Protein 2E5F (pdb70)

Radius of gyration: 23.37 Å; Cα contacts (8 Å, |Δi|>4): 1528; chains: 2; bounding box: 63×54×66 Å

InterPro domains:
  IPR001347 SIS domain [PF01380] (31-150)
  IPR001347 SIS domain [PF01380] (189-273)
  IPR001347 SIS domain [PS51464] (24-166)
  IPR001347 SIS domain [PS51464] (177-316)
  IPR035466 GlmS/AgaS, SIS domain 1 [cd05008] (33-152)
  IPR035490 GlmS/FrlB, SIS domain 2 [cd05009] (178-324)
  IPR046348 SIS domain superfamily [SSF53697] (3-324)
  IPR053675 Glucosamine-6-phosphate deaminase [NF041128] (1-325)

Structure (mmCIF, N/CA/C/O backbone):
data_2E5F
#
_entry.id   2E5F
#
_cell.length_a   61.009
_cell.length_b   79.366
_cell.length_c   67.440
_cell.angle_alpha   90.00
_cell.angle_beta   105.31
_cell.angle_gamma   90.00
#
_symmetry.space_group_name_H-M   'P 1 21 1'
#
loop_
_entity.id
_entity.type
_entity.pdbx_description
1 polymer 'Hypothetical protein PH0510'
2 non-polymer 'PHOSPHATE ION'
3 non-polymer 1,2-ETHANEDIOL
4 water water
#
loop_
_atom_site.group_PDB
_atom_site.id
_atom_site.type_symbol
_atom_site.label_atom_id
_atom_site.label_alt_id
_atom_site.label_comp_id
_atom_site.label_asym_id
_atom_site.label_entity_id
_atom_site.label_seq_id
_atom_site.pdbx_PDB_ins_code
_atom_site.Cartn_x
_atom_site.Cartn_y
_atom_site.Cartn_z
_atom_site.occupancy
_atom_site.B_iso_or_equiv
_atom_site.auth_seq_id
_atom_site.auth_comp_id
_atom_site.auth_asym_id
_atom_site.auth_atom_id
_atom_site.pdbx_PDB_model_num
ATOM 1 N N . MET A 1 1 ? 4.658 -8.239 -11.810 1.00 20.79 1 ME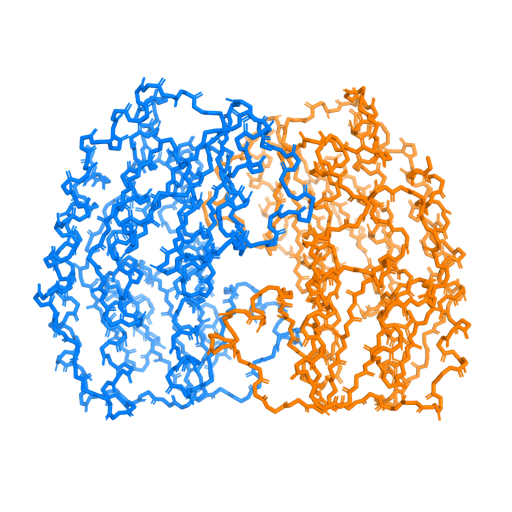T A N 1
ATOM 2 C CA . MET A 1 1 ? 4.600 -7.589 -10.469 1.00 19.38 1 MET A CA 1
ATOM 3 C C . MET A 1 1 ? 3.158 -7.212 -10.145 1.00 17.25 1 MET A C 1
ATOM 4 O O . MET A 1 1 ? 2.449 -6.662 -10.989 1.00 17.28 1 MET A O 1
ATOM 9 N N . LYS A 1 2 ? 2.730 -7.500 -8.919 1.00 13.41 2 LYS A N 1
ATOM 10 C CA . LYS A 1 2 ? 1.367 -7.201 -8.495 1.00 11.61 2 LYS A CA 1
ATOM 11 C C . LYS A 1 2 ? 1.271 -6.228 -7.324 1.00 9.95 2 LYS A C 1
ATOM 12 O O . LYS A 1 2 ? 0.274 -5.524 -7.184 1.00 9.46 2 LYS A O 1
ATOM 18 N N . THR A 1 3 ? 2.301 -6.182 -6.485 1.00 8.96 3 THR A N 1
ATOM 19 C CA . THR A 1 3 ? 2.274 -5.305 -5.320 1.00 7.90 3 THR A CA 1
ATOM 20 C C . THR A 1 3 ? 1.968 -3.840 -5.633 1.00 7.47 3 THR A C 1
ATOM 21 O O . THR A 1 3 ? 1.131 -3.229 -4.971 1.00 7.43 3 THR A O 1
ATOM 25 N N . LEU A 1 4 ? 2.636 -3.278 -6.636 1.00 7.77 4 LEU A N 1
ATOM 26 C CA . LEU A 1 4 ? 2.412 -1.877 -6.984 1.00 7.30 4 LEU A CA 1
ATOM 27 C C . LEU A 1 4 ? 0.996 -1.651 -7.504 1.00 7.89 4 LEU A C 1
ATOM 28 O O . LEU A 1 4 ? 0.340 -0.673 -7.144 1.00 8.30 4 LEU A O 1
ATOM 33 N N . ILE A 1 5 ? 0.530 -2.554 -8.358 1.00 8.11 5 ILE A N 1
ATOM 34 C CA . ILE A 1 5 ? -0.818 -2.452 -8.898 1.00 9.14 5 ILE A CA 1
ATOM 35 C C . ILE A 1 5 ? -1.823 -2.478 -7.749 1.00 7.83 5 ILE A C 1
ATOM 36 O O . ILE A 1 5 ? -2.786 -1.714 -7.737 1.00 8.77 5 ILE A O 1
ATOM 41 N N . GLU A 1 6 ? -1.590 -3.356 -6.778 1.00 6.96 6 GLU A N 1
ATOM 42 C CA . GLU A 1 6 ? -2.490 -3.477 -5.642 1.00 6.91 6 GLU A CA 1
ATOM 43 C C . GLU A 1 6 ? -2.493 -2.226 -4.756 1.00 6.30 6 GLU A C 1
ATOM 44 O O . GLU A 1 6 ? -3.548 -1.806 -4.277 1.00 7.26 6 GLU A O 1
ATOM 50 N N . ILE A 1 7 ? -1.330 -1.611 -4.561 1.00 6.14 7 ILE A N 1
ATOM 51 C CA . ILE A 1 7 ? -1.265 -0.378 -3.779 1.00 6.88 7 ILE A CA 1
ATOM 52 C C . ILE A 1 7 ? -2.104 0.687 -4.500 1.00 7.25 7 ILE A C 1
ATOM 53 O O . ILE A 1 7 ? -2.863 1.431 -3.879 1.00 7.32 7 ILE A O 1
ATOM 58 N N . LYS A 1 8 ? -1.966 0.743 -5.819 1.00 7.74 8 LYS A N 1
ATOM 59 C CA . LYS A 1 8 ? -2.686 1.745 -6.612 1.00 8.10 8 LYS A CA 1
ATOM 60 C C . LYS A 1 8 ? -4.202 1.512 -6.676 1.00 8.90 8 LYS A C 1
ATOM 61 O O . LYS A 1 8 ? -4.959 2.330 -7.187 1.00 10.03 8 LYS A O 1
ATOM 67 N N . GLN A 1 9 ? -4.649 0.336 -6.198 1.00 7.79 9 GLN A N 1
ATOM 68 C CA . GLN A 1 9 ? -6.090 0.077 -6.193 1.00 8.91 9 GLN A CA 1
ATOM 69 C C . GLN A 1 9 ? -6.762 0.603 -4.910 1.00 8.49 9 GLN A C 1
ATOM 70 O O . GLN A 1 9 ? -7.938 0.381 -4.648 1.00 9.20 9 GLN A O 1
ATOM 76 N N . THR A 1 10 ? -5.958 1.304 -4.081 1.00 7.80 10 THR A N 1
ATOM 77 C CA . THR A 1 10 ? -6.487 1.793 -2.805 1.00 7.44 10 THR A CA 1
ATOM 78 C C . THR A 1 10 ? -7.743 2.652 -2.985 1.00 8.78 10 THR A C 1
ATOM 79 O O . THR A 1 10 ? -8.724 2.508 -2.268 1.00 9.37 10 THR A O 1
ATOM 83 N N . PRO A 1 11 ? -7.768 3.581 -3.958 1.00 9.16 11 PRO A N 1
ATOM 84 C CA . PRO A 1 11 ? -8.978 4.400 -4.121 1.00 9.26 11 PRO A CA 1
ATOM 85 C C . PRO A 1 11 ? -10.229 3.553 -4.367 1.00 9.85 11 PRO A C 1
ATOM 86 O O . PRO A 1 11 ? -11.287 3.802 -3.783 1.00 10.39 11 PRO A O 1
ATOM 90 N N . ASP A 1 12 ? -10.101 2.549 -5.227 1.00 9.65 12 ASP A N 1
ATOM 91 C CA . ASP A 1 12 ? -11.231 1.681 -5.537 1.00 10.01 12 ASP A CA 1
ATOM 92 C C . ASP A 1 12 ? -11.582 0.808 -4.337 1.00 9.69 12 ASP A C 1
ATOM 93 O O . ASP A 1 12 ? -12.747 0.462 -4.132 1.00 9.60 12 ASP A O 1
ATOM 98 N N . GLY A 1 13 ? -10.570 0.454 -3.548 1.00 8.89 13 GLY A N 1
ATOM 99 C CA . GLY A 1 13 ? -10.802 -0.361 -2.368 1.00 9.16 13 GLY A CA 1
ATOM 100 C C . GLY A 1 13 ? -11.719 0.344 -1.384 1.00 7.63 13 GLY A C 1
ATOM 101 O O . GLY A 1 13 ? -12.527 -0.291 -0.710 1.00 9.51 13 GLY A O 1
ATOM 102 N N . ILE A 1 14 ? -11.586 1.664 -1.295 1.00 8.17 14 ILE A N 1
ATOM 103 C CA . ILE A 1 14 ? -12.419 2.458 -0.399 1.00 9.11 14 ILE A CA 1
ATOM 104 C C . ILE A 1 14 ? -13.871 2.391 -0.867 1.00 9.54 14 ILE A C 1
ATOM 105 O O . ILE A 1 14 ? -14.790 2.273 -0.056 1.00 10.30 14 ILE A O 1
ATOM 110 N N . ILE A 1 15 ? -14.071 2.459 -2.179 1.00 10.17 15 ILE A N 1
ATOM 111 C CA . ILE A 1 15 ? -15.412 2.395 -2.747 1.00 10.95 15 ILE A CA 1
ATOM 112 C C . ILE A 1 15 ? -16.016 1.012 -2.502 1.00 10.96 15 ILE A C 1
ATOM 113 O O . ILE A 1 15 ? -17.181 0.896 -2.120 1.00 11.11 15 ILE A O 1
ATOM 118 N N . LYS A 1 16 ? -15.224 -0.035 -2.714 1.00 10.71 16 LYS A N 1
ATOM 119 C CA . LYS A 1 16 ? -15.693 -1.400 -2.489 1.00 10.85 16 LYS A CA 1
ATOM 120 C C . LYS A 1 16 ? -16.089 -1.577 -1.027 1.00 10.73 16 LYS A C 1
ATOM 121 O O . LYS A 1 16 ? -17.096 -2.212 -0.711 1.00 10.99 16 LYS A O 1
ATOM 127 N N . ALA A 1 17 ? -15.278 -1.017 -0.135 1.00 8.82 17 ALA A N 1
ATOM 128 C CA . ALA A 1 17 ? -15.528 -1.110 1.297 1.00 10.19 17 ALA A CA 1
ATOM 129 C C . ALA A 1 17 ? -16.850 -0.452 1.674 1.00 9.74 17 ALA A C 1
ATOM 130 O O . ALA A 1 17 ? -17.596 -0.972 2.504 1.00 10.65 17 ALA A O 1
ATOM 132 N N . ASP A 1 18 ? -17.136 0.693 1.065 1.00 10.03 18 ASP A N 1
ATOM 133 C CA . ASP A 1 18 ? -18.373 1.408 1.356 1.00 11.25 18 ASP A CA 1
ATOM 134 C C . ASP A 1 18 ? -19.574 0.583 0.906 1.00 11.54 18 ASP A C 1
ATOM 135 O O . ASP A 1 18 ? -20.613 0.573 1.566 1.00 11.26 18 ASP A O 1
ATOM 140 N N . LYS A 1 19 ? -19.424 -0.115 -0.215 1.00 11.60 19 LYS A N 1
ATOM 141 C CA . LYS A 1 19 ? -20.496 -0.950 -0.742 1.00 13.00 19 LYS A CA 1
ATOM 142 C C . LYS A 1 19 ? -20.817 -2.084 0.231 1.00 12.92 19 LYS A C 1
ATOM 143 O O . LYS A 1 19 ? -21.982 -2.351 0.521 1.00 13.14 19 LYS A O 1
ATOM 149 N N . VAL A 1 20 ? -19.782 -2.750 0.738 1.00 11.57 20 VAL A N 1
ATOM 150 C CA . VAL A 1 20 ? -19.980 -3.842 1.686 1.00 12.51 20 VAL A CA 1
ATOM 151 C C . VAL A 1 20 ? -20.646 -3.314 2.956 1.00 12.33 20 VAL A C 1
ATOM 152 O O . VAL A 1 20 ? -21.585 -3.920 3.474 1.00 12.42 20 VAL A O 1
ATOM 156 N N . PHE A 1 21 ? -20.159 -2.181 3.450 1.00 12.31 21 PHE A N 1
ATOM 157 C CA . PHE A 1 21 ? -20.720 -1.564 4.646 1.00 12.39 21 PHE A CA 1
ATOM 158 C C . PHE A 1 21 ? -22.225 -1.360 4.502 1.00 13.00 21 PHE A C 1
ATOM 159 O O . PHE A 1 21 ? -23.001 -1.757 5.369 1.00 13.48 21 PHE A O 1
ATOM 167 N N . ASN A 1 22 ? -22.635 -0.735 3.406 1.00 13.47 22 ASN A N 1
ATOM 168 C CA . ASN A 1 22 ? -24.049 -0.475 3.191 1.00 14.49 22 ASN A CA 1
ATOM 169 C C . ASN A 1 22 ? -24.906 -1.727 3.065 1.00 15.06 22 ASN A C 1
ATOM 170 O O . ASN A 1 22 ? -26.087 -1.710 3.411 1.00 15.55 22 ASN A O 1
ATOM 175 N N . LYS A 1 23 ? -24.314 -2.815 2.586 1.00 14.36 23 LYS A N 1
ATOM 176 C CA . LYS A 1 23 ? -25.053 -4.064 2.444 1.00 15.92 23 LYS A CA 1
ATOM 177 C C . LYS A 1 23 ? -25.326 -4.740 3.785 1.00 16.06 23 LYS A C 1
ATOM 178 O O . LYS A 1 23 ? -26.372 -5.362 3.970 1.00 16.75 23 LYS A O 1
ATOM 184 N N . VAL A 1 24 ? -24.395 -4.607 4.725 1.00 14.45 24 VAL A N 1
ATOM 185 C CA . VAL A 1 24 ? -24.540 -5.260 6.023 1.00 14.47 24 VAL A CA 1
ATOM 186 C C . VAL A 1 24 ? -24.843 -4.361 7.220 1.00 13.77 24 VAL A C 1
ATOM 187 O O . VAL A 1 24 ? -25.075 -4.867 8.319 1.00 13.80 24 VAL A O 1
ATOM 191 N N . LYS A 1 25 ? -24.861 -3.047 7.019 1.00 13.98 25 LYS A N 1
ATOM 192 C CA . LYS A 1 25 ? -25.079 -2.126 8.132 1.00 15.00 25 LYS A CA 1
ATOM 193 C C . LYS A 1 25 ? -26.290 -2.386 9.022 1.00 15.36 25 LYS A C 1
ATOM 194 O O . LYS A 1 25 ? -26.235 -2.132 10.224 1.00 15.94 25 LYS A O 1
ATOM 200 N N . ASP A 1 26 ? -27.380 -2.888 8.454 1.00 15.07 26 ASP A N 1
ATOM 201 C C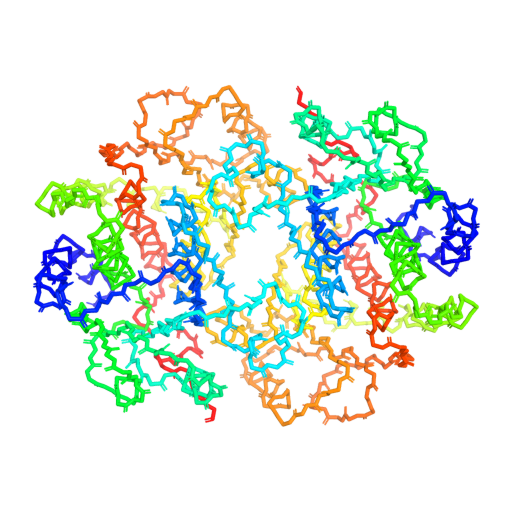A . ASP A 1 26 ? -28.564 -3.162 9.263 1.00 15.82 26 ASP A CA 1
ATOM 202 C C . ASP A 1 26 ? -28.673 -4.630 9.659 1.00 16.68 26 ASP A C 1
ATOM 203 O O . ASP A 1 26 ? -29.716 -5.075 10.137 1.00 17.91 26 ASP A O 1
ATOM 208 N N . LYS A 1 27 ? -27.588 -5.375 9.470 1.00 16.38 27 LYS A N 1
ATOM 209 C CA . LYS A 1 27 ? -27.564 -6.794 9.807 1.00 16.20 27 LYS A CA 1
ATOM 210 C C . LYS A 1 27 ? -26.571 -7.097 10.922 1.00 15.91 27 LYS A C 1
ATOM 211 O O . LYS A 1 27 ? -26.614 -8.170 11.526 1.00 17.31 27 LYS A O 1
ATOM 217 N N . ILE A 1 28 ? -25.681 -6.149 11.197 1.00 14.63 28 ILE A N 1
ATOM 218 C CA . ILE A 1 28 ? -24.663 -6.334 12.223 1.00 14.57 28 ILE A CA 1
ATOM 219 C C . ILE A 1 28 ? -24.617 -5.172 13.209 1.00 14.41 28 ILE A C 1
ATOM 220 O O . ILE A 1 28 ? -24.323 -4.040 12.828 1.00 15.83 28 ILE A O 1
ATOM 225 N N . SER A 1 29 ? -24.904 -5.462 14.474 1.00 14.36 29 SER A N 1
ATOM 226 C CA . SER A 1 29 ? -24.875 -4.447 15.522 1.00 14.43 29 SER A CA 1
ATOM 227 C C . SER A 1 29 ? -23.595 -4.608 16.335 1.00 14.82 29 SER A C 1
ATOM 228 O O . SER A 1 29 ? -23.376 -5.649 16.953 1.00 16.49 29 SER A O 1
ATOM 232 N N . LEU A 1 30 ? -22.751 -3.582 16.326 1.00 14.16 30 LEU A N 1
ATOM 233 C CA . LEU A 1 30 ? -21.495 -3.623 17.070 1.00 13.67 30 LEU A CA 1
ATOM 234 C C . LEU A 1 30 ? -21.713 -3.139 18.501 1.00 13.84 30 LEU A C 1
ATOM 235 O O . LEU A 1 30 ? -22.235 -2.045 18.721 1.00 15.03 30 LEU A O 1
ATOM 240 N N . PRO A 1 31 ? -21.309 -3.952 19.493 1.00 13.56 31 PRO A N 1
ATOM 241 C CA . PRO A 1 31 ? -21.461 -3.614 20.910 1.00 14.01 31 PRO A CA 1
ATOM 242 C C . PRO A 1 31 ? -20.395 -2.662 21.448 1.00 14.43 31 PRO A C 1
ATOM 243 O O . PRO A 1 31 ? -19.583 -2.121 20.694 1.00 14.06 31 PRO A O 1
ATOM 247 N N . ASN A 1 32 ? -20.405 -2.475 22.764 1.00 15.93 32 ASN A N 1
ATOM 248 C CA . ASN A 1 32 ? -19.460 -1.586 23.426 1.00 16.96 32 ASN A CA 1
ATOM 249 C C . ASN A 1 32 ? -18.092 -2.229 23.648 1.00 16.52 32 ASN A C 1
ATOM 250 O O . ASN A 1 32 ? -17.060 -1.626 23.351 1.00 17.67 32 ASN A O 1
ATOM 255 N N . ARG A 1 33 ? -18.090 -3.453 24.165 1.00 15.02 33 ARG A N 1
ATOM 256 C CA . ARG A 1 33 ? -16.852 -4.174 24.447 1.00 14.04 33 ARG A CA 1
ATOM 257 C C . ARG A 1 33 ? -16.518 -5.134 23.313 1.00 12.89 33 ARG A C 1
ATOM 258 O O . ARG A 1 33 ? -17.174 -6.163 23.139 1.00 12.57 33 ARG A O 1
ATOM 266 N N . ILE A 1 34 ? -15.480 -4.802 22.553 1.00 11.28 34 ILE A N 1
ATOM 267 C CA . ILE A 1 34 ? -15.084 -5.620 21.415 1.00 10.15 34 ILE A CA 1
ATOM 268 C C . ILE A 1 34 ? -13.623 -6.059 21.461 1.00 9.92 34 ILE A C 1
ATOM 269 O O . ILE A 1 34 ? -12.733 -5.263 21.758 1.00 10.45 34 ILE A O 1
ATOM 274 N N . LEU A 1 35 ? -13.399 -7.336 21.162 1.00 9.68 35 LEU A N 1
ATOM 275 C CA . LEU A 1 35 ? -12.065 -7.924 21.124 1.00 9.56 35 LEU A CA 1
ATOM 276 C C . LEU A 1 35 ? -11.676 -8.105 19.661 1.00 9.49 35 LEU A C 1
ATOM 277 O O . LEU A 1 35 ? -12.429 -8.691 18.883 1.00 9.57 35 LEU A O 1
ATOM 282 N N . TYR A 1 36 ? -10.504 -7.600 19.289 1.00 9.47 36 TYR A N 1
ATOM 283 C CA . TYR A 1 36 ? -10.018 -7.702 17.917 1.00 8.42 36 TYR A CA 1
ATOM 284 C C . TYR A 1 36 ? -8.825 -8.649 17.862 1.00 9.40 36 TYR A C 1
ATOM 285 O O . TYR A 1 36 ? -7.837 -8.464 18.579 1.00 10.09 36 TYR A O 1
ATOM 294 N N . LEU A 1 37 ? -8.926 -9.663 17.009 1.00 8.94 37 LEU A N 1
ATOM 295 C CA . LEU A 1 37 ? -7.869 -10.654 16.862 1.00 9.72 37 LEU A CA 1
ATOM 296 C C . LEU A 1 37 ? -7.344 -10.727 15.438 1.00 9.73 37 LEU A C 1
ATOM 297 O O . LEU A 1 37 ? -8.112 -10.724 14.478 1.00 10.33 37 LEU A O 1
ATOM 302 N N . GLY A 1 38 ? -6.025 -10.803 15.312 1.00 9.80 38 GLY A N 1
ATOM 303 C CA . GLY A 1 38 ? -5.401 -10.896 14.008 1.00 9.22 38 GLY A CA 1
ATOM 304 C C . GLY A 1 38 ? -3.929 -11.209 14.178 1.00 8.50 38 GLY A C 1
ATOM 305 O O . GLY A 1 38 ? -3.389 -11.078 15.279 1.00 9.16 38 GLY A O 1
ATOM 306 N N . CYS A 1 39 ? -3.282 -11.621 13.093 1.00 8.68 39 CYS A N 1
ATOM 307 C CA . CYS A 1 39 ? -1.861 -11.952 13.119 1.00 9.98 39 CYS A CA 1
ATOM 308 C C . CYS A 1 39 ? -1.123 -11.059 12.125 1.00 10.13 39 CYS A C 1
ATOM 309 O O . CYS A 1 39 ? -1.656 -10.731 11.067 1.00 10.52 39 CYS A O 1
ATOM 312 N N . GLY A 1 40 ? 0.103 -10.669 12.463 1.00 9.45 40 GLY A N 1
ATOM 313 C CA . GLY A 1 40 ? 0.881 -9.830 11.566 1.00 9.53 40 GLY A CA 1
ATOM 314 C C . GLY A 1 40 ? 0.203 -8.513 11.237 1.00 8.19 40 GLY A C 1
ATOM 315 O O . GLY A 1 40 ? -0.227 -7.794 12.135 1.00 8.76 40 GLY A O 1
ATOM 316 N N . SER A 1 41 ? 0.114 -8.187 9.950 1.00 8.93 41 SER A N 1
ATOM 317 C CA . SER A 1 41 ? -0.528 -6.942 9.539 1.00 8.37 41 SER A CA 1
ATOM 318 C C . SER A 1 41 ? -1.958 -6.876 10.059 1.00 8.47 41 SER A C 1
ATOM 319 O O . SER A 1 41 ? -2.448 -5.803 10.407 1.00 9.03 41 SER A O 1
ATOM 322 N N . SER A 1 42 ? -2.628 -8.024 10.112 1.00 8.65 42 SER A N 1
ATOM 323 C CA . SER A 1 42 ? -3.996 -8.063 10.604 1.00 9.62 42 SER A CA 1
ATOM 324 C C . SER A 1 42 ? -4.040 -7.748 12.097 1.00 8.49 42 SER A C 1
ATOM 325 O O . SER A 1 42 ? -5.068 -7.310 12.611 1.00 8.81 42 SER A O 1
ATOM 328 N N . HIS A 1 43 ? -2.934 -7.980 12.801 1.00 8.48 43 HIS A N 1
ATOM 329 C CA . HIS A 1 43 ? -2.891 -7.637 14.216 1.00 7.44 43 HIS A CA 1
ATOM 330 C C . HIS A 1 43 ? -2.786 -6.116 14.314 1.00 7.36 43 HIS A C 1
ATOM 331 O O . HIS A 1 43 ? -3.434 -5.490 15.149 1.00 7.32 43 HIS A O 1
ATOM 338 N N . PHE A 1 44 ? -1.963 -5.519 13.456 1.00 7.42 44 PHE A N 1
ATOM 339 C CA . PHE A 1 44 ? -1.817 -4.073 13.495 1.00 6.89 44 PHE A CA 1
ATOM 340 C C . PHE A 1 44 ? -3.135 -3.408 13.114 1.00 7.20 44 PHE A C 1
ATOM 341 O O . PHE A 1 44 ? -3.479 -2.356 13.647 1.00 7.54 44 PHE A O 1
ATOM 349 N N . LEU A 1 45 ? -3.886 -4.029 12.206 1.00 7.94 45 LEU A N 1
ATOM 350 C CA . LEU A 1 45 ? -5.185 -3.484 11.833 1.00 7.67 45 LEU A CA 1
ATOM 351 C C . LEU A 1 45 ? -6.108 -3.625 13.047 1.00 7.54 45 LEU A C 1
ATOM 352 O O . LEU A 1 45 ? -6.903 -2.731 13.339 1.00 8.24 45 LEU A O 1
ATOM 357 N N . SER A 1 46 ? -5.993 -4.748 13.756 1.00 6.94 46 SER A N 1
ATOM 358 C CA . SER A 1 46 ? -6.802 -4.978 14.952 1.00 7.63 46 SER A CA 1
ATOM 359 C C . SER A 1 46 ? -6.519 -3.892 15.989 1.00 7.65 46 SER A C 1
ATOM 360 O O . SER A 1 46 ? -7.431 -3.409 16.657 1.00 8.48 46 SER A O 1
ATOM 363 N N . LYS A 1 47 ? -5.249 -3.522 16.133 1.00 6.81 47 LYS A N 1
ATOM 364 C CA . LYS A 1 47 ? -4.869 -2.479 17.082 1.00 7.86 47 LYS A CA 1
ATOM 365 C C . LYS A 1 47 ? -5.516 -1.159 16.670 1.00 7.57 47 LYS A C 1
ATOM 366 O O . LYS A 1 47 ? -6.042 -0.426 17.506 1.00 7.90 47 LYS A O 1
ATOM 372 N N . LEU A 1 48 ? -5.472 -0.859 15.376 1.00 7.64 48 LEU A N 1
ATOM 373 C CA . LEU A 1 48 ? -6.066 0.367 14.861 1.00 7.69 48 LEU A CA 1
ATOM 374 C C . LEU A 1 48 ? -7.575 0.384 15.116 1.00 8.01 48 LEU A C 1
ATOM 375 O O . LEU A 1 48 ? -8.124 1.396 15.555 1.00 8.79 48 LEU A O 1
ATOM 380 N N . LEU A 1 49 ? -8.242 -0.737 14.854 1.00 7.86 49 LEU A N 1
ATOM 381 C CA . LEU A 1 49 ? -9.683 -0.820 15.075 1.00 8.04 49 LEU A CA 1
ATOM 382 C C . LEU A 1 49 ? -10.015 -0.679 16.557 1.00 8.74 49 LEU A C 1
ATOM 383 O O . LEU A 1 49 ? -10.990 -0.022 16.920 1.00 9.13 49 LEU A O 1
ATOM 388 N N . ALA A 1 50 ? -9.205 -1.290 17.416 1.00 7.89 50 ALA A N 1
ATOM 389 C CA . ALA A 1 50 ? -9.434 -1.188 18.852 1.00 8.13 50 ALA A CA 1
ATOM 390 C C . ALA A 1 50 ? -9.300 0.277 19.282 1.00 7.49 50 ALA A C 1
ATOM 391 O O . ALA A 1 50 ? -10.111 0.783 20.059 1.00 8.86 50 ALA A O 1
ATOM 393 N N . MET A 1 51 ? -8.283 0.957 18.760 1.00 8.65 51 MET A N 1
ATOM 394 C CA . MET A 1 51 ? -8.057 2.360 19.096 1.00 9.26 51 MET A CA 1
ATOM 395 C C . MET A 1 51 ? -9.205 3.261 18.685 1.00 9.38 51 MET A C 1
ATOM 396 O O . MET A 1 51 ? -9.627 4.126 19.455 1.00 10.39 51 MET A O 1
ATOM 401 N N . VAL A 1 52 ? -9.703 3.076 17.466 1.00 9.53 52 VAL A N 1
ATOM 402 C CA . VAL A 1 52 ? -10.789 3.918 16.994 1.00 10.14 52 VAL A CA 1
ATOM 403 C C . VAL A 1 52 ? -12.075 3.592 17.749 1.00 10.59 52 VAL A C 1
ATOM 404 O O . VAL A 1 52 ? -12.947 4.447 17.895 1.00 11.55 52 VAL A O 1
ATOM 408 N N . THR A 1 53 ? -12.186 2.360 18.242 1.00 9.68 53 THR A N 1
ATOM 409 C CA . THR A 1 53 ? -13.355 1.961 19.019 1.00 10.38 53 THR A CA 1
ATOM 410 C C . THR A 1 53 ? -13.329 2.760 20.322 1.00 10.67 53 THR A C 1
ATOM 411 O O . THR A 1 53 ? -14.354 3.276 20.768 1.00 10.84 53 THR A O 1
ATOM 415 N N . ASN A 1 54 ? -12.149 2.864 20.927 1.00 9.94 54 ASN A N 1
ATOM 416 C CA . ASN A 1 54 ? -12.003 3.627 22.161 1.00 10.73 54 ASN A CA 1
ATOM 417 C C . ASN A 1 54 ? -12.245 5.107 21.878 1.00 10.83 54 ASN A C 1
ATOM 418 O O . ASN A 1 54 ? -12.895 5.798 22.664 1.00 11.85 54 ASN A O 1
ATOM 423 N N . MET A 1 55 ? -11.729 5.586 20.749 1.00 10.88 55 MET A N 1
ATOM 424 C CA . MET A 1 55 ? -11.892 6.985 20.361 1.00 12.10 55 MET A CA 1
ATOM 425 C C . MET A 1 55 ? -13.368 7.359 20.293 1.00 12.68 55 MET A C 1
ATOM 426 O O . MET A 1 55 ? -13.752 8.465 20.676 1.00 13.89 55 MET A O 1
ATOM 431 N N . HIS A 1 56 ? -14.195 6.431 19.818 1.00 11.90 56 HIS A N 1
ATOM 432 C CA . HIS A 1 56 ? -15.626 6.684 19.691 1.00 13.02 56 HIS A CA 1
ATOM 433 C C . HIS A 1 56 ? -16.484 6.325 20.904 1.00 13.90 56 HIS A C 1
ATOM 434 O O . HIS A 1 56 ? -17.707 6.232 20.794 1.00 15.20 56 HIS A O 1
ATOM 441 N N . GLY A 1 57 ? -15.851 6.117 22.054 1.00 13.46 57 GLY A N 1
ATOM 442 C CA . GLY A 1 57 ? -16.612 5.821 23.257 1.00 13.87 57 GLY A CA 1
ATOM 443 C C . GLY A 1 57 ? -16.830 4.370 23.636 1.00 14.33 57 GLY A C 1
ATOM 444 O O . GLY A 1 57 ? -17.481 4.086 24.643 1.00 16.46 57 GLY A O 1
ATOM 445 N N . GLY A 1 58 ? -16.308 3.447 22.838 1.00 13.61 58 GLY A N 1
ATOM 446 C CA . GLY A 1 58 ? -16.464 2.042 23.158 1.00 13.03 58 GLY A CA 1
ATOM 447 C C . GLY A 1 58 ? -15.235 1.542 23.892 1.00 12.62 58 GLY A C 1
ATOM 448 O O . GLY A 1 58 ? -14.400 2.337 24.325 1.00 13.43 58 GLY A O 1
ATOM 449 N N . LEU A 1 59 ? -15.124 0.228 24.042 1.00 12.75 59 LEU A N 1
ATOM 450 C CA . LEU A 1 59 ? -13.973 -0.360 24.713 1.00 13.24 59 LEU A CA 1
ATOM 451 C C . LEU A 1 59 ? -13.395 -1.427 23.799 1.00 12.09 59 LEU A C 1
ATOM 452 O O . LEU A 1 59 ? -13.944 -2.521 23.683 1.00 13.12 59 LEU A O 1
ATOM 457 N N . GLY A 1 60 ? -12.284 -1.098 23.148 1.00 10.53 60 GLY A N 1
ATOM 458 C CA . GLY A 1 60 ? -11.662 -2.037 22.237 1.00 10.73 60 GLY A CA 1
ATOM 459 C C . GLY A 1 60 ? -10.308 -2.526 22.698 1.00 10.35 60 GLY A C 1
ATOM 460 O O . GLY A 1 60 ? -9.485 -1.747 23.181 1.00 11.87 60 GLY A O 1
ATOM 461 N N . ILE A 1 61 ? -10.086 -3.827 22.550 1.00 10.52 61 ILE A N 1
ATOM 462 C CA . ILE A 1 61 ? -8.828 -4.450 22.931 1.00 11.64 61 ILE A CA 1
ATOM 463 C C . ILE A 1 61 ? -8.363 -5.327 21.775 1.00 10.33 61 ILE A C 1
ATOM 464 O O . ILE A 1 61 ? -9.162 -6.046 21.173 1.00 10.19 61 ILE A O 1
ATOM 472 N N . ALA A 1 62 ? -7.075 -5.260 21.459 1.00 9.64 62 ALA A N 1
ATOM 473 C CA . ALA A 1 62 ? -6.518 -6.057 20.377 1.00 9.61 62 ALA A CA 1
ATOM 474 C C . ALA A 1 62 ? -5.381 -6.927 20.888 1.00 10.06 62 ALA A C 1
ATOM 475 O O . ALA A 1 62 ? -4.580 -6.494 21.715 1.00 11.64 62 ALA A O 1
ATOM 477 N N . LEU A 1 63 ? -5.320 -8.157 20.393 1.00 10.43 63 LEU A N 1
ATOM 478 C CA . LEU A 1 63 ? -4.274 -9.091 20.787 1.00 12.38 63 LEU A CA 1
ATOM 479 C C . LEU A 1 63 ? -3.851 -9.947 19.607 1.00 11.23 63 LEU A C 1
ATOM 480 O O . LEU A 1 63 ? -4.660 -10.264 18.736 1.00 11.74 63 LEU A O 1
ATOM 485 N N . PRO A 1 64 ? -2.562 -10.312 19.548 1.00 10.73 64 PRO A N 1
ATOM 486 C CA . PRO A 1 64 ? -2.101 -11.158 18.446 1.00 11.32 64 PRO A CA 1
ATOM 487 C C . PRO A 1 64 ? -2.803 -12.495 18.684 1.00 10.38 64 PRO A C 1
ATOM 488 O O . PRO A 1 64 ? -2.982 -12.900 19.833 1.00 10.05 64 PRO A O 1
ATOM 492 N N . CYS A 1 65 ? -3.198 -13.179 17.619 1.00 10.73 65 CYS A N 1
ATOM 493 C CA . CYS A 1 65 ? -3.900 -14.450 17.767 1.00 11.49 65 CYS A CA 1
ATOM 494 C C . CYS A 1 65 ? -3.261 -15.456 18.714 1.00 9.97 65 CYS A C 1
ATOM 495 O O . CYS A 1 65 ? -3.946 -16.032 19.556 1.00 9.58 65 CYS A O 1
ATOM 498 N N . SER A 1 66 ? -1.956 -15.677 18.584 1.00 8.55 66 SER A N 1
ATOM 499 C CA . SER A 1 66 ? -1.291 -16.654 19.435 1.00 8.65 66 SER A CA 1
ATOM 500 C C . SER A 1 66 ? -1.231 -16.259 20.906 1.00 7.76 66 SER A C 1
ATOM 501 O O . SER A 1 66 ? -1.180 -17.127 21.773 1.00 9.08 66 SER A O 1
ATOM 504 N N . GLU A 1 67 ? -1.229 -14.960 21.196 1.00 7.83 67 GLU A N 1
ATOM 505 C CA . GLU A 1 67 ? -1.210 -14.527 22.587 1.00 7.97 67 GLU A CA 1
ATOM 506 C C . GLU A 1 67 ? -2.564 -14.830 23.217 1.00 8.05 67 GLU A C 1
ATOM 507 O O . GLU A 1 67 ? -2.644 -15.185 24.390 1.00 8.21 67 GLU A O 1
ATOM 513 N N . PHE A 1 68 ? -3.629 -14.698 22.434 1.00 8.18 68 PHE A N 1
ATOM 514 C CA . PHE A 1 68 ? -4.960 -15.010 22.937 1.00 8.59 68 PHE A CA 1
ATOM 515 C C . PHE A 1 68 ? -5.048 -16.521 23.142 1.00 8.84 68 PHE A C 1
ATOM 516 O O . PHE A 1 68 ? -5.624 -16.999 24.118 1.00 9.73 68 PHE A O 1
ATOM 524 N N . LEU A 1 69 ? -4.459 -17.270 22.219 1.00 9.00 69 LEU A N 1
ATOM 525 C CA . LEU A 1 69 ? -4.479 -18.725 22.288 1.00 9.46 69 LEU A CA 1
ATOM 526 C C . LEU A 1 69 ? -3.757 -19.329 23.477 1.00 10.04 69 LEU A C 1
ATOM 527 O O . LEU A 1 69 ? -4.268 -20.243 24.121 1.00 10.83 69 LEU A O 1
ATOM 532 N N . TYR A 1 70 ? -2.569 -18.813 23.774 1.00 9.08 70 TYR A N 1
ATOM 533 C CA . TYR A 1 70 ? -1.754 -19.389 24.829 1.00 9.54 70 TYR A CA 1
ATOM 534 C C . TYR A 1 70 ? -1.483 -18.569 26.082 1.00 8.42 70 TYR A C 1
ATOM 535 O O . TYR A 1 70 ? -0.987 -19.113 27.068 1.00 10.08 70 TYR A O 1
ATOM 544 N N . SER A 1 71 ? -1.807 -17.280 26.062 1.00 8.60 71 SER A N 1
ATOM 545 C CA . SER A 1 71 ? -1.540 -16.441 27.228 1.00 9.21 71 SER A CA 1
ATOM 546 C C . SER A 1 71 ? -2.617 -15.393 27.485 1.00 9.45 71 SER A C 1
ATOM 547 O O . SER A 1 71 ? -2.312 -14.276 27.904 1.00 9.92 71 SER A O 1
ATOM 551 N N . LYS A 1 72 ? -3.876 -15.746 27.263 1.00 11.23 72 LYS A N 1
ATOM 552 C CA . LYS A 1 72 ? -4.953 -14.780 27.452 1.00 11.09 72 LYS A CA 1
ATOM 553 C C . LYS A 1 72 ? -5.051 -14.202 28.864 1.00 10.29 72 LYS A C 1
ATOM 554 O O . LYS A 1 72 ? -5.476 -13.062 29.034 1.00 10.35 72 LYS A O 1
ATOM 560 N N . GLU A 1 73 ? -4.643 -14.977 29.866 1.00 9.43 73 GLU A N 1
ATOM 561 C CA . GLU A 1 73 ? -4.719 -14.542 31.263 1.00 10.65 73 GLU A CA 1
ATOM 562 C C . GLU A 1 73 ? -3.920 -13.280 31.587 1.00 9.84 73 GLU A C 1
ATOM 563 O O . GLU A 1 73 ? -4.198 -12.604 32.578 1.00 10.29 73 GLU A O 1
ATOM 569 N N . THR A 1 74 ? -2.925 -12.965 30.764 1.00 8.54 74 THR A N 1
ATOM 570 C CA . THR A 1 74 ? -2.096 -11.789 31.008 1.00 8.86 74 THR A CA 1
ATOM 571 C C . THR A 1 74 ? -2.626 -10.522 30.346 1.00 8.83 74 THR A C 1
ATOM 572 O O . THR A 1 74 ? -2.032 -9.455 30.479 1.00 9.44 74 THR A O 1
ATOM 576 N N . TYR A 1 75 ? -3.752 -10.629 29.651 1.00 10.00 75 TYR A N 1
ATOM 577 C CA . TYR A 1 75 ? -4.314 -9.472 28.964 1.00 10.13 75 TYR A CA 1
ATOM 578 C C . TYR A 1 75 ? -5.639 -8.998 29.555 1.00 12.00 75 TYR A C 1
ATOM 579 O O . TYR A 1 75 ? -6.427 -9.799 30.051 1.00 12.93 75 TYR A O 1
ATOM 588 N N . PRO A 1 76 ? -5.892 -7.676 29.509 1.00 13.80 76 PRO A N 1
ATOM 589 C CA . PRO A 1 76 ? -7.100 -7.023 30.025 1.00 16.18 76 PRO A CA 1
ATOM 590 C C . PRO A 1 76 ? -8.322 -7.196 29.131 1.00 16.40 76 PRO A C 1
ATOM 591 O O . PRO A 1 76 ? -8.970 -6.216 28.759 1.00 16.95 76 PRO A O 1
ATOM 595 N N . ILE A 1 77 ? -8.640 -8.443 28.800 1.00 16.15 77 ILE A N 1
ATOM 596 C CA . ILE A 1 77 ? -9.776 -8.745 27.936 1.00 17.22 77 ILE A CA 1
ATOM 597 C C . ILE A 1 77 ? -11.116 -8.486 28.617 1.00 18.26 77 ILE A C 1
ATOM 598 O O . ILE A 1 77 ? -11.985 -7.816 28.057 1.00 18.14 77 ILE A O 1
ATOM 603 N N . GLY A 1 78 ? -11.281 -9.019 29.822 1.00 18.98 78 GLY A N 1
ATOM 604 C CA . GLY A 1 78 ? -12.525 -8.829 30.545 1.00 20.98 78 GLY A CA 1
ATOM 605 C C . GLY A 1 78 ? -13.705 -9.424 29.804 1.00 21.06 78 GLY A C 1
ATOM 606 O O . GLY A 1 78 ? -13.565 -10.420 29.092 1.00 21.11 78 GLY A O 1
ATOM 607 N N . GLU A 1 79 ? -14.875 -8.817 29.968 1.00 22.14 79 GLU A N 1
ATOM 608 C CA . GLU A 1 79 ? -16.075 -9.304 29.304 1.00 23.32 79 GLU A CA 1
ATOM 609 C C . GLU A 1 79 ? -16.069 -8.897 27.834 1.00 22.92 79 GLU A C 1
ATOM 610 O O . GLU A 1 79 ? -15.857 -7.733 27.504 1.00 25.27 79 GLU A O 1
ATOM 616 N N . VAL A 1 80 ? -16.291 -9.867 26.956 1.00 22.08 80 VAL A N 1
ATOM 617 C CA . VAL A 1 80 ? -16.313 -9.610 25.522 1.00 21.59 80 VAL A CA 1
ATOM 618 C C . VAL A 1 80 ? -17.728 -9.774 24.983 1.00 19.83 80 VAL A C 1
ATOM 619 O O . VAL A 1 80 ? -18.372 -10.796 25.216 1.00 20.78 80 VAL A O 1
ATOM 623 N N . GLU A 1 81 ? -18.209 -8.765 24.264 1.00 17.63 81 GLU A N 1
ATOM 624 C CA . GLU A 1 81 ? -19.549 -8.816 23.690 1.00 16.10 81 GLU A CA 1
ATOM 625 C C . GLU A 1 81 ? -19.477 -9.212 22.216 1.00 14.70 81 GLU A C 1
ATOM 626 O O . GLU A 1 81 ? -20.454 -9.687 21.639 1.00 14.46 81 GLU A O 1
ATOM 632 N N . LEU A 1 82 ? -18.310 -9.013 21.613 1.00 12.65 82 LEU A N 1
ATOM 633 C CA . LEU A 1 82 ? -18.093 -9.369 20.216 1.00 10.99 82 LEU A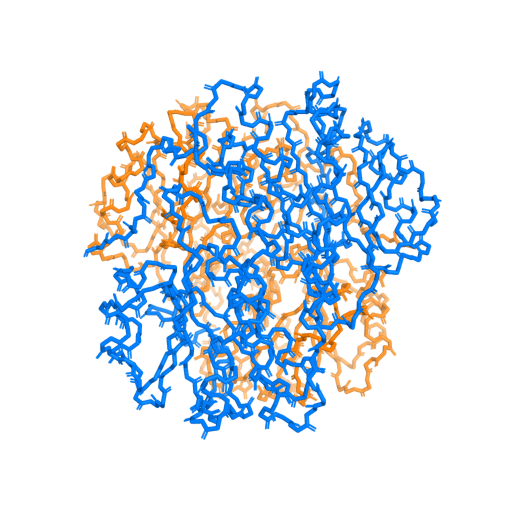 CA 1
ATOM 634 C C . LEU A 1 82 ? -16.616 -9.618 19.973 1.00 9.98 82 LEU A C 1
ATOM 635 O O . LEU A 1 82 ? -15.766 -8.875 20.463 1.00 10.89 82 LEU A O 1
ATOM 640 N N . ALA A 1 83 ? -16.320 -10.675 19.227 1.00 10.29 83 ALA A N 1
ATOM 641 C CA . ALA A 1 83 ? -14.948 -11.003 18.872 1.00 10.42 83 ALA A CA 1
ATOM 642 C C . ALA A 1 83 ? -14.845 -10.794 17.369 1.00 9.92 83 ALA A C 1
ATOM 643 O O . ALA A 1 83 ? -15.640 -11.345 16.601 1.00 10.31 83 ALA A O 1
ATOM 645 N N . VAL A 1 84 ? -13.884 -9.977 16.955 1.00 8.84 84 VAL A N 1
ATOM 646 C CA . VAL A 1 84 ? -13.672 -9.696 15.543 1.00 9.58 84 VAL A CA 1
ATOM 647 C C . VAL A 1 84 ? -12.391 -10.381 15.085 1.00 9.46 84 VAL A C 1
ATOM 648 O O . VAL A 1 84 ? -11.309 -10.095 15.598 1.00 10.88 84 VAL A O 1
ATOM 652 N N . GLY A 1 85 ? -12.524 -11.298 14.131 1.00 8.91 85 GLY A N 1
ATOM 653 C CA . GLY A 1 85 ? -11.369 -12.009 13.613 1.00 9.04 85 GLY A CA 1
ATOM 654 C C . GLY A 1 85 ? -10.990 -11.422 12.272 1.00 9.04 85 GLY A C 1
ATOM 655 O O . GLY A 1 85 ? -11.782 -11.450 11.332 1.00 9.28 85 GLY A O 1
ATOM 656 N N . ILE A 1 86 ? -9.777 -10.889 12.182 1.00 9.03 86 ILE A N 1
ATOM 657 C CA . ILE A 1 86 ? -9.296 -10.275 10.953 1.00 9.63 86 ILE A CA 1
ATOM 658 C C . ILE A 1 86 ? -8.252 -11.140 10.263 1.00 8.42 86 ILE A C 1
ATOM 659 O O . ILE A 1 86 ? -7.238 -11.499 10.860 1.00 8.36 86 ILE A O 1
ATOM 664 N N . SER A 1 87 ? -8.514 -11.469 9.003 1.00 8.16 87 SER A N 1
ATOM 665 C CA . SER A 1 87 ? -7.608 -12.290 8.207 1.00 8.35 87 SER A CA 1
ATOM 666 C C . SER A 1 87 ? -7.869 -12.037 6.728 1.00 8.46 87 SER A C 1
ATOM 667 O O . SER A 1 87 ? -8.962 -12.301 6.227 1.00 9.07 87 SER A O 1
ATOM 670 N N . ARG A 1 88 ? -6.870 -11.518 6.027 1.00 8.12 88 ARG A N 1
ATOM 671 C CA . ARG A 1 88 ? -7.024 -11.241 4.607 1.00 7.96 88 ARG A CA 1
ATOM 672 C C . ARG A 1 88 ? -7.440 -12.504 3.858 1.00 7.86 88 ARG A C 1
ATOM 673 O O . ARG A 1 88 ? -8.350 -12.482 3.029 1.00 8.48 88 ARG A O 1
ATOM 681 N N . SER A 1 89 ? -6.777 -13.611 4.172 1.00 8.21 89 SER A N 1
ATOM 682 C CA . SER A 1 89 ? -7.036 -14.885 3.498 1.00 8.21 89 SER A CA 1
ATOM 683 C C . SER A 1 89 ? -8.260 -15.609 4.079 1.00 8.70 89 SER A C 1
ATOM 684 O O . SER A 1 89 ? -8.975 -16.338 3.407 1.00 9.06 89 SER A O 1
ATOM 687 N N . GLY A 1 90 ? -8.470 -15.405 5.390 1.00 8.98 90 GLY A N 1
ATOM 688 C CA . GLY A 1 90 ? -9.543 -16.138 6.063 1.00 8.13 90 GLY A CA 1
ATOM 689 C C . GLY A 1 90 ? -9.183 -17.616 6.273 1.00 8.84 90 GLY A C 1
ATOM 690 O O . GLY A 1 90 ? -10.027 -18.462 6.541 1.00 8.73 90 GLY A O 1
ATOM 691 N N . GLU A 1 91 ? -7.875 -17.920 6.119 1.00 7.82 91 GLU A N 1
ATOM 692 C CA . GLU A 1 91 ? -7.433 -19.314 6.236 1.00 7.83 91 GLU A CA 1
ATOM 693 C C . GLU A 1 91 ? -6.293 -19.478 7.256 1.00 7.90 91 GLU A C 1
ATOM 694 O O . GLU A 1 91 ? -5.798 -20.572 7.500 1.00 8.12 91 GLU A O 1
ATOM 700 N N . THR A 1 92 ? -5.849 -18.406 7.900 1.00 7.63 92 THR A N 1
ATOM 701 C CA . THR A 1 92 ? -4.777 -18.501 8.885 1.00 7.90 92 THR A CA 1
ATOM 702 C C . THR A 1 92 ? -5.176 -19.403 10.051 1.00 7.52 92 THR A C 1
ATOM 703 O O . THR A 1 92 ? -6.138 -19.130 10.764 1.00 7.75 92 THR A O 1
ATOM 707 N N . THR A 1 93 ? -4.418 -20.476 10.250 1.00 7.93 93 THR A N 1
ATOM 708 C CA . THR A 1 93 ? -4.722 -21.441 11.301 1.00 8.15 93 THR A CA 1
ATOM 709 C C . THR A 1 93 ? -4.971 -20.830 12.673 1.00 7.76 93 THR A C 1
ATOM 710 O O . THR A 1 93 ? -5.949 -21.171 13.340 1.00 8.70 93 THR A O 1
ATOM 714 N N . GLU A 1 94 ? -4.094 -19.924 13.095 1.00 7.55 94 GLU A N 1
ATOM 715 C CA . GLU A 1 94 ? -4.228 -19.307 14.410 1.00 7.73 94 GLU A CA 1
ATOM 716 C C . GLU A 1 94 ? -5.538 -18.567 14.637 1.00 8.54 94 GLU A C 1
ATOM 717 O O . GLU A 1 94 ? -6.086 -18.615 15.737 1.00 9.24 94 GLU A O 1
ATOM 723 N N . ILE A 1 95 ? -6.051 -17.888 13.616 1.00 9.35 95 ILE A N 1
ATOM 724 C CA . ILE A 1 95 ? -7.308 -17.173 13.796 1.00 9.85 95 ILE A CA 1
ATOM 725 C C . ILE A 1 95 ? -8.453 -18.177 13.910 1.00 9.13 95 ILE A C 1
ATOM 726 O O . ILE A 1 95 ? -9.395 -17.968 14.672 1.00 9.67 95 ILE A O 1
ATOM 731 N N . LEU A 1 96 ? -8.365 -19.274 13.165 1.00 9.08 96 LEU A N 1
ATOM 732 C CA . LEU A 1 96 ? -9.400 -20.302 13.225 1.00 9.87 96 LEU A CA 1
ATOM 733 C C . LEU A 1 96 ? -9.403 -20.939 14.614 1.00 10.38 96 LEU A C 1
ATOM 734 O O . LEU A 1 96 ? -10.460 -21.173 15.199 1.00 10.57 96 LEU A O 1
ATOM 739 N N . LEU A 1 97 ? -8.214 -21.213 15.146 1.00 9.28 97 LEU A N 1
ATOM 740 C CA . LEU A 1 97 ? -8.095 -21.813 16.470 1.00 10.25 97 LEU A CA 1
ATOM 741 C C . LEU A 1 97 ? -8.585 -20.860 17.554 1.00 10.79 97 LEU A C 1
ATOM 742 O O . LEU A 1 97 ? -9.220 -21.279 18.521 1.00 12.08 97 LEU A O 1
ATOM 747 N N . ALA A 1 98 ? -8.284 -19.576 17.391 1.00 11.02 98 ALA A N 1
ATOM 748 C CA . ALA A 1 98 ? -8.691 -18.572 18.366 1.00 11.83 98 ALA A CA 1
ATOM 749 C C . ALA A 1 98 ? -10.205 -18.415 18.429 1.00 13.38 98 ALA A C 1
ATOM 750 O O . ALA A 1 98 ? -10.791 -18.411 19.511 1.00 14.72 98 ALA A O 1
ATOM 752 N N . LEU A 1 99 ? -10.843 -18.292 17.272 1.00 13.90 99 LEU A N 1
ATOM 753 C CA . LEU A 1 99 ? -12.288 -18.124 17.242 1.00 15.93 99 LEU A CA 1
ATOM 754 C C . LEU A 1 99 ? -13.069 -19.335 17.740 1.00 18.65 99 LEU A C 1
ATOM 755 O O . LEU A 1 99 ? -14.142 -19.179 18.325 1.00 19.63 99 LEU A O 1
ATOM 760 N N . GLU A 1 100 ? -12.546 -20.537 17.522 1.00 19.98 100 GLU A N 1
ATOM 761 C CA . GLU A 1 100 ? -13.268 -21.722 17.979 1.00 22.34 100 GLU A CA 1
ATOM 762 C C . GLU A 1 100 ? -13.303 -21.827 19.510 1.00 23.04 100 GLU A C 1
ATOM 763 O O . GLU A 1 100 ? -14.101 -22.537 20.100 1.00 23.62 100 GLU A O 1
ATOM 769 N N . LYS A 1 101 ? -12.375 -21.092 20.155 1.00 23.07 101 LYS A N 1
ATOM 770 C CA . LYS A 1 101 ? -12.346 -21.081 21.621 1.00 23.85 101 LYS A CA 1
ATOM 771 C C . LYS A 1 101 ? -13.246 -19.983 22.202 1.00 24.01 101 LYS A C 1
ATOM 772 O O . LYS A 1 101 ? -13.404 -19.833 23.406 1.00 26.21 101 LYS A O 1
ATOM 778 N N . ILE A 1 102 ? -13.811 -19.169 21.293 1.00 23.02 102 ILE A N 1
ATOM 779 C CA . ILE A 1 102 ? -14.699 -18.098 21.728 1.00 22.33 102 ILE A CA 1
ATOM 780 C C . ILE A 1 102 ? -16.173 -18.488 21.552 1.00 22.23 102 ILE A C 1
ATOM 781 O O . ILE A 1 102 ? -16.572 -19.070 20.550 1.00 22.67 102 ILE A O 1
ATOM 786 N N . ASN A 1 103 ? -16.996 -18.167 22.547 1.00 22.42 103 ASN A N 1
ATOM 787 C CA . ASN A 1 103 ? -18.411 -18.521 22.509 1.00 22.66 103 ASN A CA 1
ATOM 788 C C . ASN A 1 103 ? -19.342 -17.357 22.172 1.00 21.56 103 ASN A C 1
ATOM 789 O O . ASN A 1 103 ? -20.480 -17.570 21.748 1.00 23.09 103 ASN A O 1
ATOM 794 N N . VAL A 1 104 ? -18.865 -16.132 22.359 1.00 19.34 104 VAL A N 1
ATOM 795 C CA . VAL A 1 104 ? -19.677 -14.957 22.065 1.00 17.03 104 VAL A CA 1
ATOM 796 C C . VAL A 1 104 ? -19.768 -14.725 20.559 1.00 14.64 104 VAL A C 1
ATOM 797 O O . VAL A 1 104 ? -19.137 -15.438 19.777 1.00 14.32 104 VAL A O 1
ATOM 801 N N . LYS A 1 105 ? -20.563 -13.735 20.159 1.00 13.40 105 LYS A N 1
ATOM 802 C CA . LYS A 1 105 ? -20.734 -13.399 18.748 1.00 12.39 105 LYS A CA 1
ATOM 803 C C . LYS A 1 105 ? -19.382 -13.206 18.074 1.00 11.72 105 LYS A C 1
ATOM 804 O O . LYS A 1 105 ? -18.460 -12.652 18.670 1.00 10.63 105 LYS A O 1
ATOM 810 N N . LYS A 1 106 ? -19.280 -13.654 16.827 1.00 10.57 106 LYS A N 1
ATOM 811 C CA . LYS A 1 106 ? -18.041 -13.539 16.068 1.00 10.88 106 LYS A CA 1
ATOM 812 C C . LYS A 1 106 ? -18.240 -12.898 14.701 1.00 10.75 106 LYS A C 1
ATOM 813 O O . LYS A 1 106 ? -19.107 -13.308 13.929 1.00 10.68 106 LYS A O 1
ATOM 819 N N . LEU A 1 107 ? -17.430 -11.882 14.417 1.00 9.81 107 LEU A N 1
ATOM 820 C CA . LEU A 1 107 ? -17.469 -11.175 13.145 1.00 9.28 107 LEU A CA 1
ATOM 821 C C . LEU A 1 107 ? -16.134 -11.358 12.437 1.00 9.05 107 LEU A C 1
ATOM 822 O O . LEU A 1 107 ? -15.072 -11.132 13.022 1.00 9.72 107 LEU A O 1
ATOM 827 N N . GLY A 1 108 ? -16.183 -11.782 11.183 1.00 9.00 108 GLY A N 1
ATOM 828 C CA . GLY A 1 108 ? -14.954 -11.950 10.440 1.00 8.23 108 GLY A CA 1
ATOM 829 C C . GLY A 1 108 ? -14.760 -10.813 9.459 1.00 8.87 108 GLY A C 1
ATOM 830 O O . GLY A 1 108 ? -15.727 -10.241 8.961 1.00 10.28 108 GLY A O 1
ATOM 831 N N . ILE A 1 109 ? -13.507 -10.450 9.216 1.00 7.93 109 ILE A N 1
ATOM 832 C CA . ILE A 1 109 ? -13.185 -9.412 8.242 1.00 8.41 109 ILE A CA 1
ATOM 833 C C . ILE A 1 109 ? -12.153 -10.092 7.355 1.00 8.70 109 ILE A C 1
ATOM 834 O O . ILE A 1 109 ? -11.074 -10.468 7.821 1.00 8.99 109 ILE A O 1
ATOM 839 N N . THR A 1 110 ? -12.493 -10.258 6.082 1.00 9.00 110 THR A N 1
ATOM 840 C CA . THR A 1 110 ? -11.623 -10.955 5.148 1.00 9.23 110 THR A CA 1
ATOM 841 C C . THR A 1 110 ? -11.942 -10.538 3.714 1.00 9.69 110 THR A C 1
ATOM 842 O O . THR A 1 110 ? -12.891 -9.792 3.482 1.00 9.83 110 THR A O 1
ATOM 846 N N . THR A 1 111 ? -11.158 -11.013 2.750 1.00 9.98 111 THR A N 1
ATOM 847 C CA . THR A 1 111 ? -11.409 -10.649 1.359 1.00 11.61 111 THR A CA 1
ATOM 848 C C . THR A 1 111 ? -12.271 -11.655 0.604 1.00 11.87 111 THR A C 1
ATOM 849 O O . THR A 1 111 ? -12.729 -11.364 -0.500 1.00 13.07 111 THR A O 1
ATOM 853 N N . ARG A 1 112 ? -12.513 -12.822 1.195 1.00 12.03 112 ARG A N 1
ATOM 854 C CA . ARG A 1 112 ? -13.291 -13.853 0.510 1.00 12.95 112 ARG A CA 1
ATOM 855 C C . ARG A 1 112 ? -13.954 -14.875 1.425 1.00 12.89 112 ARG A C 1
ATOM 856 O O . ARG A 1 112 ? -13.575 -15.021 2.590 1.00 10.51 112 ARG A O 1
ATOM 864 N N . GLU A 1 113 ? -14.946 -15.582 0.884 1.00 13.89 113 GLU A N 1
ATOM 865 C CA . GLU A 1 113 ? -15.628 -16.639 1.623 1.00 14.83 113 GLU A CA 1
ATOM 866 C C . GLU A 1 113 ? -14.489 -17.590 1.953 1.00 13.06 113 GLU A C 1
ATOM 867 O O . GLU A 1 113 ? -13.665 -17.900 1.092 1.00 12.45 113 GLU A O 1
ATOM 873 N N . SER A 1 114 ? -14.453 -18.068 3.188 1.00 11.88 114 SER A N 1
ATOM 874 C CA . SER A 1 114 ? -13.340 -18.897 3.619 1.00 10.07 114 SER A CA 1
ATOM 875 C C . SER A 1 114 ? -13.659 -19.680 4.879 1.00 10.00 114 SER A C 1
ATOM 876 O O . SER A 1 114 ? -14.784 -19.656 5.373 1.00 11.08 114 SER A O 1
ATOM 879 N N . SER A 1 115 ? -12.649 -20.367 5.403 1.00 9.57 115 SER A N 1
ATOM 880 C CA . SER A 1 115 ? -12.811 -21.120 6.636 1.00 8.85 115 SER A CA 1
ATOM 881 C C . SER A 1 115 ? -13.270 -20.136 7.711 1.00 9.83 115 SER A C 1
ATOM 882 O O . SER A 1 115 ? -14.109 -20.459 8.546 1.00 10.77 115 SER A O 1
ATOM 885 N N . LEU A 1 116 ? -12.726 -18.922 7.672 1.00 9.21 116 LEU A N 1
ATOM 886 C CA . LEU A 1 116 ? -13.083 -17.898 8.645 1.00 9.56 116 LEU A CA 1
ATOM 887 C C . LEU A 1 116 ? -14.559 -17.518 8.583 1.00 9.73 116 LEU A C 1
ATOM 888 O O . LEU A 1 116 ? -15.252 -17.565 9.598 1.00 10.25 116 LEU A O 1
ATOM 893 N N . THR A 1 117 ? -15.046 -17.144 7.403 1.00 10.09 117 THR A N 1
ATOM 894 C CA . THR A 1 117 ? -16.447 -16.751 7.295 1.00 11.68 117 THR A CA 1
ATOM 895 C C . THR A 1 117 ? -17.371 -17.897 7.682 1.00 12.84 117 THR A C 1
ATOM 896 O O . THR A 1 117 ? -18.444 -17.676 8.244 1.00 13.50 117 THR A O 1
ATOM 900 N N . ARG A 1 118 ? -16.947 -19.124 7.405 1.00 13.15 118 ARG A N 1
ATOM 901 C CA . ARG A 1 118 ? -17.767 -20.280 7.731 1.00 14.63 118 ARG A CA 1
ATOM 902 C C . ARG A 1 118 ? -17.917 -20.544 9.230 1.00 16.02 118 ARG A C 1
ATOM 903 O O . ARG A 1 118 ? -18.841 -21.246 9.642 1.00 17.63 118 ARG A O 1
ATOM 911 N N . MET A 1 119 ? -17.027 -19.989 10.051 1.00 14.37 119 MET A N 1
ATOM 912 C CA . MET A 1 119 ? -17.140 -20.196 11.494 1.00 15.06 119 MET A CA 1
ATOM 913 C C . MET A 1 119 ? -17.566 -18.940 12.253 1.00 14.16 119 MET A C 1
ATOM 914 O O . MET A 1 119 ? -17.594 -18.933 13.483 1.00 16.58 119 MET A O 1
ATOM 919 N N . CYS A 1 120 ? -17.894 -17.879 11.522 1.00 12.88 120 CYS A N 1
ATOM 920 C CA . CYS A 1 120 ? -18.337 -16.635 12.147 1.00 12.87 120 CYS A CA 1
ATOM 921 C C . CYS A 1 120 ? -19.845 -16.469 11.984 1.00 12.55 120 CYS A C 1
ATOM 922 O O . CYS A 1 120 ? -20.452 -17.079 11.104 1.00 13.46 120 CYS A O 1
ATOM 925 N N . ASP A 1 121 ? -20.447 -15.646 12.836 1.00 12.64 121 ASP A N 1
ATOM 926 C CA . ASP A 1 121 ? -21.887 -15.400 12.776 1.00 12.38 121 ASP A CA 1
ATOM 927 C C . ASP A 1 121 ? -22.219 -14.525 11.574 1.00 13.03 121 ASP A C 1
ATOM 928 O O . ASP A 1 121 ? -23.301 -14.618 10.995 1.00 14.54 121 ASP A O 1
ATOM 933 N N . TYR A 1 122 ? -21.274 -13.666 11.216 1.00 12.49 122 TYR A N 1
ATOM 934 C CA . TYR A 1 122 ? -21.395 -12.788 10.063 1.00 11.71 122 TYR A CA 1
ATOM 935 C C . TYR A 1 122 ? -20.010 -12.265 9.739 1.00 11.32 122 TYR A C 1
ATOM 936 O O . TYR A 1 122 ? -19.100 -12.349 10.565 1.00 11.08 122 TYR A O 1
ATOM 945 N N . SER A 1 123 ? -19.840 -11.739 8.535 1.00 11.42 123 SER A N 1
ATOM 946 C CA . SER A 1 123 ? -18.539 -11.234 8.138 1.00 11.35 123 SER A CA 1
ATOM 947 C C . SER A 1 123 ? -18.613 -10.057 7.190 1.00 10.88 123 SER A C 1
ATOM 948 O O . SER A 1 123 ? -19.623 -9.836 6.519 1.00 11.33 123 SER A O 1
ATOM 951 N N . LEU A 1 124 ? -17.527 -9.296 7.167 1.00 10.27 124 LEU A N 1
ATOM 952 C CA . LEU A 1 124 ? -17.382 -8.170 6.265 1.00 10.64 124 LEU A CA 1
ATOM 953 C C . LEU A 1 124 ? -16.422 -8.717 5.223 1.00 10.55 124 LEU A C 1
ATOM 954 O O . LEU A 1 124 ? -15.214 -8.790 5.460 1.00 11.61 124 LEU A O 1
ATOM 959 N N . VAL A 1 125 ? -16.963 -9.138 4.088 1.00 10.09 125 VAL A N 1
ATOM 960 C CA . VAL A 1 125 ? -16.146 -9.680 3.016 1.00 9.97 125 VAL A CA 1
ATOM 961 C C . VAL A 1 125 ? -15.882 -8.539 2.045 1.00 10.47 125 VAL A C 1
ATOM 962 O O . VAL A 1 125 ? -16.731 -8.191 1.227 1.00 11.98 125 VAL A O 1
ATOM 966 N N . VAL A 1 126 ? -14.703 -7.939 2.174 1.00 10.43 126 VAL A N 1
ATOM 967 C CA . VAL A 1 126 ? -14.297 -6.820 1.332 1.00 9.88 126 VAL A CA 1
ATOM 968 C C . VAL A 1 126 ? -13.367 -7.372 0.260 1.00 11.08 126 VAL A C 1
ATOM 969 O O . VAL A 1 126 ? -12.210 -7.699 0.535 1.00 10.27 126 VAL A O 1
ATOM 973 N N . PRO A 1 127 ? -13.861 -7.470 -0.985 1.00 10.96 127 PRO A N 1
ATOM 974 C CA . PRO A 1 127 ? -13.094 -7.997 -2.115 1.00 11.14 127 PRO A CA 1
ATOM 975 C C . PRO A 1 127 ? -11.905 -7.192 -2.634 1.00 11.25 127 PRO A C 1
ATOM 976 O O . PRO A 1 127 ? -11.788 -6.957 -3.837 1.00 11.66 127 PRO A O 1
ATOM 980 N N . ALA A 1 128 ? -11.024 -6.774 -1.730 1.00 11.16 128 ALA A N 1
ATOM 981 C CA . ALA A 1 128 ? -9.821 -6.046 -2.124 1.00 10.98 128 ALA A CA 1
ATOM 982 C C . ALA A 1 128 ? -8.790 -7.143 -2.377 1.00 11.41 128 ALA A C 1
ATOM 983 O O . ALA A 1 128 ? -7.854 -7.333 -1.596 1.00 12.06 128 ALA A O 1
ATOM 985 N N . ILE A 1 129 ? -8.993 -7.869 -3.475 1.00 11.53 129 ILE A N 1
ATOM 986 C CA . ILE A 1 129 ? -8.152 -8.994 -3.876 1.00 12.06 129 ILE A CA 1
ATOM 987 C C . ILE A 1 129 ? -6.677 -8.663 -4.042 1.00 10.20 129 ILE A C 1
ATOM 988 O O . ILE A 1 129 ? -6.319 -7.680 -4.681 1.00 9.75 129 ILE A O 1
ATOM 993 N N . GLU A 1 130 ? -5.824 -9.505 -3.469 1.00 8.94 130 GLU A N 1
ATOM 994 C CA . GLU A 1 130 ? -4.384 -9.305 -3.563 1.00 7.81 130 GLU A CA 1
ATOM 995 C C . GLU A 1 130 ? -3.645 -10.603 -3.839 1.00 7.38 130 GLU A C 1
ATOM 996 O O . GLU A 1 130 ? -3.851 -11.606 -3.152 1.00 9.94 130 GLU A O 1
ATOM 1002 N N . GLU A 1 131 ? -2.794 -10.578 -4.857 1.00 7.70 131 GLU A N 1
ATOM 1003 C CA . GLU A 1 131 ? -1.994 -11.740 -5.201 1.00 8.68 131 GLU A CA 1
ATOM 1004 C C . GLU A 1 131 ? -0.629 -11.649 -4.526 1.00 8.30 131 GLU A C 1
ATOM 1005 O O . GLU A 1 131 ? 0.060 -12.654 -4.370 1.00 9.33 131 GLU A O 1
ATOM 1011 N N . SER A 1 132 ? -0.242 -10.447 -4.108 1.00 7.98 132 SER A N 1
ATOM 1012 C CA . SER A 1 132 ? 1.039 -10.284 -3.433 1.00 7.46 132 SER A CA 1
ATOM 1013 C C . SER A 1 132 ? 0.979 -10.921 -2.055 1.00 7.40 132 SER A C 1
ATOM 1014 O O . SER A 1 132 ? -0.066 -10.914 -1.399 1.00 7.85 132 SER A O 1
ATOM 1017 N N . VAL A 1 133 ? 2.102 -11.475 -1.618 1.00 8.18 133 VAL A N 1
ATOM 1018 C CA . VAL A 1 133 ? 2.176 -12.067 -0.291 1.00 8.58 133 VAL A CA 1
ATOM 1019 C C . VAL A 1 133 ? 2.027 -10.938 0.733 1.00 7.65 133 VAL A C 1
ATOM 1020 O O . VAL A 1 133 ? 1.530 -11.151 1.836 1.00 8.18 133 VAL A O 1
ATOM 1024 N N . VAL A 1 134 ? 2.445 -9.734 0.351 1.00 7.07 134 VAL A N 1
ATOM 1025 C CA . VAL A 1 134 ? 2.366 -8.582 1.241 1.00 7.91 134 VAL A CA 1
ATOM 1026 C C . VAL A 1 134 ? 1.028 -7.858 1.119 1.00 7.33 134 VAL A C 1
ATOM 1027 O O . VAL A 1 134 ? 0.609 -7.470 0.029 1.00 8.30 134 VAL A O 1
ATOM 1031 N N . MET A 1 135 ? 0.363 -7.684 2.253 1.00 8.00 135 MET A N 1
ATOM 1032 C CA . MET A 1 135 ? -0.922 -6.999 2.313 1.00 8.88 135 MET A CA 1
ATOM 1033 C C . MET A 1 135 ? -0.736 -5.502 2.080 1.00 8.06 135 MET A C 1
ATOM 1034 O O . MET A 1 135 ? 0.146 -4.890 2.671 1.00 8.97 135 MET A O 1
ATOM 1039 N N . THR A 1 136 ? -1.541 -4.914 1.198 1.00 6.37 136 THR A N 1
ATOM 1040 C CA . THR A 1 136 ? -1.447 -3.478 0.965 1.00 7.04 136 THR A CA 1
ATOM 1041 C C . THR A 1 136 ? -2.819 -2.812 1.052 1.00 7.00 136 THR A C 1
ATOM 1042 O O . THR A 1 136 ? -3.286 -2.525 2.155 1.00 7.80 136 THR A O 1
ATOM 1046 N N . HIS A 1 137 ? -3.485 -2.606 -0.083 1.00 7.11 137 HIS A N 1
ATOM 1047 C CA . HIS A 1 137 ? -4.779 -1.929 -0.066 1.00 7.26 137 HIS A CA 1
ATOM 1048 C C . HIS A 1 137 ? -5.897 -2.616 0.713 1.00 7.34 137 HIS A C 1
ATOM 1049 O O . HIS A 1 137 ? -6.877 -1.970 1.081 1.00 8.06 137 HIS A O 1
ATOM 1056 N N . SER A 1 138 ? -5.755 -3.907 0.998 1.00 7.04 138 SER A N 1
ATOM 1057 C CA . SER A 1 138 ? -6.789 -4.597 1.766 1.00 7.15 138 SER A CA 1
ATOM 1058 C C . SER A 1 138 ? -6.814 -4.078 3.211 1.00 6.89 138 SER A C 1
ATOM 1059 O O . SER A 1 138 ? -7.863 -4.052 3.853 1.00 6.86 138 SER A O 1
ATOM 1062 N N . PHE A 1 139 ? -5.658 -3.661 3.720 1.00 6.86 139 PHE A N 1
ATOM 1063 C CA . PHE A 1 139 ? -5.566 -3.126 5.079 1.00 7.05 139 PHE A CA 1
ATOM 1064 C C . PHE A 1 139 ? -6.463 -1.891 5.168 1.00 6.84 139 PHE A C 1
ATOM 1065 O O . PHE A 1 139 ? -7.316 -1.769 6.048 1.00 7.78 139 PHE A O 1
ATOM 1073 N N . THR A 1 140 ? -6.253 -0.984 4.225 1.00 7.88 140 THR A N 1
ATOM 1074 C CA . THR A 1 140 ? -6.985 0.267 4.142 1.00 9.36 140 THR A CA 1
ATOM 1075 C C . THR A 1 140 ? -8.478 0.058 3.875 1.00 8.59 140 THR A C 1
ATOM 1076 O O . THR A 1 140 ? -9.326 0.741 4.455 1.00 9.82 140 THR A O 1
ATOM 1080 N N . SER A 1 141 ? -8.793 -0.895 3.005 1.00 8.24 141 SER A N 1
ATOM 1081 C CA . SER A 1 141 ? -10.177 -1.191 2.655 1.00 7.99 141 SER A CA 1
ATOM 1082 C C . SER A 1 141 ? -10.927 -1.807 3.833 1.00 8.69 141 SER A C 1
ATOM 1083 O O . SER A 1 141 ? -12.069 -1.437 4.111 1.00 9.11 141 SER A O 1
ATOM 1086 N N . PHE A 1 142 ? -10.285 -2.752 4.516 1.00 7.77 142 PHE A N 1
ATOM 1087 C CA . PHE A 1 142 ? -10.880 -3.394 5.685 1.00 7.77 142 PHE A CA 1
ATOM 1088 C C . PHE A 1 142 ? -11.177 -2.328 6.739 1.00 7.92 142 PHE A C 1
ATOM 1089 O O . PHE A 1 142 ? -12.257 -2.299 7.330 1.00 8.99 142 PHE A O 1
ATOM 1097 N N . TYR A 1 143 ? -10.199 -1.461 6.987 1.00 7.54 143 TYR A N 1
ATOM 1098 C CA . TYR A 1 143 ? -10.362 -0.414 7.985 1.00 7.80 143 TYR A CA 1
ATOM 1099 C C . TYR A 1 143 ? -11.566 0.472 7.699 1.00 7.98 143 TYR A C 1
ATOM 1100 O O . TYR A 1 143 ? -12.381 0.723 8.587 1.00 9.04 143 TYR A O 1
ATOM 1109 N N . PHE A 1 144 ? -11.685 0.944 6.463 1.00 7.86 144 PHE A N 1
ATOM 1110 C CA . PHE A 1 144 ? -12.801 1.818 6.122 1.00 8.66 144 PHE A CA 1
ATOM 1111 C C . PHE A 1 144 ? -14.160 1.136 6.251 1.00 9.02 144 PHE A C 1
ATOM 1112 O O . PHE A 1 144 ? -15.109 1.732 6.759 1.00 8.63 144 PHE A O 1
ATOM 1120 N N . ALA A 1 145 ? -14.262 -0.107 5.792 1.00 8.43 145 ALA A N 1
ATOM 1121 C CA . ALA A 1 145 ? -15.528 -0.828 5.879 1.00 8.47 145 ALA A CA 1
ATOM 1122 C C . ALA A 1 145 ? -15.982 -0.945 7.332 1.00 8.96 145 ALA A C 1
ATOM 1123 O O . ALA A 1 145 ? -17.136 -0.666 7.662 1.00 9.08 145 ALA A O 1
ATOM 1125 N N . TYR A 1 146 ? -15.070 -1.350 8.207 1.00 8.50 146 TYR A N 1
ATOM 1126 C CA . TYR A 1 146 ? -15.419 -1.494 9.613 1.00 8.48 146 TYR A CA 1
ATOM 1127 C C . TYR A 1 146 ? -15.685 -0.145 10.275 1.00 8.92 146 TYR A C 1
ATOM 1128 O O . TYR A 1 146 ? -16.599 -0.018 11.089 1.00 9.29 146 TYR A O 1
ATOM 1137 N N . LEU A 1 147 ? -14.885 0.861 9.935 1.00 8.47 147 LEU A N 1
ATOM 1138 C CA . LEU A 1 147 ? -15.067 2.183 10.519 1.00 9.02 147 LEU A CA 1
ATOM 1139 C C . LEU A 1 147 ? -16.469 2.708 10.226 1.00 9.17 147 LEU A C 1
ATOM 1140 O O . LEU A 1 147 ? -17.122 3.273 11.104 1.00 9.64 147 LEU A O 1
ATOM 1145 N N . GLN A 1 148 ? -16.931 2.526 8.993 1.00 9.20 148 GLN A N 1
ATOM 1146 C CA . GLN A 1 148 ? -18.270 2.970 8.624 1.00 9.87 148 GLN A CA 1
ATOM 1147 C C . GLN A 1 148 ? -19.293 2.229 9.480 1.00 10.66 148 GLN A C 1
ATOM 1148 O O . GLN A 1 148 ? -20.219 2.834 10.022 1.00 11.13 148 GLN A O 1
ATOM 1154 N N . LEU A 1 149 ? -19.116 0.918 9.613 1.00 9.86 149 LEU A N 1
ATOM 1155 C CA . LEU A 1 149 ? -20.042 0.112 10.403 1.00 10.14 149 LEU A CA 1
ATOM 1156 C C . LEU A 1 149 ? -20.041 0.535 11.869 1.00 10.29 149 LEU A C 1
ATOM 1157 O O . LEU A 1 149 ? -21.091 0.569 12.513 1.00 10.94 149 LEU A O 1
ATOM 1162 N N . LEU A 1 150 ? -18.861 0.851 12.394 1.00 10.23 150 LEU A N 1
ATOM 1163 C CA . LEU A 1 150 ? -18.722 1.279 13.781 1.00 10.72 150 LEU A CA 1
ATOM 1164 C C . LEU A 1 150 ? -19.449 2.605 14.000 1.00 10.14 150 LEU A C 1
ATOM 1165 O O . LEU A 1 150 ? -20.214 2.754 14.954 1.00 10.17 150 LEU A O 1
ATOM 1170 N N . ARG A 1 151 ? -19.203 3.570 13.121 1.00 10.12 151 ARG A N 1
ATOM 1171 C CA . ARG A 1 151 ? -19.860 4.866 13.238 1.00 10.91 151 ARG A CA 1
ATOM 1172 C C . ARG A 1 151 ? -21.373 4.692 13.177 1.00 11.89 151 ARG A C 1
ATOM 1173 O O . ARG A 1 151 ? -22.107 5.278 13.971 1.00 12.51 151 ARG A O 1
ATOM 1181 N N . TYR A 1 152 ? -21.834 3.876 12.234 1.00 11.59 152 TYR A N 1
ATOM 1182 C CA . TYR A 1 152 ? -23.263 3.628 12.064 1.00 12.35 152 TYR A CA 1
ATOM 1183 C C . TYR A 1 152 ? -23.863 2.997 13.318 1.00 13.80 152 TYR A C 1
ATOM 1184 O O . TYR A 1 152 ? -24.906 3.434 13.812 1.00 13.99 152 TYR A O 1
ATOM 1193 N N . SER A 1 153 ? -23.197 1.965 13.830 1.00 13.89 153 SER A N 1
ATOM 1194 C CA . SER A 1 153 ? -23.651 1.258 15.024 1.00 15.88 153 SER A CA 1
ATOM 1195 C C . SER A 1 153 ? -23.705 2.159 16.251 1.00 16.75 153 SER A C 1
ATOM 1196 O O . SER A 1 153 ? -24.584 2.014 17.102 1.00 18.16 153 SER A O 1
ATOM 1199 N N . TYR A 1 154 ? -22.757 3.084 16.339 1.00 15.88 154 TYR A N 1
ATOM 1200 C CA . TYR A 1 154 ? -22.681 3.998 17.470 1.00 16.96 154 TYR A CA 1
ATOM 1201 C C . TYR A 1 154 ? -23.524 5.260 17.297 1.00 17.24 154 TYR A C 1
ATOM 1202 O O . TYR A 1 154 ? -23.442 6.183 18.110 1.00 18.90 154 TYR A O 1
ATOM 1211 N N . GLY A 1 155 ? -24.325 5.296 16.235 1.00 17.19 155 GLY A N 1
ATOM 1212 C CA . GLY A 1 155 ? -25.196 6.435 15.992 1.00 18.01 155 GLY A CA 1
ATOM 1213 C C . GLY A 1 155 ? -24.567 7.692 15.418 1.00 17.90 155 GLY A C 1
ATOM 1214 O O . GLY A 1 155 ? -25.137 8.779 15.531 1.00 18.26 155 GLY A O 1
ATOM 1215 N N . LEU A 1 156 ? -23.402 7.558 14.795 1.00 17.04 156 LEU A N 1
ATOM 1216 C CA . LEU A 1 156 ? -22.726 8.708 14.210 1.00 17.55 156 LEU A CA 1
ATOM 1217 C C . LEU A 1 156 ? -23.019 8.805 12.717 1.00 17.65 156 LEU A C 1
ATOM 1218 O O . LEU A 1 156 ? -23.392 7.817 12.083 1.00 16.97 156 LEU A O 1
ATOM 1223 N N . PRO A 1 157 ? -22.868 10.007 12.138 1.00 18.53 157 PRO A N 1
ATOM 1224 C CA . PRO A 1 157 ? -23.122 10.194 10.707 1.00 18.60 157 PRO A CA 1
ATOM 1225 C C . PRO A 1 157 ? -22.077 9.445 9.884 1.00 18.10 157 PRO A C 1
ATOM 1226 O O . PRO A 1 157 ? -20.956 9.228 10.341 1.00 17.83 157 PRO A O 1
ATOM 1230 N N . PRO A 1 158 ? -22.434 9.038 8.659 1.00 17.55 158 PRO A N 1
ATOM 1231 C CA . PRO A 1 158 ? -21.516 8.307 7.783 1.00 17.44 158 PRO A CA 1
ATOM 1232 C C . PRO A 1 158 ? -20.405 9.171 7.202 1.00 16.99 158 PRO A C 1
ATOM 1233 O O . PRO A 1 158 ? -20.568 10.377 7.031 1.00 17.46 158 PRO A O 1
ATOM 1237 N N . LEU A 1 159 ? -19.269 8.544 6.912 1.00 14.95 159 LEU A N 1
ATOM 1238 C CA . LEU A 1 159 ? -18.144 9.249 6.317 1.00 13.87 159 LEU A CA 1
ATOM 1239 C C . LEU A 1 159 ? -18.396 9.302 4.815 1.00 13.20 159 LEU A C 1
ATOM 1240 O O . LEU A 1 159 ? -19.124 8.469 4.276 1.00 13.58 159 LEU A O 1
ATOM 1245 N N . ASN A 1 160 ? -17.801 10.283 4.146 1.00 13.65 160 ASN A N 1
ATOM 1246 C CA . ASN A 1 160 ? -17.961 10.437 2.705 1.00 13.87 160 ASN A CA 1
ATOM 1247 C C . ASN A 1 160 ? -16.908 9.580 2.008 1.00 13.01 160 ASN A C 1
ATOM 1248 O O . ASN A 1 160 ? -15.742 9.966 1.920 1.00 12.93 160 ASN A O 1
ATOM 1253 N N . ALA A 1 161 ? -17.321 8.415 1.517 1.00 13.37 161 ALA A N 1
ATOM 1254 C CA . ALA A 1 161 ? -16.404 7.499 0.847 1.00 13.33 161 ALA A CA 1
ATOM 1255 C C . ALA A 1 161 ? -15.702 8.135 -0.347 1.00 13.72 161 ALA A C 1
ATOM 1256 O O . ALA A 1 161 ? -14.510 7.914 -0.565 1.00 13.19 161 ALA A O 1
ATOM 1258 N N . GLY A 1 162 ? -16.440 8.922 -1.121 1.00 13.05 162 GLY A N 1
ATOM 1259 C CA . GLY A 1 162 ? -15.851 9.567 -2.279 1.00 13.01 162 GLY A CA 1
ATOM 1260 C C . GLY A 1 162 ? -14.705 10.490 -1.909 1.00 11.22 162 GLY A C 1
ATOM 1261 O O . GLY A 1 162 ? -13.668 10.506 -2.576 1.00 11.76 162 GLY A O 1
ATOM 1262 N N . GLU A 1 163 ? -14.888 11.256 -0.838 1.00 11.68 163 GLU A N 1
ATOM 1263 C CA . GLU A 1 163 ? -13.871 12.192 -0.376 1.00 12.21 163 GLU A CA 1
ATOM 1264 C C . GLU A 1 163 ? -12.639 11.450 0.131 1.00 11.29 163 GLU A C 1
ATOM 1265 O O . GLU A 1 163 ? -11.503 11.857 -0.122 1.00 11.16 163 GLU A O 1
ATOM 1271 N N . ILE A 1 164 ? -12.865 10.361 0.853 1.00 10.54 164 ILE A N 1
ATOM 1272 C CA . ILE A 1 164 ? -11.759 9.579 1.386 1.00 10.15 164 ILE A CA 1
ATOM 1273 C C . ILE A 1 164 ? -11.019 8.876 0.251 1.00 9.08 164 ILE A C 1
ATOM 1274 O O . ILE A 1 164 ? -9.792 8.808 0.252 1.00 9.58 164 ILE A O 1
ATOM 1279 N N . SER A 1 165 ? -11.766 8.377 -0.729 1.00 10.01 165 SER A N 1
ATOM 1280 C CA . SER A 1 165 ? -11.157 7.716 -1.876 1.00 10.29 165 SER A CA 1
ATOM 1281 C C . SER A 1 165 ? -10.285 8.724 -2.624 1.00 10.75 165 SER A C 1
ATOM 1282 O O . SER A 1 165 ? -9.156 8.420 -3.011 1.00 9.96 165 SER A O 1
ATOM 1285 N N . LYS A 1 166 ? -10.809 9.930 -2.821 1.00 10.58 166 LYS A N 1
ATOM 1286 C CA . LYS A 1 166 ? -10.057 10.970 -3.513 1.00 11.21 166 LYS A CA 1
ATOM 1287 C C . LYS A 1 166 ? -8.797 11.319 -2.730 1.00 10.01 166 LYS A C 1
ATOM 1288 O O . LYS A 1 166 ? -7.749 11.606 -3.313 1.00 10.09 166 LYS A O 1
ATOM 1294 N N . ALA A 1 167 ? -8.901 11.298 -1.405 1.00 9.74 167 ALA A N 1
ATOM 1295 C CA . ALA A 1 167 ? -7.750 11.605 -0.567 1.00 9.69 167 ALA A CA 1
ATOM 1296 C C . ALA A 1 167 ? -6.617 10.612 -0.828 1.00 8.53 167 ALA A C 1
ATOM 1297 O O . ALA A 1 167 ? -5.446 10.993 -0.844 1.00 8.95 167 ALA A O 1
ATOM 1299 N N . THR A 1 168 ? -6.958 9.342 -1.038 1.00 8.67 168 THR A N 1
ATOM 1300 C CA . THR A 1 168 ? -5.926 8.347 -1.306 1.00 8.86 168 THR A CA 1
ATOM 1301 C C . THR A 1 168 ? -5.360 8.534 -2.713 1.00 8.04 168 THR A C 1
ATOM 1302 O O . THR A 1 168 ? -4.227 8.142 -2.989 1.00 8.38 168 THR A O 1
ATOM 1306 N N . GLU A 1 169 ? -6.143 9.143 -3.602 1.00 9.17 169 GLU A N 1
ATOM 1307 C CA . GLU A 1 169 ? -5.648 9.408 -4.947 1.00 7.95 169 GLU A CA 1
ATOM 1308 C C . GLU A 1 169 ? -4.563 10.474 -4.797 1.00 8.62 169 GLU A C 1
ATOM 1309 O O . GLU A 1 169 ? -3.564 10.463 -5.514 1.00 8.91 169 GLU A O 1
ATOM 1315 N N . LYS A 1 170 ? -4.759 11.392 -3.854 1.00 8.77 170 LYS A N 1
ATOM 1316 C CA . LYS A 1 170 ? -3.769 12.434 -3.602 1.00 9.21 170 LYS A CA 1
ATOM 1317 C C . LYS A 1 170 ? -2.480 11.801 -3.074 1.00 8.52 170 LYS A C 1
ATOM 1318 O O . LYS A 1 170 ? -1.381 12.226 -3.428 1.00 9.16 170 LYS A O 1
ATOM 1324 N N . SER A 1 171 ? -2.613 10.776 -2.236 1.00 7.66 171 SER A N 1
ATOM 1325 C CA . SER A 1 171 ? -1.437 10.091 -1.707 1.00 8.11 171 SER A CA 1
ATOM 1326 C C . SER A 1 171 ? -0.643 9.495 -2.865 1.00 7.80 171 SER A C 1
ATOM 1327 O O . SER A 1 171 ? 0.582 9.602 -2.915 1.00 7.96 171 SER A O 1
ATOM 1330 N N . LEU A 1 172 ? -1.351 8.870 -3.801 1.00 7.30 172 LEU A N 1
ATOM 1331 C CA . LEU A 1 172 ? -0.705 8.246 -4.947 1.00 7.66 172 LEU A CA 1
ATOM 1332 C C . LEU A 1 172 ? 0.013 9.236 -5.864 1.00 8.32 172 LEU A C 1
ATOM 1333 O O . LEU A 1 172 ? 0.899 8.844 -6.622 1.00 8.99 172 LEU A O 1
ATOM 1338 N N . GLU A 1 173 ? -0.354 10.514 -5.794 1.00 8.42 173 GLU A N 1
ATOM 1339 C CA . GLU A 1 173 ? 0.307 11.525 -6.622 1.00 9.41 173 GLU A CA 1
ATOM 1340 C C . GLU A 1 173 ? 1.759 11.721 -6.173 1.00 8.53 173 GLU A C 1
ATOM 1341 O O . GLU A 1 173 ? 2.564 12.322 -6.886 1.00 8.99 173 GLU A O 1
ATOM 1347 N N . TYR A 1 174 ? 2.091 11.210 -4.990 1.00 7.61 174 TYR A N 1
ATOM 1348 C CA . TYR A 1 174 ? 3.444 11.326 -4.453 1.00 6.88 174 TYR A CA 1
ATOM 1349 C C . TYR A 1 174 ? 4.367 10.198 -4.909 1.00 6.31 174 TYR A C 1
ATOM 1350 O O . TYR A 1 174 ? 5.517 10.131 -4.480 1.00 7.03 174 TYR A O 1
ATOM 1359 N N . GLU A 1 175 ? 3.878 9.319 -5.779 1.00 6.77 175 GLU A N 1
ATOM 1360 C CA . GLU A 1 175 ? 4.691 8.201 -6.249 1.00 7.07 175 GLU A CA 1
ATOM 1361 C C . GLU A 1 175 ? 6.070 8.610 -6.766 1.00 6.51 175 GLU A C 1
ATOM 1362 O O . GLU A 1 175 ? 7.082 8.026 -6.374 1.00 7.14 175 GLU A O 1
ATOM 1368 N N . ARG A 1 176 ? 6.120 9.607 -7.644 1.00 7.27 176 ARG A N 1
ATOM 1369 C CA . ARG A 1 176 ? 7.401 10.048 -8.182 1.00 6.68 176 ARG A CA 1
ATOM 1370 C C . ARG A 1 176 ? 8.324 10.572 -7.088 1.00 6.69 176 ARG A C 1
ATOM 1371 O O . ARG A 1 176 ? 9.506 10.227 -7.039 1.00 7.40 176 ARG A O 1
ATOM 1379 N N . TYR A 1 177 ? 7.773 11.405 -6.211 1.00 6.56 177 TYR A N 1
ATOM 1380 C CA . TYR A 1 177 ? 8.534 11.993 -5.115 1.00 6.74 177 TYR A CA 1
ATOM 1381 C C . TYR A 1 177 ? 9.164 10.899 -4.252 1.00 6.45 177 TYR A C 1
ATOM 1382 O O . TYR A 1 177 ? 10.350 10.954 -3.918 1.00 7.34 177 TYR A O 1
ATOM 1391 N N . ILE A 1 178 ? 8.356 9.904 -3.903 1.00 6.41 178 ILE A N 1
ATOM 1392 C CA . ILE A 1 178 ? 8.804 8.789 -3.080 1.00 7.09 178 ILE A CA 1
ATOM 1393 C C . ILE A 1 178 ? 9.891 7.979 -3.781 1.00 7.45 178 ILE A C 1
ATOM 1394 O O . ILE A 1 178 ? 10.910 7.634 -3.179 1.00 7.61 178 ILE A O 1
ATOM 1399 N N . ARG A 1 179 ? 9.677 7.685 -5.059 1.00 7.57 179 ARG A N 1
ATOM 1400 C CA . ARG A 1 179 ? 10.653 6.931 -5.829 1.00 8.50 179 ARG A CA 1
ATOM 1401 C C . ARG A 1 179 ? 11.985 7.673 -5.854 1.00 8.76 179 ARG A C 1
ATOM 1402 O O . ARG A 1 179 ? 13.045 7.065 -5.704 1.00 9.13 179 ARG A O 1
ATOM 1410 N N . GLU A 1 180 ? 11.935 8.989 -6.035 1.00 7.86 180 GLU A N 1
ATOM 1411 C CA . GLU A 1 180 ? 13.164 9.770 -6.085 1.00 7.86 180 GLU A CA 1
ATOM 1412 C C . GLU A 1 180 ? 13.885 9.848 -4.738 1.00 7.35 180 GLU A C 1
ATOM 1413 O O . GLU A 1 180 ? 15.108 9.975 -4.700 1.00 8.91 180 GLU A O 1
ATOM 1419 N N . ILE A 1 181 ? 13.146 9.768 -3.633 1.00 7.41 181 ILE A N 1
ATOM 1420 C CA . ILE A 1 181 ? 13.793 9.769 -2.325 1.00 7.93 181 ILE A CA 1
ATOM 1421 C C . ILE A 1 181 ? 14.599 8.473 -2.254 1.00 7.52 181 ILE A C 1
ATOM 1422 O O . ILE A 1 181 ? 15.774 8.468 -1.881 1.00 7.08 181 ILE A O 1
ATOM 1427 N N . VAL A 1 182 ? 13.960 7.372 -2.634 1.00 7.60 182 VAL A N 1
ATOM 1428 C CA . VAL A 1 182 ? 14.614 6.071 -2.610 1.00 7.93 182 VAL A CA 1
ATOM 1429 C C . VAL A 1 182 ? 15.841 6.034 -3.518 1.00 8.02 182 VAL A C 1
ATOM 1430 O O . VAL A 1 182 ? 16.865 5.448 -3.167 1.00 8.67 182 VAL A O 1
ATOM 1434 N N . GLU A 1 183 ? 15.748 6.676 -4.677 1.00 7.68 183 GLU A N 1
ATOM 1435 C CA . GLU A 1 183 ? 16.864 6.688 -5.615 1.00 9.74 183 GLU A CA 1
ATOM 1436 C C . GLU A 1 183 ? 18.006 7.612 -5.187 1.00 9.57 183 GLU A C 1
ATOM 1437 O O . GLU A 1 183 ? 19.158 7.388 -5.559 1.00 11.07 183 GLU A O 1
ATOM 1443 N N . SER A 1 184 ? 17.696 8.632 -4.392 1.00 8.16 184 SER A N 1
ATOM 1444 C CA . SER A 1 184 ? 18.710 9.588 -3.951 1.00 9.32 184 SER A CA 1
ATOM 1445 C C . SER A 1 184 ? 19.391 9.288 -2.617 1.00 9.90 184 SER A C 1
ATOM 1446 O O . SER A 1 184 ? 20.607 9.421 -2.498 1.00 12.64 184 SER A O 1
ATOM 1450 N N . PHE A 1 185 ? 18.614 8.894 -1.614 1.00 8.76 185 PHE A N 1
ATOM 1451 C CA . PHE A 1 185 ? 19.162 8.604 -0.292 1.00 8.56 185 PHE A CA 1
ATOM 1452 C C . PHE A 1 185 ? 19.129 7.108 -0.012 1.00 8.10 185 PHE A C 1
ATOM 1453 O O . PHE A 1 185 ? 18.075 6.549 0.284 1.00 8.28 185 PHE A O 1
ATOM 1461 N N . ASP A 1 186 ? 20.288 6.465 -0.107 1.00 8.10 186 ASP A N 1
ATOM 1462 C CA . ASP A 1 186 ? 20.377 5.028 0.114 1.00 8.87 186 ASP A CA 1
ATOM 1463 C C . ASP A 1 186 ? 20.437 4.675 1.595 1.00 8.34 186 ASP A C 1
ATOM 1464 O O . ASP A 1 186 ? 21.473 4.238 2.101 1.00 8.98 186 ASP A O 1
ATOM 1469 N N . PHE A 1 187 ? 19.319 4.861 2.290 1.00 7.57 187 PHE A N 1
ATOM 1470 C CA . PHE A 1 187 ? 19.280 4.550 3.709 1.00 6.52 187 PHE A CA 1
ATOM 1471 C C . PHE A 1 187 ? 19.445 3.053 3.940 1.00 6.75 187 PHE A C 1
ATOM 1472 O O . PHE A 1 187 ? 19.024 2.232 3.118 1.00 7.37 187 PHE A O 1
ATOM 1480 N N . GLN A 1 188 ? 20.087 2.714 5.055 1.00 7.00 188 GLN A N 1
ATOM 1481 C CA . GLN A 1 188 ? 20.357 1.325 5.418 1.00 7.16 188 GLN A CA 1
ATOM 1482 C C . GLN A 1 188 ? 19.411 0.803 6.490 1.00 6.98 188 GLN A C 1
ATOM 1483 O O . GLN A 1 188 ? 19.330 -0.403 6.720 1.00 7.74 188 GLN A O 1
ATOM 1489 N N . ASN A 1 189 ? 18.734 1.717 7.175 1.00 7.09 189 ASN A N 1
ATOM 1490 C CA . ASN A 1 189 ? 17.733 1.344 8.165 1.00 6.97 189 ASN A CA 1
ATOM 1491 C C . ASN A 1 189 ? 16.726 2.487 8.218 1.00 6.14 189 ASN A C 1
ATOM 1492 O O . ASN A 1 189 ? 16.973 3.568 7.667 1.00 6.29 189 ASN A O 1
ATOM 1497 N N . ILE A 1 190 ? 15.583 2.249 8.846 1.00 5.03 190 ILE A N 1
ATOM 1498 C CA . ILE A 1 190 ? 14.527 3.245 8.862 1.00 5.60 190 ILE A CA 1
ATOM 1499 C C . ILE A 1 190 ? 13.678 3.119 10.120 1.00 4.48 190 ILE A C 1
ATOM 1500 O O . ILE A 1 190 ? 13.522 2.025 10.664 1.00 5.77 190 ILE A O 1
ATOM 1505 N N . ILE A 1 191 ? 13.148 4.246 10.582 1.00 4.88 191 ILE A N 1
ATOM 1506 C CA . ILE A 1 191 ? 12.298 4.279 11.764 1.00 5.45 191 ILE A CA 1
ATOM 1507 C C . ILE A 1 191 ? 11.020 5.034 11.428 1.00 5.68 191 ILE A C 1
ATOM 1508 O O . ILE A 1 191 ? 11.075 6.158 10.921 1.00 6.29 191 ILE A O 1
ATOM 1513 N N . PHE A 1 192 ? 9.877 4.413 11.702 1.00 5.51 192 PHE A N 1
ATOM 1514 C CA . PHE A 1 192 ? 8.579 5.045 11.470 1.00 5.14 192 PHE A CA 1
ATOM 1515 C C . PHE A 1 192 ? 8.044 5.503 12.825 1.00 6.53 192 PHE A C 1
ATOM 1516 O O . PHE A 1 192 ? 8.099 4.757 13.806 1.00 6.21 192 PHE A O 1
ATOM 1524 N N . LEU A 1 193 ? 7.527 6.726 12.873 1.00 5.77 193 LEU A N 1
ATOM 1525 C CA . LEU A 1 193 ? 6.995 7.296 14.107 1.00 5.66 193 LEU A CA 1
ATOM 1526 C C . LEU A 1 193 ? 5.564 7.779 13.928 1.00 6.14 193 LEU A C 1
ATOM 1527 O O . LEU A 1 193 ? 5.231 8.397 12.917 1.00 6.66 193 LEU A O 1
ATOM 1532 N N . GLY A 1 194 ? 4.727 7.497 14.922 1.00 5.53 194 GLY A N 1
ATOM 1533 C CA . GLY A 1 194 ? 3.339 7.926 14.886 1.00 6.63 194 GLY A CA 1
ATOM 1534 C C . GLY A 1 194 ? 2.729 7.811 16.270 1.00 5.49 194 GLY A C 1
ATOM 1535 O O . GLY A 1 194 ? 3.196 7.016 17.090 1.00 6.24 194 GLY A O 1
ATOM 1536 N N . SER A 1 195 ? 1.692 8.602 16.535 1.00 6.07 195 SER A N 1
ATOM 1537 C CA . SER A 1 195 ? 1.019 8.581 17.831 1.00 5.75 195 SER A CA 1
ATOM 1538 C C . SER A 1 195 ? -0.471 8.350 17.626 1.00 5.67 195 SER A C 1
ATOM 1539 O O . SER A 1 195 ? -1.022 8.707 16.587 1.00 6.53 195 SER A O 1
ATOM 1542 N N . GLY A 1 196 ? -1.126 7.758 18.617 1.00 6.81 196 GLY A N 1
ATOM 1543 C CA . GLY A 1 196 ? -2.547 7.506 18.487 1.00 7.54 196 GLY A CA 1
ATOM 1544 C C . GLY A 1 196 ? -2.808 6.584 17.315 1.00 6.31 196 GLY A C 1
ATOM 1545 O O . GLY A 1 196 ? -2.108 5.587 17.137 1.00 6.85 196 GLY A O 1
ATOM 1546 N N . LEU A 1 197 ? -3.807 6.911 16.502 1.00 6.45 197 LEU A N 1
ATOM 1547 C CA . LEU A 1 197 ? -4.133 6.071 15.357 1.00 7.34 197 LEU A CA 1
ATOM 1548 C C . LEU A 1 197 ? -2.970 5.903 14.388 1.00 7.02 197 LEU A C 1
ATOM 1549 O O . LEU A 1 197 ? -2.926 4.927 13.639 1.00 7.74 197 LEU A O 1
ATOM 1554 N N . LEU A 1 198 ? -2.027 6.842 14.388 1.00 5.53 198 LEU A N 1
ATOM 1555 C CA . LEU A 1 198 ? -0.895 6.722 13.486 1.00 5.97 198 LEU A CA 1
ATOM 1556 C C . LEU A 1 198 ? 0.190 5.785 14.009 1.00 5.44 198 LEU A C 1
ATOM 1557 O O . LEU A 1 198 ? 1.124 5.463 13.280 1.00 6.98 198 LEU A O 1
ATOM 1562 N N . TYR A 1 199 ? 0.076 5.339 15.260 1.00 5.69 199 TYR A N 1
ATOM 1563 C CA . TYR A 1 199 ? 1.070 4.404 15.780 1.00 5.92 199 TYR A CA 1
ATOM 1564 C C . TYR A 1 199 ? 0.882 3.046 15.082 1.00 5.80 199 TYR A C 1
ATOM 1565 O O . TYR A 1 199 ? 1.851 2.459 14.604 1.00 5.91 199 TYR A O 1
ATOM 1574 N N . PRO A 1 200 ? -0.359 2.524 15.015 1.00 5.69 200 PRO A N 1
ATOM 1575 C CA . PRO A 1 200 ? -0.503 1.237 14.322 1.00 6.20 200 PRO A CA 1
ATOM 1576 C C . PRO A 1 200 ? -0.103 1.370 12.846 1.00 6.48 200 PRO A C 1
ATOM 1577 O O . PRO A 1 200 ? 0.318 0.401 12.219 1.00 6.35 200 PRO A O 1
ATOM 1581 N N . VAL A 1 201 ? -0.257 2.567 12.284 1.00 5.50 201 VAL A N 1
ATOM 1582 C CA . VAL A 1 201 ? 0.135 2.782 10.897 1.00 6.61 201 VAL A CA 1
ATOM 1583 C C . VAL A 1 201 ? 1.660 2.692 10.807 1.00 5.92 201 VAL A C 1
ATOM 1584 O O . VAL A 1 201 ? 2.198 2.163 9.833 1.00 6.36 201 VAL A O 1
ATOM 1588 N N . ALA A 1 202 ? 2.355 3.202 11.823 1.00 5.79 202 ALA A N 1
ATOM 1589 C CA . ALA A 1 202 ? 3.814 3.130 11.848 1.00 5.19 202 ALA A CA 1
ATOM 1590 C C . ALA A 1 202 ? 4.248 1.664 11.953 1.00 5.79 202 ALA A C 1
ATOM 1591 O O . ALA A 1 202 ? 5.198 1.242 11.296 1.00 5.89 202 ALA A O 1
ATOM 1593 N N . LEU A 1 203 ? 3.551 0.889 12.779 1.00 5.50 203 LEU A N 1
ATOM 1594 C CA . LEU A 1 203 ? 3.865 -0.530 12.930 1.00 5.42 203 LEU A CA 1
ATOM 1595 C C . LEU A 1 203 ? 3.675 -1.256 11.599 1.00 5.96 203 LEU A C 1
ATOM 1596 O O . LEU A 1 203 ? 4.523 -2.051 11.187 1.00 6.48 203 LEU A O 1
ATOM 1601 N N . GLU A 1 204 ? 2.564 -0.975 10.925 1.00 5.63 204 GLU A N 1
ATOM 1602 C CA . GLU A 1 204 ? 2.278 -1.602 9.639 1.00 5.90 204 GLU A CA 1
ATOM 1603 C C . GLU A 1 204 ? 3.310 -1.174 8.592 1.00 5.85 204 GLU A C 1
ATOM 1604 O O . GLU A 1 204 ? 3.793 -1.998 7.814 1.00 6.30 204 GLU A O 1
ATOM 1610 N N . ALA A 1 205 ? 3.653 0.112 8.578 1.00 5.39 205 ALA A N 1
ATOM 1611 C CA . ALA A 1 205 ? 4.642 0.623 7.635 1.00 6.02 205 ALA A CA 1
ATOM 1612 C C . ALA A 1 205 ? 5.964 -0.117 7.820 1.00 5.83 205 ALA A C 1
ATOM 1613 O O . ALA A 1 205 ? 6.621 -0.507 6.851 1.00 5.85 205 ALA A O 1
ATOM 1615 N N . SER A 1 206 ? 6.358 -0.309 9.074 1.00 5.14 206 SER A N 1
ATOM 1616 C CA . SER A 1 206 ? 7.603 -0.993 9.366 1.00 6.27 206 SER A CA 1
ATOM 1617 C C . SER A 1 206 ? 7.563 -2.434 8.862 1.00 5.49 206 SER A C 1
ATOM 1618 O O . SER A 1 206 ? 8.554 -2.937 8.328 1.00 6.52 206 SER A O 1
ATOM 1621 N N . LEU A 1 207 ? 6.423 -3.099 9.025 1.00 5.52 207 LEU A N 1
ATOM 1622 C CA . LEU A 1 207 ? 6.300 -4.473 8.553 1.00 6.40 207 LEU A CA 1
ATOM 1623 C C . LEU A 1 207 ? 6.376 -4.525 7.025 1.00 6.17 207 LEU A C 1
ATOM 1624 O O . LEU A 1 207 ? 6.977 -5.440 6.464 1.00 6.86 207 LEU A O 1
ATOM 1629 N N . LYS A 1 208 ? 5.775 -3.548 6.348 1.00 5.41 208 LYS A N 1
ATOM 1630 C CA . LYS A 1 208 ? 5.826 -3.514 4.885 1.00 6.22 208 LYS A CA 1
ATOM 1631 C C . LYS A 1 208 ? 7.281 -3.441 4.432 1.00 6.02 208 LYS A C 1
ATOM 1632 O O . LYS A 1 208 ? 7.700 -4.160 3.528 1.00 7.27 208 LYS A O 1
ATOM 1638 N N . MET A 1 209 ? 8.055 -2.566 5.066 1.00 7.28 209 MET A N 1
ATOM 1639 C CA . MET A 1 209 ? 9.460 -2.408 4.712 1.00 7.75 209 MET A CA 1
ATOM 1640 C C . MET A 1 209 ? 10.228 -3.696 5.012 1.00 8.47 209 MET A C 1
ATOM 1641 O O . MET A 1 209 ? 11.087 -4.121 4.234 1.00 9.60 209 MET A O 1
ATOM 1646 N N . LYS A 1 210 ? 9.897 -4.323 6.135 1.00 8.29 210 LYS A N 1
ATOM 1647 C CA . LYS A 1 210 ? 10.538 -5.558 6.563 1.00 10.08 210 LYS A CA 1
ATOM 1648 C C . LYS A 1 210 ? 10.287 -6.698 5.566 1.00 9.52 210 LYS A C 1
ATOM 1649 O O . LYS A 1 210 ? 11.224 -7.378 5.134 1.00 12.24 210 LYS A O 1
ATOM 1655 N N . GLU A 1 211 ? 9.022 -6.904 5.207 1.00 8.21 211 GLU A N 1
ATOM 1656 C CA . GLU A 1 211 ? 8.636 -7.962 4.273 1.00 9.28 211 GLU A CA 1
ATOM 1657 C C . GLU A 1 211 ? 9.076 -7.696 2.834 1.00 8.70 211 GLU A C 1
ATOM 1658 O O . GLU A 1 211 ? 9.694 -8.550 2.195 1.00 10.16 211 GLU A O 1
ATOM 1664 N N . MET A 1 212 ? 8.747 -6.516 2.321 1.00 7.15 212 MET A N 1
ATOM 1665 C CA . MET A 1 212 ? 9.092 -6.179 0.946 1.00 6.74 212 MET A CA 1
ATOM 1666 C C . MET A 1 212 ? 10.579 -6.034 0.686 1.00 7.59 212 MET A C 1
ATOM 1667 O O . MET A 1 212 ? 11.086 -6.515 -0.330 1.00 7.27 212 MET A O 1
ATOM 1672 N N . SER A 1 213 ? 11.281 -5.386 1.607 1.00 7.08 213 SER A N 1
ATOM 1673 C CA . SER A 1 213 ? 12.690 -5.089 1.337 1.00 7.22 213 SER A CA 1
ATOM 1674 C C . SER A 1 213 ? 13.685 -5.885 2.218 1.00 6.66 213 SER A C 1
ATOM 1675 O O . SER A 1 213 ? 14.873 -5.594 2.260 1.00 7.17 213 SER A O 1
ATOM 1679 N N . ILE A 1 214 ? 13.170 -6.893 2.963 1.00 7.98 214 ILE A N 1
ATOM 1680 C CA . ILE A 1 214 ? 14.044 -7.636 3.888 1.00 7.24 214 ILE A CA 1
ATOM 1681 C C . ILE A 1 214 ? 14.969 -6.693 4.674 1.00 7.79 214 ILE A C 1
ATOM 1682 O O . ILE A 1 214 ? 16.188 -6.805 4.676 1.00 8.85 214 ILE A O 1
ATOM 1687 N N . PHE A 1 215 ? 14.317 -5.702 5.320 1.00 8.23 215 PHE A N 1
ATOM 1688 C CA . PHE A 1 215 ? 15.023 -4.497 5.758 1.00 7.80 215 PHE A CA 1
ATOM 1689 C C . PHE A 1 215 ? 14.972 -4.312 7.277 1.00 6.95 215 PHE A C 1
ATOM 1690 O O . PHE A 1 215 ? 14.098 -4.827 7.961 1.00 7.26 215 PHE A O 1
ATOM 1698 N N . TRP A 1 216 ? 15.937 -3.525 7.750 1.00 6.32 216 TRP A N 1
ATOM 1699 C CA . TRP A 1 216 ? 16.032 -3.157 9.157 1.00 6.33 216 TRP A CA 1
ATOM 1700 C C . TRP A 1 216 ? 15.126 -1.938 9.329 1.00 5.36 216 TRP A C 1
ATOM 1701 O O . TRP A 1 216 ? 15.507 -0.800 9.034 1.00 6.41 216 TRP A O 1
ATOM 1712 N N . SER A 1 217 ? 13.913 -2.197 9.798 1.00 5.61 217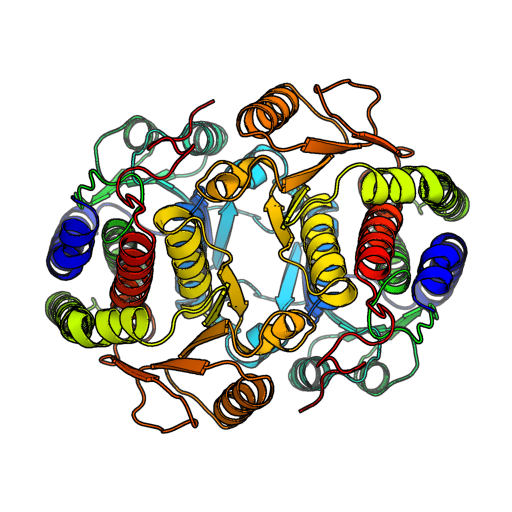 SER A N 1
ATOM 1713 C CA . SER A 1 217 ? 12.921 -1.156 10.005 1.00 5.70 217 SER A CA 1
ATOM 1714 C C . SER A 1 217 ? 12.356 -1.276 11.411 1.00 5.89 217 SER A C 1
ATOM 1715 O O . SER A 1 217 ? 12.183 -2.381 11.927 1.00 7.50 217 SER A O 1
ATOM 1719 N N . GLU A 1 218 ? 12.074 -0.134 12.025 1.00 6.24 218 GLU A N 1
ATOM 1720 C CA . GLU A 1 218 ? 11.520 -0.103 13.371 1.00 6.88 218 GLU A CA 1
ATOM 1721 C C . GLU A 1 218 ? 10.382 0.908 13.426 1.00 6.70 218 GLU A C 1
ATOM 1722 O O . GLU A 1 218 ? 10.285 1.785 12.566 1.00 6.61 218 GLU A O 1
ATOM 1728 N N . ALA A 1 219 ? 9.517 0.778 14.429 1.00 6.14 219 ALA A N 1
ATOM 1729 C CA . ALA A 1 219 ? 8.382 1.685 14.592 1.00 5.42 219 ALA A CA 1
ATOM 1730 C C . ALA A 1 219 ? 8.118 1.933 16.069 1.00 5.01 219 ALA A C 1
ATOM 1731 O O . ALA A 1 219 ? 8.175 1.005 16.879 1.00 5.93 219 ALA A O 1
ATOM 1733 N N . TYR A 1 220 ? 7.808 3.181 16.407 1.00 5.43 220 TYR A N 1
ATOM 1734 C CA . TYR A 1 220 ? 7.553 3.558 17.794 1.00 5.93 220 TYR A CA 1
ATOM 1735 C C . TYR A 1 220 ? 6.554 4.681 17.951 1.00 6.27 220 TYR A C 1
ATOM 1736 O O . TYR A 1 220 ? 6.305 5.442 17.015 1.00 6.33 220 TYR A O 1
ATOM 1745 N N . PRO A 1 221 ? 5.945 4.782 19.145 1.00 7.04 221 PRO A N 1
ATOM 1746 C CA . PRO A 1 221 ? 4.998 5.871 19.381 1.00 6.73 221 PRO A CA 1
ATOM 1747 C C . PRO A 1 221 ? 5.963 7.061 19.290 1.00 6.87 221 PRO A C 1
ATOM 1748 O O . PRO A 1 221 ? 7.054 7.027 19.869 1.00 7.61 221 PRO A O 1
ATOM 1752 N N . THR A 1 222 ? 5.571 8.094 18.559 1.00 6.35 222 THR A N 1
ATOM 1753 C CA . THR A 1 222 ? 6.420 9.257 18.322 1.00 6.45 222 THR A CA 1
ATOM 1754 C C . THR A 1 222 ? 7.527 9.614 19.311 1.00 6.91 222 THR A C 1
ATOM 1755 O O . THR A 1 222 ? 8.707 9.497 18.990 1.00 8.00 222 THR A O 1
ATOM 1759 N N . PHE A 1 223 ? 7.163 10.043 20.512 1.00 7.64 223 PHE A N 1
ATOM 1760 C CA . PHE A 1 223 ? 8.179 10.472 21.461 1.00 7.38 223 PHE A CA 1
ATOM 1761 C C . PHE A 1 223 ? 8.886 9.392 22.262 1.00 7.87 223 PHE A C 1
ATOM 1762 O O . PHE A 1 223 ? 9.909 9.656 22.894 1.00 8.39 223 PHE A O 1
ATOM 1770 N N . GLU A 1 224 ? 8.363 8.173 22.219 1.00 7.70 224 GLU A N 1
ATOM 1771 C CA . GLU A 1 224 ? 8.992 7.060 22.924 1.00 7.84 224 GLU A CA 1
ATOM 1772 C C . GLU A 1 224 ? 10.387 6.796 22.362 1.00 7.56 224 GLU A C 1
ATOM 1773 O O . GLU A 1 224 ? 11.268 6.310 23.070 1.00 8.03 224 GLU A O 1
ATOM 1779 N N . VAL A 1 225 ? 10.584 7.122 21.088 1.00 6.92 225 VAL A N 1
ATOM 1780 C CA . VAL A 1 225 ? 11.859 6.872 20.425 1.00 6.83 225 VAL A CA 1
ATOM 1781 C C . VAL A 1 225 ? 13.089 7.488 21.093 1.00 6.45 225 VAL A C 1
ATOM 1782 O O . VAL A 1 225 ? 14.198 6.982 20.923 1.00 7.15 225 VAL A O 1
ATOM 1786 N N . ARG A 1 226 ? 12.906 8.569 21.850 1.00 7.64 226 ARG A N 1
ATOM 1787 C CA . ARG A 1 226 ? 14.036 9.207 22.526 1.00 7.90 226 ARG A CA 1
ATOM 1788 C C . ARG A 1 226 ? 14.605 8.351 23.647 1.00 7.42 226 ARG A C 1
ATOM 1789 O O . ARG A 1 226 ? 15.748 8.537 24.063 1.00 7.95 226 ARG A O 1
ATOM 1797 N N . HIS A 1 227 ? 13.802 7.415 24.138 1.00 6.86 227 HIS A N 1
ATOM 1798 C CA . HIS A 1 227 ? 14.206 6.562 25.243 1.00 7.63 227 HIS A CA 1
ATOM 1799 C C . HIS A 1 227 ? 15.020 5.346 24.835 1.00 8.58 227 HIS A C 1
ATOM 1800 O O . HIS A 1 227 ? 14.561 4.207 24.933 1.00 12.42 227 HIS A O 1
ATOM 1807 N N . GLY A 1 228 ? 16.238 5.606 24.369 1.00 8.37 228 GLY A N 1
ATOM 1808 C CA . GLY A 1 228 ? 17.137 4.540 23.973 1.00 8.12 228 GLY A CA 1
ATOM 1809 C C . GLY A 1 228 ? 17.089 4.104 22.522 1.00 7.46 228 GLY A C 1
ATOM 1810 O O . GLY A 1 228 ? 18.129 3.937 21.886 1.00 7.49 228 GLY A O 1
ATOM 1811 N N . PHE A 1 229 ? 15.881 3.932 21.992 1.00 7.06 229 PHE A N 1
ATOM 1812 C CA . PHE A 1 229 ? 15.700 3.468 20.621 1.00 6.70 229 PHE A CA 1
ATOM 1813 C C . PHE A 1 229 ? 16.440 4.299 19.579 1.00 7.00 229 PHE A C 1
ATOM 1814 O O . PHE A 1 229 ? 16.967 3.755 18.610 1.00 7.64 229 PHE A O 1
ATOM 1822 N N . LYS A 1 230 ? 16.490 5.613 19.785 1.00 6.79 230 LYS A N 1
ATOM 1823 C CA . LYS A 1 230 ? 17.140 6.512 18.832 1.00 7.24 230 LYS A CA 1
ATOM 1824 C C . LYS A 1 230 ? 18.637 6.272 18.647 1.00 7.26 230 LYS A C 1
ATOM 1825 O O . LYS A 1 230 ? 19.244 6.806 17.720 1.00 7.28 230 LYS A O 1
ATOM 1831 N N . ALA A 1 231 ? 19.232 5.466 19.520 1.00 7.05 231 ALA A N 1
ATOM 1832 C CA . ALA A 1 231 ? 20.662 5.187 19.431 1.00 7.33 231 ALA A CA 1
ATOM 1833 C C . ALA A 1 231 ? 21.089 4.591 18.089 1.00 7.09 231 ALA A C 1
ATOM 1834 O O . ALA A 1 231 ? 22.237 4.751 17.670 1.00 7.46 231 ALA A O 1
ATOM 1836 N N . ILE A 1 232 ? 20.170 3.913 17.406 1.00 7.19 232 ILE A N 1
ATOM 1837 C CA . ILE A 1 232 ? 20.510 3.289 16.131 1.00 8.44 232 ILE A CA 1
ATOM 1838 C C . ILE A 1 232 ? 20.246 4.125 14.881 1.00 8.95 232 ILE A C 1
ATOM 1839 O O . ILE A 1 232 ? 20.299 3.614 13.760 1.00 10.11 232 ILE A O 1
ATOM 1844 N N . ALA A 1 233 ? 19.984 5.413 15.068 1.00 6.62 233 ALA A N 1
ATOM 1845 C CA . ALA A 1 233 ? 19.738 6.304 13.942 1.00 7.32 233 ALA A CA 1
ATOM 1846 C C . ALA A 1 233 ? 20.932 7.224 13.700 1.00 7.22 233 ALA A C 1
ATOM 1847 O O . ALA A 1 233 ? 21.340 7.967 14.594 1.00 9.14 233 ALA A O 1
ATOM 1849 N N . ASP A 1 234 ? 21.503 7.161 12.501 1.00 7.11 234 ASP A N 1
ATOM 1850 C CA . ASP A 1 234 ? 22.618 8.035 12.154 1.00 7.90 234 ASP A CA 1
ATOM 1851 C C . ASP A 1 234 ? 22.528 8.463 10.692 1.00 8.61 234 ASP A C 1
ATOM 1852 O O . ASP A 1 234 ? 21.432 8.506 10.129 1.00 8.06 234 ASP A O 1
ATOM 1857 N N . GLU A 1 235 ? 23.662 8.777 10.073 1.00 8.96 235 GLU A N 1
ATOM 1858 C CA . GLU A 1 235 ? 23.643 9.277 8.690 1.00 10.01 235 GLU A CA 1
ATOM 1859 C C . GLU A 1 235 ? 23.130 8.239 7.670 1.00 9.64 235 GLU A C 1
ATOM 1860 O O . GLU A 1 235 ? 22.844 8.548 6.521 1.00 10.08 235 GLU A O 1
ATOM 1866 N N . LYS A 1 236 ? 23.011 6.966 8.100 1.00 9.23 236 LYS A N 1
ATOM 1867 C CA . LYS A 1 236 ? 22.481 5.945 7.187 1.00 8.89 236 LYS A CA 1
ATOM 1868 C C . LYS A 1 236 ? 20.975 5.690 7.393 1.00 8.37 236 LYS A C 1
ATOM 1869 O O . LYS A 1 236 ? 20.398 4.777 6.823 1.00 8.47 236 LYS A O 1
ATOM 1875 N N . THR A 1 237 ? 20.360 6.506 8.281 1.00 6.93 237 THR A N 1
ATOM 1876 C CA . THR A 1 237 ? 18.963 6.271 8.665 1.00 6.76 237 THR A CA 1
ATOM 1877 C C . THR A 1 237 ? 18.001 7.298 8.077 1.00 6.52 237 THR A C 1
ATOM 1878 O O . THR A 1 237 ? 18.298 8.481 7.980 1.00 7.19 237 THR A O 1
ATOM 1882 N N . LEU A 1 238 ? 16.823 6.801 7.709 1.00 6.56 238 LEU A N 1
ATOM 1883 C CA . LEU A 1 238 ? 15.735 7.666 7.278 1.00 5.26 238 LEU A CA 1
ATOM 1884 C C . LEU A 1 238 ? 14.711 7.549 8.401 1.00 5.69 238 LEU A C 1
ATOM 1885 O O . LEU A 1 238 ? 14.347 6.440 8.813 1.00 6.07 238 LEU A O 1
ATOM 1890 N N . VAL A 1 239 ? 14.286 8.689 8.929 1.00 5.44 239 VAL A N 1
ATOM 1891 C CA . VAL A 1 239 ? 13.273 8.700 9.972 1.00 5.26 239 VAL A CA 1
ATOM 1892 C C . VAL A 1 239 ? 12.010 9.246 9.323 1.00 5.61 239 VAL A C 1
ATOM 1893 O O . VAL A 1 239 ? 12.031 10.308 8.699 1.00 7.32 239 VAL A O 1
ATOM 1897 N N . VAL A 1 240 ? 10.921 8.499 9.449 1.00 5.81 240 VAL A N 1
ATOM 1898 C CA . VAL A 1 240 ? 9.646 8.896 8.874 1.00 6.26 240 VAL A CA 1
ATOM 1899 C C . VAL A 1 240 ? 8.682 9.256 9.997 1.00 6.19 240 VAL A C 1
ATOM 1900 O O . VAL A 1 240 ? 8.203 8.381 10.723 1.00 6.87 240 VAL A O 1
ATOM 1904 N N . LEU A 1 241 ? 8.421 10.551 10.146 1.00 6.73 241 LEU A N 1
ATOM 1905 C CA . LEU A 1 241 ? 7.515 11.050 11.173 1.00 6.26 241 LEU A CA 1
ATOM 1906 C C . LEU A 1 241 ? 6.142 11.317 10.581 1.00 6.06 241 LEU A C 1
ATOM 1907 O O . LEU A 1 241 ? 6.000 12.132 9.668 1.00 7.56 241 LEU A O 1
ATOM 1912 N N . MET A 1 242 ? 5.133 10.630 11.103 1.00 6.01 242 MET A N 1
ATOM 1913 C CA . MET A 1 242 ? 3.768 10.804 10.630 1.00 6.25 242 MET A CA 1
ATOM 1914 C C . MET A 1 242 ? 3.002 11.521 11.728 1.00 7.23 242 MET A C 1
ATOM 1915 O O . MET A 1 242 ? 2.898 11.029 12.849 1.00 7.42 242 MET A O 1
ATOM 1920 N N . VAL A 1 243 ? 2.469 12.693 11.400 1.00 6.77 243 VAL A N 1
ATOM 1921 C CA . VAL A 1 243 ? 1.761 13.495 12.387 1.00 7.17 243 VAL A CA 1
ATOM 1922 C C . VAL A 1 243 ? 0.671 14.369 11.769 1.00 7.04 243 VAL A C 1
ATOM 1923 O O . VAL A 1 243 ? 0.899 15.054 10.771 1.00 7.67 243 VAL A O 1
ATOM 1927 N N . GLU A 1 244 ? -0.514 14.346 12.370 1.00 7.44 244 GLU A N 1
ATOM 1928 C CA . GLU A 1 244 ? -1.633 15.138 11.867 1.00 9.22 244 GLU A CA 1
ATOM 1929 C C . GLU A 1 244 ? -1.453 16.625 12.164 1.00 10.36 244 GLU A C 1
ATOM 1930 O O . GLU A 1 244 ? -1.501 17.454 11.255 1.00 11.45 244 GLU A O 1
ATOM 1936 N N . GLU A 1 245 ? -1.253 16.947 13.441 1.00 11.19 245 GLU A N 1
ATOM 1937 C CA . GLU A 1 245 ? -1.077 18.328 13.893 1.00 13.20 245 GLU A CA 1
ATOM 1938 C C . GLU A 1 245 ? 0.188 18.429 14.738 1.00 12.01 245 GLU A C 1
ATOM 1939 O O . GLU A 1 245 ? 0.154 18.223 15.950 1.00 12.89 245 GLU A O 1
ATOM 1945 N N . PRO A 1 246 ? 1.321 18.759 14.111 1.00 11.92 246 PRO A N 1
ATOM 1946 C CA . PRO A 1 246 ? 2.562 18.862 14.880 1.00 11.45 246 PRO A CA 1
ATOM 1947 C C . PRO A 1 246 ? 2.633 20.075 15.797 1.00 11.80 246 PRO A C 1
ATOM 1948 O O . PRO A 1 246 ? 1.966 21.085 15.570 1.00 12.81 246 PRO A O 1
ATOM 1952 N N . PHE A 1 247 ? 3.431 19.956 16.852 1.00 10.54 247 PHE A N 1
ATOM 1953 C CA . PHE A 1 247 ? 3.637 21.066 17.766 1.00 11.22 247 PHE A CA 1
ATOM 1954 C C . PHE A 1 247 ? 5.133 21.182 18.050 1.00 10.75 247 PHE A C 1
ATOM 1955 O O . PHE A 1 247 ? 5.936 20.487 17.425 1.00 10.79 247 PHE A O 1
ATOM 1963 N N . GLU A 1 248 ? 5.512 22.068 18.964 1.00 11.56 248 GLU A N 1
ATOM 1964 C CA . GLU A 1 248 ? 6.921 22.299 19.270 1.00 12.11 248 GLU A CA 1
ATOM 1965 C C . GLU A 1 248 ? 7.797 21.061 19.447 1.00 9.87 248 GLU A C 1
ATOM 1966 O O . GLU A 1 248 ? 8.914 21.011 18.932 1.00 10.25 248 GLU A O 1
ATOM 1972 N N . TRP A 1 249 ? 7.303 20.068 20.177 1.00 9.26 249 TRP A N 1
ATOM 1973 C CA . TRP A 1 249 ? 8.085 18.858 20.405 1.00 8.36 249 TRP A CA 1
ATOM 1974 C C . TRP A 1 249 ? 8.459 18.144 19.109 1.00 7.42 249 TRP A C 1
ATOM 1975 O O . TRP A 1 249 ? 9.520 17.534 19.023 1.00 7.47 249 TRP A O 1
ATOM 1986 N N . HIS A 1 250 ? 7.595 18.216 18.098 1.00 7.07 250 HIS A N 1
ATOM 1987 C CA . HIS A 1 250 ? 7.900 17.559 16.832 1.00 7.67 250 HIS A CA 1
ATOM 1988 C C . HIS A 1 250 ? 9.076 18.214 16.123 1.00 7.25 250 HIS A C 1
ATOM 1989 O O . HIS A 1 250 ? 9.913 17.528 15.529 1.00 8.06 250 HIS A O 1
ATOM 1996 N N . GLU A 1 251 ? 9.143 19.540 16.177 1.00 7.85 251 GLU A N 1
ATOM 1997 C CA . GLU A 1 251 ? 10.247 20.242 15.536 1.00 9.22 251 GLU A CA 1
ATOM 1998 C C . GLU A 1 251 ? 11.545 19.857 16.235 1.00 8.16 251 GLU A C 1
ATOM 1999 O O . GLU A 1 251 ? 12.555 19.588 15.589 1.00 8.55 251 GLU A O 1
ATOM 2005 N N . LYS A 1 252 ? 11.508 19.829 17.563 1.00 7.74 252 LYS A N 1
ATOM 2006 C CA . LYS A 1 252 ? 12.685 19.467 18.338 1.00 8.43 252 LYS A CA 1
ATOM 2007 C C . LYS A 1 252 ? 13.134 18.044 18.010 1.00 7.56 252 LYS A C 1
ATOM 2008 O O . LYS A 1 252 ? 14.326 17.780 17.864 1.00 8.34 252 LYS A O 1
ATOM 2014 N N . LEU A 1 253 ? 12.175 17.132 17.874 1.00 7.41 253 LEU A N 1
ATOM 2015 C CA . LEU A 1 253 ? 12.494 15.739 17.565 1.00 7.80 253 LEU A CA 1
ATOM 2016 C C . LEU A 1 253 ? 13.138 15.604 16.182 1.00 7.36 253 LEU A C 1
ATOM 2017 O O . LEU A 1 253 ? 14.104 14.862 16.007 1.00 7.53 253 LEU A O 1
ATOM 2022 N N . VAL A 1 254 ? 12.599 16.320 15.200 1.00 7.33 254 VAL A N 1
ATOM 2023 C CA . VAL A 1 254 ? 13.154 16.276 13.854 1.00 7.61 254 VAL A CA 1
ATOM 2024 C C . VAL A 1 254 ? 14.603 16.760 13.887 1.00 7.57 254 VAL A C 1
ATOM 2025 O O . VAL A 1 254 ? 15.497 16.128 13.326 1.00 8.41 254 VAL A O 1
ATOM 2029 N N . LYS A 1 255 ? 14.834 17.881 14.562 1.00 8.35 255 LYS A N 1
ATOM 2030 C CA . LYS A 1 255 ? 16.175 18.439 14.659 1.00 9.14 255 LYS A CA 1
ATOM 2031 C C . LYS A 1 255 ? 17.118 17.500 15.401 1.00 8.04 255 LYS A C 1
ATOM 2032 O O . LYS A 1 255 ? 18.293 17.391 15.060 1.00 7.87 255 LYS A O 1
ATOM 2038 N N . GLU A 1 256 ? 16.600 16.819 16.415 1.00 7.24 256 GLU A N 1
ATOM 2039 C CA . GLU A 1 256 ? 17.409 15.885 17.184 1.00 7.83 256 GLU A CA 1
ATOM 2040 C C . GLU A 1 256 ? 17.933 14.770 16.272 1.00 6.45 256 GLU A C 1
ATOM 2041 O O . GLU A 1 256 ? 19.111 14.412 16.323 1.00 7.78 256 GLU A O 1
ATOM 2047 N N . PHE A 1 257 ? 17.067 14.232 15.421 1.00 6.19 257 PHE A N 1
ATOM 2048 C CA . PHE A 1 257 ? 17.500 13.183 14.511 1.00 5.94 257 PHE A CA 1
ATOM 2049 C C . PHE A 1 257 ? 18.475 13.706 13.466 1.00 7.32 257 PHE A C 1
ATOM 2050 O O . PHE A 1 257 ? 19.427 13.020 13.107 1.00 6.70 257 PHE A O 1
ATOM 2058 N N . LYS A 1 258 ? 18.248 14.920 12.976 1.00 7.74 258 LYS A N 1
ATOM 2059 C CA . LYS A 1 258 ? 19.160 15.483 11.991 1.00 8.24 258 LYS A CA 1
ATOM 2060 C C . LYS A 1 258 ? 20.525 15.716 12.638 1.00 7.93 258 LYS A C 1
ATOM 2061 O O . LYS A 1 258 ? 21.559 15.589 11.979 1.00 9.17 258 LYS A O 1
ATOM 2067 N N . ASN A 1 259 ? 20.529 16.038 13.930 1.00 8.25 259 ASN A N 1
ATOM 2068 C CA . ASN A 1 259 ? 21.792 16.252 14.629 1.00 9.34 259 ASN A CA 1
ATOM 2069 C C . ASN A 1 259 ? 22.600 14.951 14.745 1.00 9.49 259 ASN A C 1
ATOM 2070 O O . ASN A 1 259 ? 23.811 14.943 14.923 1.00 10.40 259 ASN A O 1
ATOM 2075 N N . GLN A 1 260 ? 21.869 13.816 14.670 1.00 7.93 260 GLN A N 1
ATOM 2076 C CA . GLN A 1 260 ? 22.533 12.514 14.682 1.00 7.94 260 GLN A CA 1
ATOM 2077 C C . GLN A 1 260 ? 22.996 12.098 13.278 1.00 7.37 260 GLN A C 1
ATOM 2078 O O . GLN A 1 260 ? 23.658 11.084 13.076 1.00 8.83 260 GLN A O 1
ATOM 2084 N N . GLY A 1 261 ? 22.602 12.915 12.275 1.00 7.10 261 GLY A N 1
ATOM 2085 C CA . GLY A 1 261 ? 23.063 12.659 10.912 1.00 8.47 261 GLY A CA 1
ATOM 2086 C C . GLY A 1 261 ? 21.948 12.087 10.032 1.00 8.65 261 GLY A C 1
ATOM 2087 O O . GLY A 1 261 ? 22.057 11.988 8.815 1.00 9.09 261 GLY A O 1
ATOM 2088 N N . ALA A 1 262 ? 20.841 11.672 10.633 1.00 7.43 262 ALA A N 1
ATOM 2089 C CA . ALA A 1 262 ? 19.755 11.067 9.874 1.00 6.97 262 ALA A CA 1
ATOM 2090 C C . ALA A 1 262 ? 18.984 12.074 9.040 1.00 7.03 262 ALA A C 1
ATOM 2091 O O . ALA A 1 262 ? 19.006 13.274 9.312 1.00 8.38 262 ALA A O 1
ATOM 2093 N N . LYS A 1 263 ? 18.320 11.576 8.003 1.00 7.16 263 LYS A N 1
ATOM 2094 C CA . LYS A 1 263 ? 17.478 12.426 7.176 1.00 7.73 263 LYS A CA 1
ATOM 2095 C C . LYS A 1 263 ? 16.062 12.159 7.658 1.00 7.39 263 LYS A C 1
ATOM 2096 O O . LYS A 1 263 ? 15.748 11.053 8.111 1.00 7.61 263 LYS A O 1
ATOM 2102 N N . VAL A 1 264 ? 15.206 13.167 7.562 1.00 7.01 264 VAL A N 1
ATOM 2103 C CA . VAL A 1 264 ? 13.842 13.032 8.038 1.00 7.12 264 VAL A CA 1
ATOM 2104 C C . VAL A 1 264 ? 12.770 13.350 7.009 1.00 7.14 264 VAL A C 1
ATOM 2105 O O . VAL A 1 264 ? 12.804 14.391 6.349 1.00 7.63 264 VAL A O 1
ATOM 2109 N N . LEU A 1 265 ? 11.829 12.423 6.872 1.00 6.94 265 LEU A N 1
ATOM 2110 C CA . LEU A 1 265 ? 10.685 12.590 5.991 1.00 6.00 265 LEU A CA 1
ATOM 2111 C C . LEU A 1 265 ? 9.499 12.801 6.920 1.00 5.90 265 LEU A C 1
ATOM 2112 O O . LEU A 1 265 ? 9.255 11.995 7.823 1.00 6.47 265 LEU A O 1
ATOM 2117 N N . VAL A 1 266 ? 8.781 13.900 6.724 1.00 6.34 266 VAL A N 1
ATOM 2118 C CA . VAL A 1 266 ? 7.601 14.165 7.525 1.00 6.71 266 VAL A CA 1
ATOM 2119 C C . VAL A 1 266 ? 6.381 13.988 6.634 1.00 7.31 266 VAL A C 1
ATOM 2120 O O . VAL A 1 266 ? 6.296 14.586 5.558 1.00 8.37 266 VAL A O 1
ATOM 2124 N N . ILE A 1 267 ? 5.464 13.130 7.066 1.00 6.93 267 ILE A N 1
ATOM 2125 C CA . ILE A 1 267 ? 4.213 12.914 6.351 1.00 6.78 267 ILE A CA 1
ATOM 2126 C C . ILE A 1 267 ? 3.215 13.523 7.324 1.00 7.04 267 ILE A C 1
ATOM 2127 O O . ILE A 1 267 ? 3.100 13.078 8.467 1.00 6.13 267 ILE A O 1
ATOM 2132 N N . SER A 1 268 ? 2.499 14.551 6.885 1.00 7.66 268 SER A N 1
ATOM 2133 C CA . SER A 1 268 ? 1.591 15.206 7.822 1.00 7.70 268 SER A CA 1
ATOM 2134 C C . SER A 1 268 ? 0.390 15.833 7.112 1.00 7.80 268 SER A C 1
ATOM 2135 O O . SER A 1 268 ? 0.300 15.879 5.891 1.00 8.75 268 SER A O 1
ATOM 2139 N N . ASN A 1 269 ? -0.577 16.297 7.925 1.00 8.79 269 ASN A N 1
ATOM 2140 C CA . ASN A 1 269 ? -1.688 17.068 7.382 1.00 9.05 269 ASN A CA 1
ATOM 2141 C C . ASN A 1 269 ? -1.477 18.567 7.596 1.00 11.11 269 ASN A C 1
ATOM 2142 O O . ASN A 1 269 ? -2.404 19.369 7.574 1.00 15.34 269 ASN A O 1
ATOM 2147 N N . SER A 1 270 ? -0.201 18.930 7.850 1.00 10.47 270 SER A N 1
ATOM 2148 C CA . SER A 1 270 ? 0.131 20.325 8.103 1.00 10.55 270 SER A CA 1
ATOM 2149 C C . SER A 1 270 ? 1.236 20.828 7.159 1.00 10.92 270 SER A C 1
ATOM 2150 O O . SER A 1 270 ? 2.108 20.090 6.722 1.00 12.07 270 SER A O 1
ATOM 2153 N N . PRO A 1 271 ? 1.133 22.127 6.804 1.00 10.69 271 PRO A N 1
ATOM 2154 C CA . PRO A 1 271 ? 2.104 22.774 5.926 1.00 11.17 271 PRO A CA 1
ATOM 2155 C C . PRO A 1 271 ? 3.318 23.275 6.706 1.00 10.39 271 PRO A C 1
ATOM 2156 O O . PRO A 1 271 ? 4.233 23.890 6.176 1.00 12.52 271 PRO A O 1
ATOM 2160 N N . GLN A 1 272 ? 3.352 23.030 8.013 1.00 9.92 272 GLN A N 1
ATOM 2161 C CA . GLN A 1 272 ? 4.442 23.542 8.855 1.00 10.58 272 GLN A CA 1
ATOM 2162 C C . GLN A 1 272 ? 5.787 22.882 8.534 1.00 10.86 272 GLN A C 1
ATOM 2163 O O . GLN A 1 272 ? 5.913 21.670 8.360 1.00 11.23 272 GLN A O 1
ATOM 2173 N N . ASP A 1 273 ? 6.798 23.755 8.429 1.00 9.90 273 ASP A N 1
ATOM 2174 C CA . ASP A 1 273 ? 8.166 23.271 8.264 1.00 10.84 273 ASP A CA 1
ATOM 2175 C C . ASP A 1 273 ? 8.787 23.000 9.629 1.00 11.19 273 ASP A C 1
ATOM 2176 O O . ASP A 1 273 ? 8.999 23.896 10.434 1.00 12.01 273 ASP A O 1
ATOM 2181 N N . LEU A 1 274 ? 8.968 21.687 9.894 1.00 10.33 274 LEU A N 1
ATOM 2182 C CA . LEU A 1 274 ? 9.596 21.256 11.135 1.00 10.38 274 LEU A CA 1
ATOM 2183 C C . LEU A 1 274 ? 11.106 21.064 10.970 1.00 10.68 274 LEU A C 1
ATOM 2184 O O . LEU A 1 274 ? 11.798 20.615 11.875 1.00 12.25 274 LEU A O 1
ATOM 2189 N N . GLY A 1 275 ? 11.616 21.356 9.757 1.00 11.11 275 GLY A N 1
ATOM 2190 C CA . GLY A 1 275 ? 13.050 21.184 9.524 1.00 10.27 275 GLY A CA 1
ATOM 2191 C C . GLY A 1 275 ? 13.359 19.899 8.744 1.00 9.47 275 GLY A C 1
ATOM 2192 O O . GLY A 1 275 ? 14.505 19.525 8.534 1.00 10.55 275 GLY A O 1
ATOM 2193 N N . GLN A 1 276 ? 12.305 19.223 8.297 1.00 8.83 276 GLN A N 1
ATOM 2194 C CA . GLN A 1 276 ? 12.454 17.968 7.566 1.00 8.46 276 GLN A CA 1
ATOM 2195 C C . GLN A 1 276 ? 13.162 18.103 6.219 1.00 8.03 276 GLN A C 1
ATOM 2196 O O . GLN A 1 276 ? 13.141 19.163 5.588 1.00 9.30 276 GLN A O 1
ATOM 2202 N N . ASP A 1 277 ? 13.778 17.009 5.786 1.00 7.87 277 ASP A N 1
ATOM 2203 C CA . ASP A 1 277 ? 14.484 16.952 4.511 1.00 7.64 277 ASP A CA 1
ATOM 2204 C C . ASP A 1 277 ? 13.502 16.690 3.379 1.00 8.34 277 ASP A C 1
ATOM 2205 O O . ASP A 1 277 ? 13.671 17.194 2.271 1.00 9.62 277 ASP A O 1
ATOM 2210 N N . TYR A 1 278 ? 12.482 15.889 3.671 1.00 7.94 278 TYR A N 1
ATOM 2211 C CA . TYR A 1 278 ? 11.455 15.534 2.699 1.00 7.56 278 TYR A CA 1
ATOM 2212 C C . TYR A 1 278 ? 10.092 15.776 3.328 1.00 7.55 278 TYR A C 1
ATOM 2213 O O . TYR A 1 278 ? 9.913 15.570 4.527 1.00 6.98 278 TYR A O 1
ATOM 2222 N N . SER A 1 279 ? 9.124 16.196 2.520 1.00 8.06 279 SER A N 1
ATOM 2223 C CA . SER A 1 279 ? 7.803 16.494 3.048 1.00 8.38 279 SER A CA 1
ATOM 2224 C C . SER A 1 279 ? 6.667 15.989 2.174 1.00 7.48 279 SER A C 1
ATOM 2225 O O . SER A 1 279 ? 6.659 16.194 0.960 1.00 8.97 279 SER A O 1
ATOM 2229 N N . ILE A 1 280 ? 5.700 15.341 2.810 1.00 7.50 280 ILE A N 1
ATOM 2230 C CA . ILE A 1 280 ? 4.525 14.829 2.122 1.00 7.47 280 ILE A CA 1
ATOM 2231 C C . ILE A 1 280 ? 3.301 15.294 2.900 1.00 8.05 280 ILE A C 1
ATOM 2232 O O . ILE A 1 280 ? 3.076 14.869 4.033 1.00 8.84 280 ILE A O 1
ATOM 2237 N N . GLU A 1 281 ? 2.529 16.189 2.289 1.00 7.32 281 GLU A N 1
ATOM 2238 C CA . GLU A 1 281 ? 1.325 16.736 2.901 1.00 8.04 281 GLU A CA 1
ATOM 2239 C C . GLU A 1 281 ? 0.089 16.042 2.338 1.00 7.03 281 GLU A C 1
ATOM 2240 O O . GLU A 1 281 ? -0.112 16.003 1.122 1.00 8.39 281 GLU A O 1
ATOM 2246 N N . LEU A 1 282 ? -0.733 15.500 3.234 1.00 8.45 282 LEU A N 1
ATOM 2247 C CA . LEU A 1 282 ? -1.943 14.773 2.856 1.00 8.38 282 LEU A CA 1
ATOM 2248 C C . LEU A 1 282 ? -3.216 15.503 3.276 1.00 8.85 282 LEU A C 1
ATOM 2249 O O . LEU A 1 282 ? -3.208 16.289 4.222 1.00 8.60 282 LEU A O 1
ATOM 2254 N N . PRO A 1 283 ? -4.334 15.241 2.578 1.00 9.11 283 PRO A N 1
ATOM 2255 C CA . PRO A 1 283 ? -5.604 15.892 2.913 1.00 10.45 283 PRO A CA 1
ATOM 2256 C C . PRO A 1 283 ? -6.066 15.500 4.311 1.00 10.46 283 PRO A C 1
ATOM 2257 O O . PRO A 1 283 ? -6.078 14.316 4.656 1.00 10.74 283 PRO A O 1
ATOM 2261 N N . ARG A 1 284 ? -6.445 16.486 5.114 1.00 11.65 284 ARG A N 1
ATOM 2262 C CA . ARG A 1 284 ? -6.912 16.201 6.463 1.00 12.28 284 ARG A CA 1
ATOM 2263 C C . ARG A 1 284 ? -8.362 15.737 6.395 1.00 12.36 284 ARG A C 1
ATOM 2264 O O . ARG A 1 284 ? -9.185 16.340 5.705 1.00 13.97 284 ARG A O 1
ATOM 2272 N N . LEU A 1 285 ? -8.668 14.659 7.109 1.00 10.98 285 LEU A N 1
ATOM 2273 C CA . LEU A 1 285 ? -10.012 14.096 7.117 1.00 10.73 285 LEU A CA 1
ATOM 2274 C C . LEU A 1 285 ? -10.532 13.996 8.542 1.00 11.24 285 LEU A C 1
ATOM 2275 O O . LEU A 1 285 ? -9.869 14.430 9.485 1.00 12.20 285 LEU A O 1
ATOM 2280 N N . SER A 1 286 ? -11.727 13.431 8.688 1.00 11.96 286 SER A N 1
ATOM 2281 C CA . SER A 1 286 ? -12.319 13.215 10.001 1.00 11.57 286 SER A CA 1
ATOM 2282 C C . SER A 1 286 ? -11.229 12.481 10.778 1.00 12.15 286 SER A C 1
ATOM 2283 O O . SER A 1 286 ? -10.530 11.640 10.214 1.00 11.48 286 SER A O 1
ATOM 2286 N N . LYS A 1 287 ? -11.082 12.792 12.060 1.00 11.18 287 LYS A N 1
ATOM 2287 C CA . LYS A 1 287 ? -10.035 12.188 12.878 1.00 12.17 287 LYS A CA 1
ATOM 2288 C C . LYS A 1 287 ? -9.894 10.676 12.732 1.00 11.43 287 LYS A C 1
ATOM 2289 O O . LYS A 1 287 ? -8.780 10.164 12.634 1.00 11.66 287 LYS A O 1
ATOM 2295 N N . ASP A 1 288 ? -11.013 9.962 12.715 1.00 10.28 288 ASP A N 1
ATOM 2296 C CA . ASP A 1 288 ? -10.968 8.509 12.584 1.00 9.60 288 ASP A CA 1
ATOM 2297 C C . ASP A 1 288 ? -10.533 8.009 11.202 1.00 9.78 288 ASP A C 1
ATOM 2298 O O . ASP A 1 288 ? -9.880 6.974 11.093 1.00 10.90 288 ASP A O 1
ATOM 2303 N N . ALA A 1 289 ? -10.870 8.750 10.152 1.00 9.24 289 ALA A N 1
ATOM 2304 C CA . ALA A 1 289 ? -10.503 8.353 8.794 1.00 9.16 289 ALA A CA 1
ATOM 2305 C C . ALA A 1 289 ? -9.158 8.924 8.342 1.00 8.79 289 ALA A C 1
ATOM 2306 O O . ALA A 1 289 ? -8.579 8.466 7.354 1.00 9.01 289 ALA A O 1
ATOM 2308 N N . ASN A 1 290 ? -8.661 9.912 9.078 1.00 8.66 290 ASN A N 1
ATOM 2309 C CA . ASN A 1 290 ? -7.414 10.586 8.741 1.00 8.56 290 ASN A CA 1
ATOM 2310 C C . ASN A 1 290 ? -6.184 9.709 8.475 1.00 7.95 290 ASN A C 1
ATOM 2311 O O . ASN A 1 290 ? -5.334 10.077 7.670 1.00 7.61 290 ASN A O 1
ATOM 2316 N N . PRO A 1 291 ? -6.060 8.552 9.149 1.00 7.40 291 PRO A N 1
ATOM 2317 C CA . PRO A 1 291 ? -4.877 7.720 8.881 1.00 8.00 291 PRO A CA 1
ATOM 2318 C C . PRO A 1 291 ? -4.868 7.048 7.505 1.00 7.29 291 PRO A C 1
ATOM 2319 O O . PRO A 1 291 ? -3.812 6.659 7.002 1.00 7.12 291 PRO A O 1
ATOM 2323 N N . ILE A 1 292 ? -6.042 6.917 6.897 1.00 7.01 292 ILE A N 1
ATOM 2324 C CA . ILE A 1 292 ? -6.158 6.237 5.615 1.00 7.12 292 ILE A CA 1
ATOM 2325 C C . ILE A 1 292 ? -5.180 6.670 4.513 1.00 6.48 292 ILE A C 1
ATOM 2326 O O . ILE A 1 292 ? -4.505 5.825 3.924 1.00 7.24 292 ILE A O 1
ATOM 2331 N N . PRO A 1 293 ? -5.070 7.980 4.227 1.00 6.74 293 PRO A N 1
ATOM 2332 C CA . PRO A 1 293 ? -4.140 8.412 3.174 1.00 6.97 293 PRO A CA 1
ATOM 2333 C C . PRO A 1 293 ? -2.659 8.119 3.445 1.00 6.42 293 PRO A C 1
ATOM 2334 O O . PRO A 1 293 ? -1.842 8.136 2.527 1.00 6.52 293 PRO A O 1
ATOM 2338 N N . TYR A 1 294 ? -2.312 7.864 4.703 1.00 6.30 294 TYR A N 1
ATOM 2339 C CA . TYR A 1 294 ? -0.927 7.571 5.068 1.00 6.35 294 TYR A CA 1
ATOM 2340 C C . TYR A 1 294 ? -0.468 6.196 4.589 1.00 6.25 294 TYR A C 1
ATOM 2341 O O . TYR A 1 294 ? 0.705 6.000 4.269 1.00 6.21 294 TYR A O 1
ATOM 2350 N N . LEU A 1 295 ? -1.396 5.246 4.528 1.00 6.75 295 LEU A N 1
ATOM 2351 C CA . LEU A 1 295 ? -1.055 3.886 4.133 1.00 6.38 295 LEU A CA 1
ATOM 2352 C C . LEU A 1 295 ? -0.440 3.738 2.743 1.00 7.37 295 LEU A C 1
ATOM 2353 O O . LEU A 1 295 ? 0.604 3.102 2.595 1.00 6.66 295 LEU A O 1
ATOM 2358 N N . PRO A 1 296 ? -1.064 4.314 1.703 1.00 7.39 296 PRO A N 1
ATOM 2359 C CA . PRO A 1 296 ? -0.427 4.147 0.391 1.00 7.19 296 PRO A CA 1
ATOM 2360 C C . PRO A 1 296 ? 0.965 4.784 0.329 1.00 6.47 296 PRO A C 1
ATOM 2361 O O . PRO A 1 296 ? 1.830 4.330 -0.420 1.00 7.43 296 PRO A O 1
ATOM 2365 N N . ILE A 1 297 ? 1.192 5.823 1.128 1.00 6.90 297 ILE A N 1
ATOM 2366 C CA . ILE A 1 297 ? 2.502 6.466 1.132 1.00 6.60 297 ILE A CA 1
ATOM 2367 C C . ILE A 1 297 ? 3.574 5.500 1.636 1.00 6.22 297 ILE A C 1
ATOM 2368 O O . ILE A 1 297 ? 4.592 5.295 0.978 1.00 6.20 297 ILE A O 1
ATOM 2373 N N . VAL A 1 298 ? 3.347 4.898 2.800 1.00 5.98 298 VAL A N 1
ATOM 2374 C CA . VAL A 1 298 ? 4.342 3.984 3.347 1.00 6.01 298 VAL A CA 1
ATOM 2375 C C . VAL A 1 298 ? 4.471 2.700 2.530 1.00 5.51 298 VAL A C 1
ATOM 2376 O O . VAL A 1 298 ? 5.545 2.096 2.483 1.00 6.51 298 VAL A O 1
ATOM 2380 N N . GLN A 1 299 ? 3.389 2.293 1.874 1.00 6.22 299 GLN A N 1
ATOM 2381 C CA . GLN A 1 299 ? 3.424 1.100 1.034 1.00 6.01 299 GLN A CA 1
ATOM 2382 C C . GLN A 1 299 ? 4.288 1.378 -0.196 1.00 6.26 299 GLN A C 1
ATOM 2383 O O . GLN A 1 299 ? 5.081 0.534 -0.604 1.00 6.82 299 GLN A O 1
ATOM 2389 N N . LEU A 1 300 ? 4.142 2.566 -0.782 1.00 6.09 300 LEU A N 1
ATOM 2390 C CA . LEU A 1 300 ? 4.942 2.928 -1.949 1.00 6.63 300 LEU A CA 1
ATOM 2391 C C . LEU A 1 300 ? 6.418 3.037 -1.582 1.00 6.42 300 LEU A C 1
ATOM 2392 O O . LEU A 1 300 ? 7.286 2.629 -2.351 1.00 6.38 300 LEU A O 1
ATOM 2397 N N . LEU A 1 301 ? 6.704 3.597 -0.410 1.00 6.30 301 LEU A N 1
ATOM 2398 C CA . LEU A 1 301 ? 8.083 3.745 0.036 1.00 6.42 301 LEU A CA 1
ATOM 2399 C C . LEU A 1 301 ? 8.742 2.372 0.166 1.00 5.36 301 LEU A C 1
ATOM 2400 O O . LEU A 1 301 ? 9.874 2.170 -0.276 1.00 6.31 301 LEU A O 1
ATOM 2405 N N . SER A 1 302 ? 8.025 1.425 0.760 1.00 5.80 302 SER A N 1
ATOM 2406 C CA . SER A 1 302 ? 8.556 0.080 0.930 1.00 6.05 302 SER A CA 1
ATOM 2407 C C . SER A 1 302 ? 8.708 -0.633 -0.411 1.00 5.86 302 SER A C 1
ATOM 2408 O O . SER A 1 302 ? 9.680 -1.354 -0.627 1.00 6.23 302 SER A O 1
ATOM 2412 N N . TYR A 1 303 ? 7.762 -0.416 -1.317 1.00 6.16 303 TYR A N 1
ATOM 2413 C CA . TYR A 1 303 ? 7.825 -1.055 -2.625 1.00 5.99 303 TYR A CA 1
ATOM 2414 C C . TYR A 1 303 ? 9.046 -0.592 -3.410 1.00 6.19 303 TYR A C 1
ATOM 2415 O O . TYR A 1 303 ? 9.807 -1.406 -3.937 1.00 6.40 303 TYR A O 1
ATOM 2424 N N . TYR A 1 304 ? 9.237 0.719 -3.499 1.00 6.00 304 TYR A N 1
ATOM 2425 C CA . TYR A 1 304 ? 10.373 1.229 -4.246 1.00 6.12 304 TYR A CA 1
ATOM 2426 C C . TYR A 1 304 ? 11.712 0.892 -3.605 1.00 5.83 304 TYR A C 1
ATOM 2427 O O . TYR A 1 304 ? 12.699 0.675 -4.309 1.00 6.85 304 TYR A O 1
ATOM 2436 N N . LYS A 1 305 ? 11.763 0.823 -2.278 1.00 6.03 305 LYS A N 1
ATOM 2437 C CA . LYS A 1 305 ? 13.022 0.461 -1.640 1.00 5.88 305 LYS A CA 1
ATOM 2438 C C . LYS A 1 305 ? 13.326 -0.993 -2.021 1.00 6.36 305 LYS A C 1
ATOM 2439 O O . LYS A 1 305 ? 14.468 -1.341 -2.324 1.00 6.37 305 LYS A O 1
ATOM 2445 N N . ALA A 1 306 ? 12.295 -1.833 -2.033 1.00 6.43 306 ALA A N 1
ATOM 2446 C CA . ALA A 1 306 ? 12.472 -3.238 -2.391 1.00 6.78 306 ALA A CA 1
ATOM 2447 C C . ALA A 1 306 ? 13.033 -3.375 -3.805 1.00 7.42 306 ALA A C 1
ATOM 2448 O O . ALA A 1 306 ? 14.001 -4.104 -4.035 1.00 8.06 306 ALA A O 1
ATOM 2450 N N . VAL A 1 307 ? 12.427 -2.671 -4.754 1.00 7.54 307 VAL A N 1
ATOM 2451 C CA . VAL A 1 307 ? 12.892 -2.731 -6.134 1.00 9.18 307 VAL A CA 1
ATOM 2452 C C . VAL A 1 307 ? 14.332 -2.233 -6.247 1.00 8.41 307 VAL A C 1
ATOM 2453 O O . VAL A 1 307 ? 15.129 -2.786 -7.004 1.00 8.22 307 VAL A O 1
ATOM 2457 N N . SER A 1 308 ? 14.673 -1.203 -5.478 1.00 7.92 308 SER A N 1
ATOM 2458 C CA . SER A 1 308 ? 16.026 -0.652 -5.528 1.00 8.11 308 SER A CA 1
ATOM 2459 C C . SER A 1 308 ? 17.062 -1.650 -5.023 1.00 9.08 308 SER A C 1
ATOM 2460 O O . SER A 1 308 ? 18.256 -1.490 -5.278 1.00 9.53 308 SER A O 1
ATOM 2463 N N . ARG A 1 309 ? 16.602 -2.672 -4.305 1.00 8.23 309 ARG A N 1
ATOM 2464 C CA . ARG A 1 309 ? 17.485 -3.705 -3.769 1.00 8.63 309 ARG A CA 1
ATOM 2465 C C . ARG A 1 309 ? 17.395 -5.007 -4.568 1.00 8.52 309 ARG A C 1
ATOM 2466 O O . ARG A 1 309 ? 17.982 -6.023 -4.187 1.00 9.63 309 ARG A O 1
ATOM 2480 N N . GLY A 1 310 ? 16.660 -4.968 -5.676 1.00 8.37 310 GLY A N 1
ATOM 2481 C CA . GLY A 1 310 ? 16.513 -6.145 -6.517 1.00 8.97 310 GLY A CA 1
ATOM 2482 C C . GLY A 1 310 ? 15.693 -7.248 -5.878 1.00 9.24 310 GLY A C 1
ATOM 2483 O O . GLY A 1 310 ? 15.863 -8.427 -6.198 1.00 11.28 310 GLY A O 1
ATOM 2484 N N . LEU A 1 311 ? 14.792 -6.868 -4.978 1.00 8.42 311 LEU A N 1
ATOM 2485 C CA . LEU A 1 311 ? 13.947 -7.831 -4.284 1.00 9.03 311 LEU A CA 1
ATOM 2486 C C . LEU A 1 311 ? 12.543 -7.850 -4.873 1.00 9.62 311 LEU A C 1
ATOM 2487 O O . LEU A 1 311 ? 12.074 -6.852 -5.421 1.00 11.94 311 LEU A O 1
ATOM 2492 N N . ASN A 1 312 ? 11.879 -8.996 -4.759 1.00 10.56 312 ASN A N 1
ATOM 2493 C CA . ASN A 1 312 ? 10.529 -9.161 -5.279 1.00 10.34 312 ASN A CA 1
ATOM 2494 C C . ASN A 1 312 ? 9.527 -9.058 -4.138 1.00 10.00 312 ASN A C 1
ATOM 2495 O O . ASN A 1 312 ? 9.360 -9.996 -3.359 1.00 12.36 312 ASN A O 1
ATOM 2500 N N . PRO A 1 313 ? 8.848 -7.907 -4.019 1.00 8.49 313 PRO A N 1
ATOM 2501 C CA . PRO A 1 313 ? 7.864 -7.711 -2.950 1.00 8.39 313 PRO A CA 1
ATOM 2502 C C . PRO A 1 313 ? 6.666 -8.654 -3.021 1.00 8.94 313 PRO A C 1
ATOM 2503 O O . PRO A 1 313 ? 5.995 -8.884 -2.018 1.00 10.02 313 PRO A O 1
ATOM 2507 N N . ASP A 1 314 ? 6.403 -9.204 -4.204 1.00 8.26 314 ASP A N 1
ATOM 2508 C CA . ASP A 1 314 ? 5.283 -10.126 -4.389 1.00 8.80 314 ASP A CA 1
ATOM 2509 C C . ASP A 1 314 ? 5.505 -11.447 -3.652 1.00 8.97 314 ASP A C 1
ATOM 2510 O O . ASP A 1 314 ? 4.553 -12.093 -3.214 1.00 9.83 314 ASP A O 1
ATOM 2515 N N . ASN A 1 315 ? 6.766 -11.855 -3.541 1.00 9.59 315 ASN A N 1
ATOM 2516 C CA . ASN A 1 315 ? 7.109 -13.106 -2.875 1.00 9.46 315 ASN A CA 1
ATOM 2517 C C . ASN A 1 315 ? 8.403 -12.992 -2.081 1.00 9.45 315 ASN A C 1
ATOM 2518 O O . ASN A 1 315 ? 9.456 -13.452 -2.523 1.00 10.16 315 ASN A O 1
ATOM 2523 N N . PRO A 1 316 ? 8.344 -12.370 -0.895 1.00 8.58 316 PRO A N 1
ATOM 2524 C CA . PRO A 1 316 ? 9.552 -12.230 -0.077 1.00 8.60 316 PRO A CA 1
ATOM 2525 C C . PRO A 1 316 ? 10.098 -13.602 0.305 1.00 9.05 316 PRO A C 1
ATOM 2526 O O . PRO A 1 316 ? 9.338 -14.558 0.468 1.00 9.96 316 PRO A O 1
ATOM 2530 N N . ARG A 1 317 ? 11.414 -13.700 0.449 1.00 8.99 317 ARG A N 1
ATOM 2531 C CA . ARG A 1 317 ? 12.021 -14.968 0.821 1.00 9.43 317 ARG A CA 1
ATOM 2532 C C . ARG A 1 317 ? 11.418 -15.470 2.134 1.00 9.85 317 ARG A C 1
ATOM 2533 O O . ARG A 1 317 ? 11.027 -14.678 2.998 1.00 10.12 317 ARG A O 1
ATOM 2541 N N . PHE A 1 318 ? 11.335 -16.792 2.255 1.00 9.99 318 PHE A N 1
ATOM 2542 C CA . PHE A 1 318 ? 10.838 -17.474 3.451 1.00 9.75 318 PHE A CA 1
ATOM 2543 C C . PHE A 1 318 ? 9.362 -17.329 3.800 1.00 10.08 318 PHE A C 1
ATOM 2544 O O . PHE A 1 318 ? 8.864 -18.062 4.654 1.00 11.71 318 PHE A O 1
ATOM 2552 N N . LEU A 1 319 ? 8.650 -16.412 3.158 1.00 9.65 319 LEU A N 1
ATOM 2553 C CA . LEU A 1 319 ? 7.252 -16.209 3.516 1.00 10.03 319 LEU A CA 1
ATOM 2554 C C . LEU A 1 319 ? 6.207 -16.987 2.731 1.00 10.77 319 LEU A C 1
ATOM 2555 O O . LEU A 1 319 ? 6.336 -17.194 1.528 1.00 13.07 319 LEU A O 1
ATOM 2560 N N . ASP A 1 320 ? 5.169 -17.421 3.440 1.00 11.47 320 ASP A N 1
ATOM 2561 C CA . ASP A 1 320 ? 4.051 -18.125 2.825 1.00 12.92 320 ASP A CA 1
ATOM 2562 C C . ASP A 1 320 ? 2.925 -17.099 2.794 1.00 12.82 320 ASP A C 1
ATOM 2563 O O . ASP A 1 320 ? 2.837 -16.246 3.679 1.00 13.96 320 ASP A O 1
ATOM 2568 N N . LYS A 1 321 ? 2.069 -17.167 1.781 1.00 12.42 321 LYS A N 1
ATOM 2569 C CA . LYS A 1 321 ? 0.970 -16.215 1.684 1.00 11.18 321 LYS A CA 1
ATOM 2570 C C . LYS A 1 321 ? 0.037 -16.380 2.880 1.00 10.85 321 LYS A C 1
ATOM 2571 O O . LYS A 1 321 ? -0.530 -15.407 3.375 1.00 11.23 321 LYS A O 1
ATOM 2577 N N . VAL A 1 322 ? -0.111 -17.619 3.341 1.00 9.42 322 VAL A N 1
ATOM 2578 C CA . VAL A 1 322 ? -0.947 -17.921 4.499 1.00 9.19 322 VAL A CA 1
ATOM 2579 C C . VAL A 1 322 ? -0.145 -18.768 5.480 1.00 8.59 322 VAL A C 1
ATOM 2580 O O . VAL A 1 322 ? 0.425 -19.798 5.108 1.00 9.14 322 VAL A O 1
ATOM 2584 N N . VAL A 1 323 ? -0.088 -18.321 6.729 1.00 8.56 323 VAL A N 1
ATOM 2585 C CA . VAL A 1 323 ? 0.627 -19.043 7.772 1.00 8.50 323 VAL A CA 1
ATOM 2586 C C . VAL A 1 323 ? -0.301 -20.102 8.359 1.00 8.30 323 VAL A C 1
ATOM 2587 O O . VAL A 1 323 ? -1.359 -19.783 8.910 1.00 7.92 323 VAL A O 1
ATOM 2591 N N . ARG A 1 324 ? 0.090 -21.365 8.224 1.00 9.16 324 ARG A N 1
ATOM 2592 C CA . ARG A 1 324 ? -0.702 -22.468 8.748 1.00 9.45 324 ARG A CA 1
ATOM 2593 C C . ARG A 1 324 ? 0.126 -23.324 9.705 1.00 10.18 324 ARG A C 1
ATOM 2594 O O . ARG A 1 324 ? 1.358 -23.288 9.681 1.00 11.64 324 ARG A O 1
ATOM 2602 N N . TRP A 1 325 ? -0.570 -24.074 10.555 1.00 10.37 325 TRP A N 1
ATOM 2603 C CA . TRP A 1 325 ? 0.057 -24.988 11.507 1.00 12.24 325 TRP A CA 1
ATOM 2604 C C . TRP A 1 325 ? -0.682 -26.315 11.396 1.00 14.18 325 TRP A C 1
ATOM 2605 O O . TRP A 1 325 ? -1.842 -26.286 10.935 1.00 15.96 325 TRP A O 1
ATOM 2617 N N . LYS B 1 2 ? 30.539 -0.078 34.487 1.00 12.13 2 LYS B N 1
ATOM 2618 C CA . LYS B 1 2 ? 29.508 -0.149 35.558 1.00 11.36 2 LYS B CA 1
ATOM 2619 C C . LYS B 1 2 ? 28.323 -1.031 35.185 1.00 10.36 2 LYS B C 1
ATOM 2620 O O . LYS B 1 2 ? 27.703 -1.634 36.059 1.00 10.58 2 LYS B O 1
ATOM 2626 N N . THR B 1 3 ? 28.009 -1.111 33.895 1.00 8.93 3 THR B N 1
ATOM 2627 C CA . THR B 1 3 ? 26.878 -1.920 33.449 1.00 8.29 3 THR B CA 1
ATOM 2628 C C . THR B 1 3 ? 26.976 -3.369 33.923 1.00 7.94 3 THR B C 1
ATOM 2629 O O . THR B 1 3 ? 26.001 -3.923 34.428 1.00 8.33 3 THR B O 1
ATOM 2633 N N . LEU B 1 4 ? 28.150 -3.978 33.769 1.00 7.88 4 LEU B N 1
ATOM 2634 C CA . LEU B 1 4 ? 28.338 -5.366 34.191 1.00 8.39 4 LEU B CA 1
ATOM 2635 C C . LEU B 1 4 ? 28.224 -5.510 35.707 1.00 8.96 4 LEU B C 1
ATOM 2636 O O . LEU B 1 4 ? 27.586 -6.437 36.206 1.00 8.54 4 LEU B O 1
ATOM 2641 N N . ILE B 1 5 ? 28.853 -4.594 36.437 1.00 8.74 5 ILE B N 1
ATOM 2642 C CA . ILE B 1 5 ? 28.794 -4.612 37.892 1.00 9.98 5 ILE B CA 1
ATOM 2643 C C . ILE B 1 5 ? 27.332 -4.537 38.330 1.00 8.24 5 ILE B C 1
ATOM 2644 O O . ILE B 1 5 ? 26.893 -5.268 39.219 1.00 8.43 5 ILE B O 1
ATOM 2649 N N . GLU B 1 6 ? 26.577 -3.655 37.685 1.00 7.46 6 GLU B N 1
ATOM 2650 C CA . GLU B 1 6 ? 25.175 -3.476 38.017 1.00 7.53 6 GLU B CA 1
ATOM 2651 C C . GLU B 1 6 ? 24.325 -4.710 37.695 1.00 6.62 6 GLU B C 1
ATOM 2652 O O . GLU B 1 6 ? 23.433 -5.069 38.464 1.00 7.08 6 GLU B O 1
ATOM 2658 N N . ILE B 1 7 ? 24.608 -5.380 36.583 1.00 7.32 7 ILE B N 1
ATOM 2659 C CA . ILE B 1 7 ? 23.873 -6.596 36.248 1.00 7.26 7 ILE B CA 1
ATOM 2660 C C . ILE B 1 7 ? 24.133 -7.630 37.352 1.00 7.44 7 ILE B C 1
ATOM 2661 O O . ILE B 1 7 ? 23.221 -8.327 37.799 1.00 7.62 7 ILE B O 1
ATOM 2666 N N . LYS B 1 8 ? 25.383 -7.714 37.795 1.00 7.34 8 LYS B N 1
ATOM 2667 C CA . LYS B 1 8 ? 2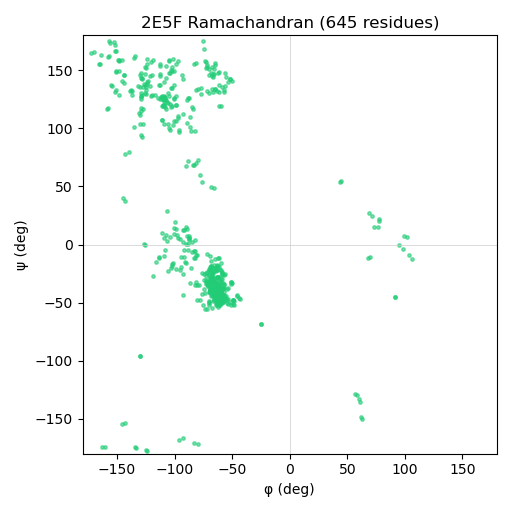5.758 -8.697 38.812 1.00 8.80 8 LYS B CA 1
ATOM 2668 C C . LYS B 1 8 ? 25.218 -8.375 40.216 1.00 9.80 8 LYS B C 1
ATOM 2669 O O . LYS B 1 8 ? 25.342 -9.155 41.154 1.00 10.53 8 LYS B O 1
ATOM 2675 N N . GLN B 1 9 ? 24.636 -7.171 40.368 1.00 8.75 9 GLN B N 1
ATOM 2676 C CA . GLN B 1 9 ? 24.045 -6.828 41.660 1.00 9.33 9 GLN B CA 1
ATOM 2677 C C . GLN B 1 9 ? 22.581 -7.288 41.760 1.00 8.62 9 GLN B C 1
ATOM 2678 O O . GLN B 1 9 ? 21.866 -6.991 42.707 1.00 9.26 9 GLN B O 1
ATOM 2684 N N . THR B 1 10 ? 22.134 -8.020 40.723 1.00 7.85 10 THR B N 1
ATOM 2685 C CA . THR B 1 10 ? 20.734 -8.438 40.685 1.00 7.95 10 THR B CA 1
ATOM 2686 C C . THR B 1 10 ? 20.342 -9.255 41.921 1.00 8.60 10 THR B C 1
ATOM 2687 O O . THR B 1 10 ? 19.291 -9.069 42.524 1.00 8.44 10 THR B O 1
ATOM 2691 N N . PRO B 1 11 ? 21.181 -10.205 42.380 1.00 9.08 11 PRO B N 1
ATOM 2692 C CA . PRO B 1 11 ? 20.793 -10.971 43.572 1.00 9.40 11 PRO B CA 1
ATOM 2693 C C . PRO B 1 11 ? 20.500 -10.075 44.776 1.00 9.37 11 PRO B C 1
ATOM 2694 O O . PRO B 1 11 ? 19.497 -10.257 45.467 1.00 9.80 11 PRO B O 1
ATOM 2698 N N . ASP B 1 12 ? 21.378 -9.108 45.023 1.00 9.93 12 ASP B N 1
ATOM 2699 C CA . ASP B 1 12 ? 21.189 -8.196 46.144 1.00 10.59 12 ASP B CA 1
ATOM 2700 C C . ASP B 1 12 ? 19.990 -7.280 45.899 1.00 10.40 12 ASP B C 1
ATOM 2701 O O . ASP B 1 12 ? 19.297 -6.883 46.836 1.00 10.17 12 ASP B O 1
ATOM 2706 N N . GLY B 1 13 ? 19.745 -6.951 44.633 1.00 8.94 13 GLY B N 1
ATOM 2707 C CA . GLY B 1 13 ? 18.616 -6.097 44.302 1.00 8.90 13 GLY B CA 1
ATOM 2708 C C . GLY B 1 13 ? 17.301 -6.732 44.716 1.00 7.95 13 GLY B C 1
ATOM 2709 O O . GLY B 1 13 ? 16.370 -6.044 45.141 1.00 8.47 13 GLY B O 1
ATOM 2710 N N . ILE B 1 14 ? 17.223 -8.054 44.585 1.00 8.21 14 ILE B N 1
ATOM 2711 C CA . ILE B 1 14 ? 16.023 -8.788 44.966 1.00 8.77 14 ILE B CA 1
ATOM 2712 C C . ILE B 1 14 ? 15.803 -8.651 46.472 1.00 8.46 14 ILE B C 1
ATOM 2713 O O . ILE B 1 14 ? 14.682 -8.438 46.930 1.00 8.97 14 ILE B O 1
ATOM 2718 N N . ILE B 1 15 ? 16.883 -8.762 47.238 1.00 9.17 15 ILE B N 1
ATOM 2719 C CA . ILE B 1 15 ? 16.796 -8.641 48.690 1.00 10.11 15 ILE B CA 1
ATOM 2720 C C . ILE B 1 15 ? 16.389 -7.221 49.084 1.00 10.13 15 ILE B C 1
ATOM 2721 O O . ILE B 1 15 ? 15.550 -7.031 49.966 1.00 11.22 15 ILE B O 1
ATOM 2726 N N . LYS B 1 16 ? 16.983 -6.227 48.428 1.00 9.81 16 LYS B N 1
ATOM 2727 C CA . LYS B 1 16 ? 16.655 -4.831 48.704 1.00 11.19 16 LYS B CA 1
ATOM 2728 C C . LYS B 1 16 ? 15.178 -4.600 48.412 1.00 9.82 16 LYS B C 1
ATOM 2729 O O . LYS B 1 16 ? 14.481 -3.915 49.161 1.00 11.17 16 LYS B O 1
ATOM 2735 N N . ALA B 1 17 ? 14.710 -5.181 47.312 1.00 9.15 17 ALA B N 1
ATOM 2736 C CA . ALA B 1 17 ? 13.320 -5.049 46.900 1.00 9.13 17 ALA B CA 1
ATOM 2737 C C . ALA B 1 17 ? 12.371 -5.620 47.951 1.00 8.80 17 ALA B C 1
ATOM 2738 O O . ALA B 1 17 ? 11.331 -5.030 48.248 1.00 9.38 17 ALA B O 1
ATOM 2740 N N . ASP B 1 18 ? 12.732 -6.769 48.513 1.00 9.36 18 ASP B N 1
ATOM 2741 C CA . ASP B 1 18 ? 11.898 -7.405 49.526 1.00 10.09 18 ASP B CA 1
ATOM 2742 C C . ASP B 1 18 ? 11.797 -6.520 50.767 1.00 9.87 18 ASP B C 1
ATOM 2743 O O . ASP B 1 18 ? 10.734 -6.416 51.385 1.00 9.87 18 ASP B O 1
ATOM 2748 N N . LYS B 1 19 ? 12.903 -5.873 51.123 1.00 10.20 19 LYS B N 1
ATOM 2749 C CA . LYS B 1 19 ? 12.923 -5.001 52.289 1.00 11.17 19 LYS B CA 1
ATOM 2750 C C . LYS B 1 19 ? 11.984 -3.814 52.100 1.00 10.79 19 LYS B C 1
ATOM 2751 O O . LYS B 1 19 ? 11.241 -3.445 53.012 1.00 11.16 19 LYS B O 1
ATOM 2757 N N . VAL B 1 20 ? 12.015 -3.218 50.913 1.00 10.03 20 VAL B N 1
ATOM 2758 C CA . VAL B 1 20 ? 11.155 -2.078 50.619 1.00 10.45 20 VAL B CA 1
ATOM 2759 C C . VAL B 1 20 ? 9.693 -2.511 50.663 1.00 10.50 20 VAL B C 1
ATOM 2760 O O . VAL B 1 20 ? 8.845 -1.820 51.229 1.00 11.70 20 VAL B O 1
ATOM 2764 N N . PHE B 1 21 ? 9.403 -3.663 50.068 1.00 10.57 21 PHE B N 1
ATOM 2765 C CA . PHE B 1 21 ? 8.047 -4.195 50.067 1.00 10.52 21 PHE B CA 1
ATOM 2766 C C . PHE B 1 21 ? 7.514 -4.301 51.494 1.00 10.80 21 PHE B C 1
ATOM 2767 O O . PHE B 1 21 ? 6.415 -3.837 51.795 1.00 10.59 21 PHE B O 1
ATOM 2775 N N . ASN B 1 22 ? 8.300 -4.911 52.372 1.00 10.68 22 ASN B N 1
ATOM 2776 C CA . ASN B 1 22 ? 7.875 -5.082 53.754 1.00 12.20 22 ASN B CA 1
ATOM 2777 C C . ASN B 1 22 ? 7.682 -3.777 54.514 1.00 12.84 22 ASN B C 1
ATOM 2778 O O . ASN B 1 22 ? 6.874 -3.708 55.437 1.00 14.21 22 ASN B O 1
ATOM 2783 N N . LYS B 1 23 ? 8.407 -2.737 54.123 1.00 12.64 23 LYS B N 1
ATOM 2784 C CA . LYS B 1 23 ? 8.278 -1.445 54.785 1.00 13.52 23 LYS B CA 1
ATOM 2785 C C . LYS B 1 23 ? 6.995 -0.715 54.401 1.00 13.38 23 LYS B C 1
ATOM 2786 O O . LYS B 1 23 ? 6.435 0.026 55.205 1.00 15.25 23 LYS B O 1
ATOM 2792 N N . VAL B 1 24 ? 6.517 -0.934 53.181 1.00 11.74 24 VAL B N 1
ATOM 2793 C CA . VAL B 1 24 ? 5.323 -0.238 52.717 1.00 12.16 24 VAL B CA 1
ATOM 2794 C C . VAL B 1 24 ? 4.053 -1.068 52.560 1.00 11.25 24 VAL B C 1
ATOM 2795 O O . VAL B 1 24 ? 2.974 -0.506 52.371 1.00 10.94 24 VAL B O 1
ATOM 2799 N N . LYS B 1 25 ? 4.168 -2.388 52.660 1.00 11.22 25 LYS B N 1
ATOM 2800 C CA . LYS B 1 25 ? 3.015 -3.261 52.452 1.00 12.53 25 LYS B CA 1
ATOM 2801 C C . LYS B 1 25 ? 1.730 -2.962 53.220 1.00 13.16 25 LYS B C 1
ATOM 2802 O O . LYS B 1 25 ? 0.638 -3.222 52.718 1.00 14.24 25 LYS B O 1
ATOM 2808 N N . ASP B 1 26 ? 1.835 -2.422 54.427 1.00 12.21 26 ASP B N 1
ATOM 2809 C CA . ASP B 1 26 ? 0.622 -2.121 55.176 1.00 13.20 26 ASP B CA 1
ATOM 2810 C C . ASP B 1 26 ? 0.242 -0.648 55.110 1.00 12.91 26 ASP B C 1
ATOM 2811 O O . ASP B 1 26 ? -0.610 -0.183 55.870 1.00 14.62 26 ASP B O 1
ATOM 2816 N N . LYS B 1 27 ? 0.867 0.075 54.183 1.00 11.86 27 LYS B N 1
ATOM 2817 C CA . LYS B 1 27 ? 0.599 1.499 53.998 1.00 12.83 27 LYS B CA 1
ATOM 2818 C C . LYS B 1 27 ? -0.227 1.761 52.744 1.00 13.13 27 LYS B C 1
ATOM 2819 O O . LYS B 1 27 ? -0.889 2.790 52.629 1.00 14.43 27 LYS B O 1
ATOM 2825 N N . ILE B 1 28 ? -0.185 0.831 51.798 1.00 13.68 28 ILE B N 1
ATOM 2826 C CA . ILE B 1 28 ? -0.960 0.987 50.577 1.00 14.61 28 ILE B CA 1
ATOM 2827 C C . ILE B 1 28 ? -1.401 -0.363 50.038 1.00 13.42 28 ILE B C 1
ATOM 2828 O O . ILE B 1 28 ? -0.595 -1.282 49.887 1.00 14.75 28 ILE B O 1
ATOM 2833 N N . SER B 1 29 ? -2.696 -0.476 49.770 1.00 13.85 29 SER B N 1
ATOM 2834 C CA . SER B 1 29 ? -3.267 -1.702 49.242 1.00 14.57 29 SER B CA 1
ATOM 2835 C C . SER B 1 29 ? -3.623 -1.462 47.783 1.00 14.28 29 SER B C 1
ATOM 2836 O O . SER B 1 29 ? -4.458 -0.612 47.469 1.00 15.02 29 SER B O 1
ATOM 2839 N N . LEU B 1 30 ? -2.971 -2.204 46.896 1.00 11.92 30 LEU B N 1
ATOM 2840 C CA . LEU B 1 30 ? -3.210 -2.072 45.465 1.00 10.35 30 LEU B CA 1
ATOM 2841 C C . LEU B 1 30 ? -4.623 -2.532 45.123 1.00 10.13 30 LEU B C 1
ATOM 2842 O O . LEU B 1 30 ? -5.059 -3.605 45.547 1.00 11.03 30 LEU B O 1
ATOM 2847 N N . PRO B 1 31 ? -5.361 -1.717 44.355 1.00 9.36 31 PRO B N 1
ATOM 2848 C CA . PRO B 1 31 ? -6.736 -2.031 43.959 1.00 10.09 31 PRO B CA 1
ATOM 2849 C C . PRO B 1 31 ? -6.849 -2.943 42.741 1.00 10.64 31 PRO B C 1
ATOM 2850 O O . PRO B 1 31 ? -5.857 -3.481 42.253 1.00 10.83 31 PRO B O 1
ATOM 2854 N N . ASN B 1 32 ? -8.073 -3.096 42.250 1.00 12.67 32 ASN B N 1
ATOM 2855 C CA . ASN B 1 32 ? -8.344 -3.941 41.096 1.00 14.56 32 ASN B CA 1
ATOM 2856 C C . ASN B 1 32 ? -7.967 -3.295 39.764 1.00 14.25 32 ASN B C 1
ATOM 2857 O O . ASN B 1 32 ? -7.308 -3.919 38.933 1.00 15.56 32 ASN B O 1
ATOM 2862 N N . ARG B 1 33 ? -8.380 -2.048 39.564 1.00 13.09 33 ARG B N 1
ATOM 2863 C CA . ARG B 1 33 ? -8.106 -1.337 38.317 1.00 13.07 33 ARG B CA 1
ATOM 2864 C C . ARG B 1 33 ? -6.884 -0.436 38.445 1.00 11.78 33 ARG B C 1
ATOM 2865 O O . ARG B 1 33 ? -6.924 0.583 39.134 1.00 11.70 33 ARG B O 1
ATOM 2873 N N . ILE B 1 34 ? -5.804 -0.805 37.762 1.00 10.48 34 ILE B N 1
ATOM 2874 C CA . ILE B 1 34 ? -4.563 -0.042 37.833 1.00 9.29 34 ILE B CA 1
ATOM 2875 C C . ILE B 1 34 ? -3.999 0.349 36.466 1.00 8.80 34 ILE B C 1
ATOM 2876 O O . ILE B 1 34 ? -3.956 -0.464 35.537 1.00 9.50 34 ILE B O 1
ATOM 2881 N N . LEU B 1 35 ? -3.570 1.604 36.363 1.00 8.80 35 LEU B N 1
ATOM 2882 C CA . LEU B 1 35 ? -2.973 2.147 35.147 1.00 8.77 35 LEU B CA 1
ATOM 2883 C C . LEU B 1 35 ? -1.476 2.262 35.403 1.00 8.64 35 LEU B C 1
ATOM 2884 O O . LEU B 1 35 ? -1.061 2.801 36.427 1.00 8.96 35 LEU B O 1
ATOM 2889 N N . TYR B 1 36 ? -0.674 1.751 34.476 1.00 8.81 36 TYR B N 1
ATOM 2890 C CA . TYR B 1 36 ? 0.779 1.782 34.599 1.00 7.11 36 TYR B CA 1
ATOM 2891 C C . TYR B 1 36 ? 1.382 2.664 33.513 1.00 7.79 36 TYR B C 1
ATOM 2892 O O . TYR B 1 36 ? 1.117 2.463 32.327 1.00 9.32 36 TYR B O 1
ATOM 2901 N N . LEU B 1 37 ? 2.194 3.632 33.928 1.00 7.99 37 LEU B N 1
ATOM 2902 C CA . LEU B 1 37 ? 2.836 4.559 33.002 1.00 8.73 37 LEU B CA 1
ATOM 2903 C C . LEU B 1 37 ? 4.352 4.560 33.152 1.00 8.41 37 LEU B C 1
ATOM 2904 O O . LEU B 1 37 ? 4.880 4.536 34.263 1.00 9.75 37 LEU B O 1
ATOM 2909 N N . GLY B 1 38 ? 5.044 4.597 32.018 1.00 9.05 38 GLY B N 1
ATOM 2910 C CA . GLY B 1 38 ? 6.495 4.619 32.017 1.00 8.66 38 GLY B CA 1
ATOM 2911 C C . GLY B 1 38 ? 6.994 4.851 30.604 1.00 8.16 38 GLY B C 1
ATOM 2912 O O . GLY B 1 38 ? 6.225 4.720 29.650 1.00 8.67 38 GLY B O 1
ATOM 2913 N N . CYS B 1 39 ? 8.270 5.201 30.466 1.00 8.47 39 CYS B N 1
ATOM 2914 C CA . CYS B 1 39 ? 8.871 5.448 29.156 1.00 9.47 39 CYS B CA 1
ATOM 2915 C C . CYS B 1 39 ? 10.031 4.480 28.937 1.00 9.35 39 CYS B C 1
ATOM 2916 O O . CYS B 1 39 ? 10.739 4.134 29.881 1.00 9.30 39 CYS B O 1
ATOM 2919 N N . GLY B 1 40 ? 10.234 4.062 27.692 1.00 8.95 40 GLY B N 1
ATOM 2920 C CA . GLY B 1 40 ? 11.327 3.154 27.384 1.00 9.69 40 GLY B CA 1
ATOM 2921 C C . GLY B 1 40 ? 11.276 1.864 28.179 1.00 7.81 40 GLY B C 1
ATOM 2922 O O . GLY B 1 40 ? 10.248 1.191 28.207 1.00 7.93 40 GLY B O 1
ATOM 2923 N N . SER B 1 41 ? 12.385 1.512 28.823 1.00 8.07 41 SER B N 1
ATOM 2924 C CA . SER B 1 41 ? 12.433 0.296 29.625 1.00 8.18 41 SER B CA 1
ATOM 2925 C C . SER B 1 41 ? 11.355 0.323 30.700 1.00 8.22 41 SER B C 1
ATOM 2926 O O . SER B 1 41 ? 10.790 -0.714 31.051 1.00 8.09 41 SER B O 1
ATOM 2929 N N . SER B 1 42 ? 11.066 1.512 31.222 1.00 7.60 42 SER B N 1
ATOM 2930 C CA . SER B 1 42 ? 10.043 1.634 32.248 1.00 8.42 42 SER B CA 1
ATOM 2931 C C . SER B 1 42 ? 8.656 1.386 31.663 1.00 7.99 42 SER B C 1
ATOM 2932 O O . SER B 1 42 ? 7.721 1.060 32.394 1.00 8.63 42 SER B O 1
ATOM 2935 N N . HIS B 1 43 ? 8.515 1.545 30.349 1.00 8.18 43 HIS B N 1
ATOM 2936 C CA . HIS B 1 43 ? 7.236 1.257 29.713 1.00 7.85 43 HIS B CA 1
ATOM 2937 C C . HIS B 1 43 ? 7.119 -0.266 29.634 1.00 7.05 43 HIS B C 1
ATOM 2938 O O . HIS B 1 43 ? 6.059 -0.831 29.896 1.00 7.05 43 HIS B O 1
ATOM 2945 N N . PHE B 1 44 ? 8.210 -0.932 29.269 1.00 6.16 44 PHE B N 1
ATOM 2946 C CA . PHE B 1 44 ? 8.176 -2.383 29.181 1.00 6.03 44 PHE B CA 1
ATOM 2947 C C . PHE B 1 44 ? 7.927 -2.985 30.561 1.00 5.90 44 PHE B C 1
ATOM 2948 O O . PHE B 1 44 ? 7.257 -4.005 30.679 1.00 6.87 44 PHE B O 1
ATOM 2956 N N . LEU B 1 45 ? 8.446 -2.350 31.610 1.00 6.79 45 LEU B N 1
ATOM 2957 C CA . LEU B 1 45 ? 8.194 -2.853 32.956 1.00 7.14 45 LEU B CA 1
ATOM 2958 C C . LEU B 1 45 ? 6.717 -2.616 33.267 1.00 6.85 45 LEU B C 1
ATOM 2959 O O . LEU B 1 45 ? 6.065 -3.445 33.903 1.00 7.47 45 LEU B O 1
ATOM 2964 N N . SER B 1 46 ? 6.188 -1.480 32.816 1.00 6.98 46 SER B N 1
ATOM 2965 C CA . SER B 1 46 ? 4.777 -1.167 33.031 1.00 7.17 46 SER B CA 1
ATOM 2966 C C . SER B 1 46 ? 3.901 -2.239 32.383 1.00 7.13 46 SER B C 1
ATOM 2967 O O . SER B 1 46 ? 2.891 -2.651 32.952 1.00 8.12 46 SER B O 1
ATOM 2970 N N . LYS B 1 47 ? 4.284 -2.681 31.188 1.00 7.57 47 LYS B N 1
ATOM 2971 C CA . LYS B 1 47 ? 3.529 -3.718 30.486 1.00 7.82 47 LYS B CA 1
ATOM 2972 C C . LYS B 1 47 ? 3.578 -5.009 31.294 1.00 7.25 47 LYS B C 1
ATOM 2973 O O . LYS B 1 47 ? 2.569 -5.691 31.460 1.00 7.90 47 LYS B O 1
ATOM 2979 N N . LEU B 1 48 ? 4.761 -5.341 31.796 1.00 7.08 48 LEU B N 1
ATOM 2980 C CA . LEU B 1 48 ? 4.930 -6.544 32.596 1.00 7.96 48 LEU B CA 1
ATOM 2981 C C . LEU B 1 48 ? 4.061 -6.482 33.853 1.00 8.08 48 LEU B C 1
ATOM 2982 O O . LEU B 1 48 ? 3.393 -7.459 34.201 1.00 7.98 48 LEU B O 1
ATOM 2987 N N . LEU B 1 49 ? 4.056 -5.335 34.529 1.00 7.71 49 LEU B N 1
ATOM 2988 C CA . LEU B 1 49 ? 3.249 -5.188 35.738 1.00 8.21 49 LEU B CA 1
ATOM 2989 C C . LEU B 1 49 ? 1.763 -5.286 35.419 1.00 9.15 49 LEU B C 1
ATOM 2990 O O . LEU B 1 49 ? 0.998 -5.889 36.173 1.00 8.53 49 LEU B O 1
ATOM 2995 N N . ALA B 1 50 ? 1.352 -4.692 34.302 1.00 8.10 50 ALA B N 1
ATOM 2996 C CA . ALA B 1 50 ? -0.045 -4.746 33.897 1.00 8.22 50 ALA B CA 1
ATOM 2997 C C . ALA B 1 50 ? -0.431 -6.201 33.649 1.00 8.27 50 ALA B C 1
ATOM 2998 O O . ALA B 1 50 ? -1.501 -6.650 34.066 1.00 7.90 50 ALA B O 1
ATOM 3000 N N . MET B 1 51 ? 0.452 -6.940 32.983 1.00 7.78 51 MET B N 1
ATOM 3001 C CA . MET B 1 51 ? 0.193 -8.344 32.683 1.00 8.53 51 MET B CA 1
ATOM 3002 C C . MET B 1 51 ? 0.026 -9.200 33.920 1.00 8.37 51 MET B C 1
ATOM 3003 O O . MET B 1 51 ? -0.890 -10.019 33.994 1.00 9.08 51 MET B O 1
ATOM 3008 N N . VAL B 1 52 ? 0.925 -9.037 34.884 1.00 8.84 52 VAL B N 1
ATOM 3009 C CA . VAL B 1 52 ? 0.841 -9.849 36.083 1.00 8.99 52 VAL B CA 1
ATOM 3010 C C . VAL B 1 52 ? -0.376 -9.436 36.913 1.00 8.49 52 VAL B C 1
ATOM 3011 O O . VAL B 1 52 ? -0.923 -10.241 37.665 1.00 9.97 52 VAL B O 1
ATOM 3015 N N . THR B 1 53 ? -0.813 -8.188 36.762 1.00 8.57 53 THR B N 1
ATOM 3016 C CA . THR B 1 53 ? -1.997 -7.718 37.472 1.00 8.88 53 THR B CA 1
ATOM 3017 C C . THR B 1 53 ? -3.193 -8.482 36.904 1.00 9.33 53 THR B C 1
ATOM 3018 O O . THR B 1 53 ? -4.053 -8.958 37.649 1.00 10.30 53 THR B O 1
ATOM 3022 N N . ASN B 1 54 ? -3.238 -8.607 35.581 1.00 8.81 54 ASN B N 1
ATOM 3023 C CA . ASN B 1 54 ? -4.322 -9.339 34.937 1.00 9.18 54 ASN B CA 1
ATOM 3024 C C . ASN B 1 54 ? -4.242 -10.815 35.311 1.00 9.51 54 ASN B C 1
ATOM 3025 O O . ASN B 1 54 ? -5.262 -11.450 35.578 1.00 9.89 54 ASN B O 1
ATOM 3030 N N . MET B 1 55 ? -3.027 -11.352 35.344 1.00 9.08 55 MET B N 1
ATOM 3031 C CA . MET B 1 55 ? -2.828 -12.755 35.690 1.00 9.84 55 MET B CA 1
ATOM 3032 C C . MET B 1 55 ? -3.396 -13.074 37.071 1.00 10.07 55 MET B C 1
ATOM 3033 O O . MET B 1 55 ? -3.959 -14.150 37.283 1.00 11.24 55 MET B O 1
ATOM 3038 N N . HIS B 1 56 ? -3.257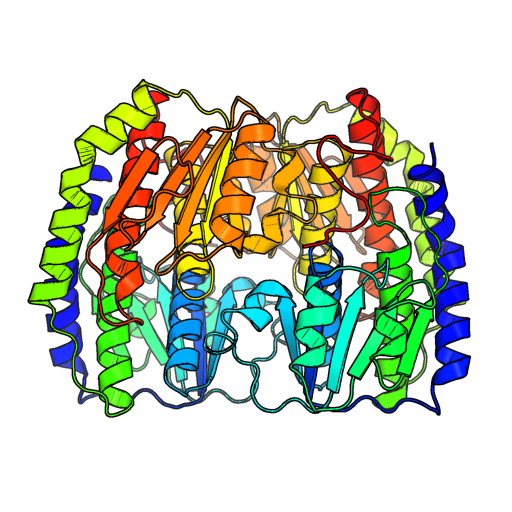 -12.138 38.005 1.00 10.48 56 HIS B N 1
ATOM 3039 C CA . HIS B 1 56 ? -3.748 -12.354 39.361 1.00 11.01 56 HIS B CA 1
ATOM 3040 C C . HIS B 1 56 ? -5.191 -11.936 39.619 1.00 11.55 56 HIS B C 1
ATOM 3041 O O . HIS B 1 56 ? -5.617 -11.843 40.770 1.00 12.73 56 HIS B O 1
ATOM 3048 N N . GLY B 1 57 ? -5.945 -11.681 38.555 1.00 11.39 57 GLY B N 1
ATOM 3049 C CA . GLY B 1 57 ? -7.345 -11.332 38.724 1.00 12.56 57 GLY B CA 1
ATOM 3050 C C . GLY B 1 57 ? -7.730 -9.868 38.694 1.00 13.14 57 GLY B C 1
ATOM 3051 O O . GLY B 1 57 ? -8.915 -9.540 38.775 1.00 14.45 57 GLY B O 1
ATOM 3052 N N . GLY B 1 58 ? -6.746 -8.985 38.590 1.00 11.70 58 GLY B N 1
ATOM 3053 C CA . GLY B 1 58 ? -7.049 -7.569 38.537 1.00 12.26 58 GLY B CA 1
ATOM 3054 C C . GLY B 1 58 ? -7.186 -7.119 37.097 1.00 11.84 58 GLY B C 1
ATOM 3055 O O . GLY B 1 58 ? -7.297 -7.944 36.189 1.00 12.39 58 GLY B O 1
ATOM 3056 N N . LEU B 1 59 ? -7.184 -5.809 36.887 1.00 11.49 59 LEU B N 1
ATOM 3057 C CA . LEU B 1 59 ? -7.288 -5.248 35.550 1.00 11.60 59 LEU B CA 1
ATOM 3058 C C . LEU B 1 59 ? -6.178 -4.220 35.393 1.00 10.92 59 LEU B C 1
ATOM 3059 O O . LEU B 1 59 ? -6.263 -3.114 35.931 1.00 11.38 59 LEU B O 1
ATOM 3064 N N . GLY B 1 60 ? -5.133 -4.598 34.666 1.00 9.96 60 GLY B N 1
ATOM 3065 C CA . GLY B 1 60 ? -4.011 -3.702 34.464 1.00 9.81 60 GLY B CA 1
ATOM 3066 C C . GLY B 1 60 ? -3.862 -3.236 33.032 1.00 9.14 60 GLY B C 1
ATOM 3067 O O . GLY B 1 60 ? -3.997 -4.022 32.091 1.00 10.19 60 GLY B O 1
ATOM 3068 N N . ILE B 1 61 ? -3.582 -1.948 32.873 1.00 9.84 61 ILE B N 1
ATOM 3069 C CA . ILE B 1 61 ? -3.399 -1.338 31.563 1.00 11.16 61 ILE B CA 1
ATOM 3070 C C . ILE B 1 61 ? -2.097 -0.547 31.594 1.00 10.24 61 ILE B C 1
ATOM 3071 O O . ILE B 1 61 ? -1.830 0.167 32.561 1.00 10.68 61 ILE B O 1
ATOM 3076 N N . ALA B 1 62 ? -1.291 -0.680 30.546 1.00 9.83 62 ALA B N 1
ATOM 3077 C CA . ALA B 1 62 ? -0.022 0.031 30.459 1.00 9.61 62 ALA B CA 1
ATOM 3078 C C . ALA B 1 62 ? 0.037 0.861 29.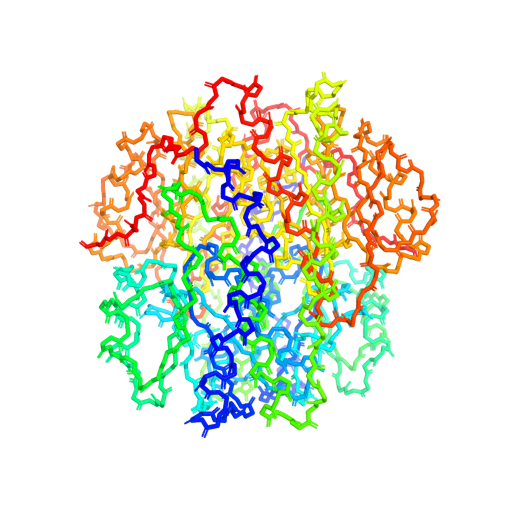184 1.00 9.98 62 ALA B C 1
ATOM 3079 O O . ALA B 1 62 ? -0.415 0.423 28.128 1.00 11.16 62 ALA B O 1
ATOM 3081 N N . LEU B 1 63 ? 0.583 2.068 29.295 1.00 10.39 63 LEU B N 1
ATOM 3082 C CA . LEU B 1 63 ? 0.716 2.967 28.156 1.00 12.47 63 LEU B CA 1
ATOM 3083 C C . LEU B 1 63 ? 2.010 3.755 28.264 1.00 11.69 63 LEU B C 1
ATOM 3084 O O . LEU B 1 63 ? 2.455 4.082 29.363 1.00 11.97 63 LEU B O 1
ATOM 3089 N N . PRO B 1 64 ? 2.648 4.053 27.123 1.00 11.35 64 PRO B N 1
ATOM 3090 C CA . PRO B 1 64 ? 3.888 4.829 27.181 1.00 11.29 64 PRO B CA 1
ATOM 3091 C C . PRO B 1 64 ? 3.466 6.216 27.662 1.00 10.89 64 PRO B C 1
ATOM 3092 O O . PRO B 1 64 ? 2.385 6.689 27.313 1.00 10.40 64 PRO B O 1
ATOM 3096 N N . CYS B 1 65 ? 4.306 6.867 28.456 1.00 10.34 65 CYS B N 1
ATOM 3097 C CA . CYS B 1 65 ? 3.966 8.184 28.981 1.00 11.61 65 CYS B CA 1
ATOM 3098 C C . CYS B 1 65 ? 3.457 9.189 27.959 1.00 9.42 65 CYS B C 1
ATOM 3099 O O . CYS B 1 65 ? 2.439 9.840 28.189 1.00 9.59 65 CYS B O 1
ATOM 3102 N N . SER B 1 66 ? 4.155 9.324 26.834 1.00 7.91 66 SER B N 1
ATOM 3103 C CA . SER B 1 66 ? 3.738 10.294 25.829 1.00 8.15 66 SER B CA 1
ATOM 3104 C C . SER B 1 66 ? 2.414 9.956 25.150 1.00 7.43 66 SER B C 1
ATOM 3105 O O . SER B 1 66 ? 1.709 10.856 24.699 1.00 8.00 66 SER B O 1
ATOM 3108 N N . GLU B 1 67 ? 2.067 8.674 25.067 1.00 6.80 67 GLU B N 1
ATOM 3109 C CA . GLU B 1 67 ? 0.793 8.303 24.462 1.00 6.89 67 GLU B CA 1
ATOM 3110 C C . GLU B 1 67 ? -0.333 8.704 25.414 1.00 7.65 67 GLU B C 1
ATOM 3111 O O . GLU B 1 67 ? -1.419 9.088 24.983 1.00 7.74 67 GLU B O 1
ATOM 3117 N N . PHE B 1 68 ? -0.068 8.622 26.714 1.00 8.13 68 PHE B N 1
ATOM 3118 C CA . PHE B 1 68 ? -1.062 9.025 27.700 1.00 8.18 68 PHE B CA 1
ATOM 3119 C C . PHE B 1 68 ? -1.197 10.545 27.644 1.00 9.06 68 PHE B C 1
ATOM 3120 O O . PHE B 1 68 ? -2.297 11.086 27.725 1.00 10.37 68 PHE B O 1
ATOM 3128 N N . LEU B 1 69 ? -0.068 11.230 27.498 1.00 8.78 69 LEU B N 1
ATOM 3129 C CA . LEU B 1 69 ? -0.061 12.685 27.438 1.00 9.48 69 LEU B CA 1
ATOM 3130 C C . LEU B 1 69 ? -0.793 13.284 26.246 1.00 9.53 69 LEU B C 1
ATOM 3131 O O . LEU B 1 69 ? -1.547 14.247 26.394 1.00 11.63 69 LEU B O 1
ATOM 3136 N N . TYR B 1 70 ? -0.579 12.710 25.066 1.00 8.81 70 TYR B N 1
ATOM 3137 C CA . TYR B 1 70 ? -1.151 13.271 23.850 1.00 8.46 70 TYR B CA 1
ATOM 3138 C C . TYR B 1 70 ? -2.216 12.487 23.093 1.00 9.64 70 TYR B C 1
ATOM 3139 O O . TYR B 1 70 ? -2.848 13.037 22.192 1.00 10.94 70 TYR B O 1
ATOM 3148 N N . SER B 1 71 ? -2.428 11.223 23.440 1.00 9.06 71 SER B N 1
ATOM 3149 C CA . SER B 1 71 ? -3.421 10.431 22.721 1.00 9.61 71 SER B CA 1
ATOM 3150 C C . SER B 1 71 ? -4.161 9.438 23.608 1.00 9.72 71 SER B C 1
ATOM 3151 O O . SER B 1 71 ? -4.439 8.316 23.191 1.00 10.75 71 SER B O 1
ATOM 3155 N N . LYS B 1 72 ? -4.503 9.850 24.821 1.00 10.09 72 LYS B N 1
ATOM 3156 C CA . LYS B 1 72 ? -5.180 8.947 25.742 1.00 10.49 72 LYS B CA 1
ATOM 3157 C C . LYS B 1 72 ? -6.523 8.410 25.246 1.00 9.80 72 LYS B C 1
ATOM 3158 O O . LYS B 1 72 ? -6.906 7.295 25.597 1.00 10.80 72 LYS B O 1
ATOM 3164 N N . GLU B 1 73 ? -7.225 9.190 24.428 1.00 10.40 73 GLU B N 1
ATOM 3165 C CA . GLU B 1 73 ? -8.541 8.791 23.923 1.00 11.09 73 GLU B CA 1
ATOM 3166 C C . GLU B 1 73 ? -8.556 7.503 23.104 1.00 10.57 73 GLU B C 1
ATOM 3167 O O . GLU B 1 73 ? -9.604 6.868 22.969 1.00 10.54 73 GLU B O 1
ATOM 3177 N N . THR B 1 74 ? -7.410 7.122 22.550 1.00 8.47 74 THR B N 1
ATOM 3178 C CA . THR B 1 74 ? -7.336 5.912 21.733 1.00 9.45 74 THR B CA 1
ATOM 3179 C C . THR B 1 74 ? -7.036 4.658 22.548 1.00 9.69 74 THR B C 1
ATOM 3180 O O . THR B 1 74 ? -6.956 3.557 22.000 1.00 9.91 74 THR B O 1
ATOM 3184 N N . TYR B 1 75 ? -6.894 4.818 23.859 1.00 11.02 75 TYR B N 1
ATOM 3185 C CA . TYR B 1 75 ? -6.580 3.690 24.725 1.00 12.08 75 TYR B CA 1
ATOM 3186 C C . TYR B 1 75 ? -7.701 3.318 25.689 1.00 14.00 75 TYR B C 1
ATOM 3187 O O . TYR B 1 75 ? -8.427 4.181 26.177 1.00 13.05 75 TYR B O 1
ATOM 3196 N N . PRO B 1 76 ? -7.850 2.013 25.973 1.00 16.27 76 PRO B N 1
ATOM 3197 C CA . PRO B 1 76 ? -8.867 1.458 26.871 1.00 17.70 76 PRO B CA 1
ATOM 3198 C C . PRO B 1 76 ? -8.531 1.635 28.349 1.00 17.82 76 PRO B C 1
ATOM 3199 O O . PRO B 1 76 ? -8.425 0.657 29.091 1.00 18.99 76 PRO B O 1
ATOM 3203 N N . ILE B 1 77 ? -8.377 2.884 28.776 1.00 17.86 77 ILE B N 1
ATOM 3204 C CA . ILE B 1 77 ? -8.039 3.175 30.164 1.00 18.23 77 ILE B CA 1
ATOM 3205 C C . ILE B 1 77 ? -9.225 3.001 31.110 1.00 19.35 77 ILE B C 1
ATOM 3206 O O . ILE B 1 77 ? -9.120 2.308 32.122 1.00 20.03 77 ILE B O 1
ATOM 3211 N N . GLY B 1 78 ? -10.348 3.630 30.779 1.00 20.34 78 GLY B N 1
ATOM 3212 C CA . GLY B 1 78 ? -11.529 3.525 31.619 1.00 20.79 78 GLY B CA 1
ATOM 3213 C C . GLY B 1 78 ? -11.312 4.109 33.002 1.00 21.28 78 GLY B C 1
ATOM 3214 O O . GLY B 1 78 ? -10.529 5.043 33.175 1.00 22.47 78 GLY B O 1
ATOM 3215 N N . GLU B 1 79 ? -12.009 3.561 33.992 1.00 22.44 79 GLU B N 1
ATOM 3216 C CA . GLU B 1 79 ? -11.882 4.034 35.364 1.00 23.43 79 GLU B CA 1
ATOM 3217 C C . GLU B 1 79 ? -10.595 3.509 35.989 1.00 22.46 79 GLU B C 1
ATOM 3218 O O . GLU B 1 79 ? -10.259 2.335 35.848 1.00 24.56 79 GLU B O 1
ATOM 3224 N N . VAL B 1 80 ? -9.878 4.390 36.675 1.00 20.71 80 VAL B N 1
ATOM 3225 C CA . VAL B 1 80 ? -8.620 4.025 37.312 1.00 19.67 80 VAL B CA 1
ATOM 3226 C C . VAL B 1 80 ? -8.695 4.241 38.819 1.00 17.56 80 VAL B C 1
ATOM 3227 O O . VAL B 1 80 ? -9.075 5.316 39.277 1.00 18.63 80 VAL B O 1
ATOM 3231 N N . GLU B 1 81 ? -8.328 3.217 39.585 1.00 14.66 81 GLU B N 1
ATOM 3232 C CA . GLU B 1 81 ? -8.342 3.314 41.042 1.00 13.80 81 GLU B CA 1
ATOM 3233 C C . GLU B 1 81 ? -6.956 3.692 41.558 1.00 12.96 81 GLU B C 1
ATOM 3234 O O . GLU B 1 81 ? -6.813 4.215 42.664 1.00 12.98 81 GLU B O 1
ATOM 3240 N N . LEU B 1 82 ? -5.938 3.425 40.747 1.00 11.77 82 LEU B N 1
ATOM 3241 C CA . LEU B 1 82 ? -4.561 3.752 41.098 1.00 10.37 82 LEU B CA 1
ATOM 3242 C C . LEU B 1 82 ? -3.730 3.940 39.838 1.00 9.59 82 LEU B C 1
ATOM 3243 O O . LEU B 1 82 ? -3.853 3.171 38.884 1.00 10.87 82 LEU B O 1
ATOM 3248 N N . ALA B 1 83 ? -2.898 4.976 39.832 1.00 9.57 83 ALA B N 1
ATOM 3249 C CA . ALA B 1 83 ? -2.013 5.242 38.706 1.00 9.36 83 ALA B CA 1
ATOM 3250 C C . ALA B 1 83 ? -0.606 4.989 39.224 1.00 9.35 83 ALA B C 1
ATOM 3251 O O . ALA B 1 83 ? -0.209 5.529 40.258 1.00 9.69 83 ALA B O 1
ATOM 3253 N N . VAL B 1 84 ? 0.134 4.144 38.519 1.00 8.63 84 VAL B N 1
ATOM 3254 C CA . VAL B 1 84 ? 1.495 3.806 38.909 1.00 8.83 84 VAL B CA 1
ATOM 3255 C C . VAL B 1 84 ? 2.474 4.407 37.908 1.00 8.83 84 VAL B C 1
ATOM 3256 O O . VAL B 1 84 ? 2.423 4.097 36.716 1.00 9.69 84 VAL B O 1
ATOM 3260 N N . GLY B 1 85 ? 3.347 5.283 38.398 1.00 9.10 85 GLY B N 1
ATOM 3261 C CA . GLY B 1 85 ? 4.337 5.918 37.546 1.00 9.01 85 GLY B CA 1
ATOM 3262 C C . GLY B 1 85 ? 5.685 5.277 37.792 1.00 8.20 85 GLY B C 1
ATOM 3263 O O . GLY B 1 85 ? 6.192 5.291 38.914 1.00 8.92 85 GLY B O 1
ATOM 3264 N N . ILE B 1 86 ? 6.270 4.713 36.741 1.00 8.39 86 ILE B N 1
ATOM 3265 C CA . ILE B 1 86 ? 7.555 4.040 36.850 1.00 8.14 86 ILE B CA 1
ATOM 3266 C C . ILE B 1 86 ? 8.669 4.835 36.189 1.00 7.50 86 ILE B C 1
ATOM 3267 O O . ILE B 1 86 ? 8.579 5.188 35.013 1.00 8.17 86 ILE B O 1
ATOM 3272 N N . SER B 1 87 ? 9.721 5.108 36.952 1.00 6.65 87 SER B N 1
ATOM 3273 C CA . SER B 1 87 ? 10.867 5.852 36.443 1.00 7.06 87 SER B CA 1
ATOM 3274 C C . SER B 1 87 ? 12.092 5.567 37.298 1.00 7.19 87 SER B C 1
ATOM 3275 O O . SER B 1 87 ? 12.113 5.877 38.489 1.00 7.86 87 SER B O 1
ATOM 3278 N N . ARG B 1 88 ? 13.111 4.969 36.695 1.00 7.27 88 ARG B N 1
ATOM 3279 C CA . ARG B 1 88 ? 14.331 4.660 37.425 1.00 7.64 88 ARG B CA 1
ATOM 3280 C C . ARG B 1 88 ? 14.890 5.911 38.099 1.00 7.53 88 ARG B C 1
ATOM 3281 O O . ARG B 1 88 ? 15.230 5.898 39.284 1.00 8.20 88 ARG B O 1
ATOM 3289 N N . SER B 1 89 ? 14.967 6.996 37.336 1.00 6.98 89 SER B N 1
ATOM 3290 C CA . SER B 1 89 ? 15.523 8.245 37.833 1.00 8.20 89 SER B CA 1
ATOM 3291 C C . SER B 1 89 ? 14.508 9.033 38.674 1.00 8.54 89 SER B C 1
ATOM 3292 O O . SER B 1 89 ? 14.847 9.736 39.617 1.00 9.52 89 SER B O 1
ATOM 3295 N N . GLY B 1 90 ? 13.229 8.927 38.267 1.00 8.12 90 GLY B N 1
ATOM 3296 C CA . GLY B 1 90 ? 12.202 9.722 38.924 1.00 8.43 90 GLY B CA 1
ATOM 3297 C C . GLY B 1 90 ? 12.241 11.189 38.469 1.00 6.70 90 GLY B C 1
ATOM 3298 O O . GLY B 1 90 ? 11.684 12.078 39.100 1.00 7.00 90 GLY B O 1
ATOM 3299 N N . GLU B 1 91 ? 12.967 11.430 37.354 1.00 6.61 91 GLU B N 1
ATOM 3300 C CA . GLU B 1 91 ? 13.122 12.801 36.866 1.00 6.49 91 GLU B CA 1
ATOM 3301 C C . GLU B 1 91 ? 12.696 12.939 35.397 1.00 6.94 91 GLU B C 1
ATOM 3302 O O . GLU B 1 91 ? 12.742 14.007 34.801 1.00 7.60 91 GLU B O 1
ATOM 3308 N N . THR B 1 92 ? 12.258 11.870 34.745 1.00 6.91 92 THR B N 1
ATOM 3309 C CA . THR B 1 92 ? 11.851 11.942 33.346 1.00 7.07 92 THR B CA 1
ATOM 3310 C C . THR B 1 92 ? 10.700 12.925 33.150 1.00 6.69 92 THR B C 1
ATOM 3311 O O . THR B 1 92 ? 9.617 12.752 33.704 1.00 7.65 92 THR B O 1
ATOM 3315 N N . THR B 1 93 ? 10.939 13.956 32.347 1.00 6.61 93 THR B N 1
ATOM 3316 C CA . THR B 1 93 ? 9.935 14.988 32.121 1.00 7.33 93 THR B CA 1
ATOM 3317 C C . THR B 1 93 ? 8.551 14.454 31.769 1.00 6.77 93 THR B C 1
ATOM 3318 O O . THR B 1 93 ? 7.549 14.886 32.342 1.00 7.64 93 THR B O 1
ATOM 3322 N N . GLU B 1 94 ? 8.491 13.508 30.835 1.00 7.05 94 GLU B N 1
ATOM 3323 C CA . GLU B 1 94 ? 7.208 12.957 30.411 1.00 6.91 94 GLU B CA 1
ATOM 3324 C C . GLU B 1 94 ? 6.402 12.296 31.517 1.00 7.45 94 GLU B C 1
ATOM 3325 O O . GLU B 1 94 ? 5.183 12.448 31.562 1.00 9.56 94 GLU B O 1
ATOM 3331 N N . ILE B 1 95 ? 7.057 11.567 32.414 1.00 8.30 95 ILE B N 1
ATOM 3332 C CA . ILE B 1 95 ? 6.305 10.916 33.478 1.00 9.42 95 ILE B CA 1
ATOM 3333 C C . ILE B 1 95 ? 5.797 11.956 34.476 1.00 8.47 95 ILE B C 1
ATOM 3334 O O . ILE B 1 95 ? 4.711 11.809 35.041 1.00 9.98 95 ILE B O 1
ATOM 3339 N N . LEU B 1 96 ? 6.573 13.016 34.681 1.00 8.78 96 LEU B N 1
ATOM 3340 C CA . LEU B 1 96 ? 6.171 14.074 35.602 1.00 9.24 96 LEU B CA 1
ATOM 3341 C C . LEU B 1 96 ? 4.980 14.836 35.023 1.00 9.74 96 LEU B C 1
ATOM 3342 O O . LEU B 1 96 ? 4.046 15.185 35.744 1.00 10.85 96 LEU B O 1
ATOM 3347 N N . LEU B 1 97 ? 5.015 15.092 33.719 1.00 9.05 97 LEU B N 1
ATOM 3348 C CA . LEU B 1 97 ? 3.918 15.788 33.053 1.00 9.58 97 LEU B CA 1
ATOM 3349 C C . LEU B 1 97 ? 2.658 14.931 33.098 1.00 10.79 97 LEU B C 1
ATOM 3350 O O . LEU B 1 97 ? 1.556 15.441 33.289 1.00 12.00 97 LEU B O 1
ATOM 3355 N N . ALA B 1 98 ? 2.828 13.625 32.921 1.00 11.92 98 ALA B N 1
ATOM 3356 C CA . ALA B 1 98 ? 1.702 12.700 32.931 1.00 13.64 98 ALA B CA 1
ATOM 3357 C C . ALA B 1 98 ? 1.013 12.632 34.290 1.00 15.33 98 ALA B C 1
ATOM 3358 O O . ALA B 1 98 ? -0.215 12.682 34.375 1.00 15.68 98 ALA B O 1
ATOM 3360 N N . LEU B 1 99 ? 1.802 12.528 35.354 1.00 16.24 99 LEU B N 1
ATOM 3361 C CA . LEU B 1 99 ? 1.234 12.407 36.697 1.00 18.90 99 LEU B CA 1
ATOM 3362 C C . LEU B 1 99 ? 0.611 13.706 37.236 1.00 20.77 99 LEU B C 1
ATOM 3363 O O . LEU B 1 99 ? -0.251 13.693 38.106 1.00 20.74 99 LEU B O 1
ATOM 3368 N N . GLU B 1 100 ? 1.110 14.863 36.754 1.00 22.11 100 GLU B N 1
ATOM 3369 C CA . GLU B 1 100 ? 0.530 16.112 37.245 1.00 24.27 100 GLU B CA 1
ATOM 3370 C C . GLU B 1 100 ? -0.909 16.305 36.753 1.00 24.39 100 GLU B C 1
ATOM 3371 O O . GLU B 1 100 ? -1.685 17.090 37.275 1.00 25.37 100 GLU B O 1
ATOM 3377 N N . LYS B 1 101 ? -1.243 15.549 35.691 1.00 24.54 101 LYS B N 1
ATOM 3378 C CA . LYS B 1 101 ? -2.596 15.612 35.136 1.00 24.56 101 LYS B CA 1
ATOM 3379 C C . LYS B 1 101 ? -3.521 14.563 35.766 1.00 23.41 101 LYS B C 1
ATOM 3380 O O . LYS B 1 101 ? -4.706 14.478 35.472 1.00 24.60 101 LYS B O 1
ATOM 3386 N N . ILE B 1 102 ? -2.930 13.716 36.630 1.00 21.28 102 ILE B N 1
ATOM 3387 C CA . ILE B 1 102 ? -3.715 12.664 37.267 1.00 19.71 102 ILE B CA 1
ATOM 3388 C C . ILE B 1 102 ? -4.155 13.060 38.682 1.00 19.65 102 ILE B C 1
ATOM 3389 O O . ILE B 1 102 ? -3.356 13.464 39.519 1.00 19.93 102 ILE B O 1
ATOM 3394 N N . ASN B 1 103 ? -5.454 12.935 38.933 1.00 20.72 103 ASN B N 1
ATOM 3395 C CA . ASN B 1 103 ? -6.029 13.288 40.226 1.00 21.23 103 ASN B CA 1
ATOM 3396 C C . ASN B 1 103 ? -6.294 12.070 41.104 1.00 20.35 103 ASN B C 1
ATOM 3397 O O . ASN B 1 103 ? -6.496 12.202 42.312 1.00 21.57 103 ASN B O 1
ATOM 3402 N N . VAL B 1 104 ? -6.295 10.886 40.500 1.00 18.57 104 VAL B N 1
ATOM 3403 C CA . VAL B 1 104 ? -6.522 9.660 41.256 1.00 16.59 104 VAL B CA 1
ATOM 3404 C C . VAL B 1 104 ? -5.257 9.355 42.059 1.00 14.85 104 VAL B C 1
ATOM 3405 O O . VAL B 1 104 ? -4.211 9.969 41.837 1.00 14.63 104 VAL B O 1
ATOM 3409 N N . LYS B 1 105 ? -5.358 8.417 42.995 1.00 13.06 105 LYS B N 1
ATOM 3410 C CA . LYS B 1 105 ? -4.225 8.031 43.830 1.00 12.19 105 LYS B CA 1
ATOM 3411 C C . LYS B 1 105 ? -3.031 7.653 42.954 1.00 11.24 105 LYS B C 1
ATOM 3412 O O . LYS B 1 105 ? -3.194 6.991 41.927 1.00 11.46 105 LYS B O 1
ATOM 3418 N N . LYS B 1 106 ? -1.837 8.067 43.371 1.00 10.79 106 LYS B N 1
ATOM 3419 C CA . LYS B 1 106 ? -0.619 7.798 42.611 1.00 11.18 106 LYS B CA 1
ATOM 3420 C C . LYS B 1 106 ? 0.482 7.092 43.397 1.00 11.31 106 LYS B C 1
ATOM 3421 O O . LYS B 1 106 ? 0.808 7.473 44.522 1.00 11.61 106 LYS B O 1
ATOM 3427 N N . LEU B 1 107 ? 1.055 6.063 42.782 1.00 10.01 107 LEU B N 1
ATOM 3428 C CA . LEU B 1 107 ? 2.145 5.307 43.379 1.00 9.63 107 LEU B CA 1
ATOM 3429 C C . LEU B 1 107 ? 3.343 5.404 42.451 1.00 10.08 107 LEU B C 1
ATOM 3430 O O . LEU B 1 107 ? 3.233 5.132 41.255 1.00 10.53 107 LEU B O 1
ATOM 3435 N N . GLY B 1 108 ? 4.484 5.802 42.993 1.00 9.40 108 GLY B N 1
ATOM 3436 C CA . GLY B 1 108 ? 5.672 5.893 42.170 1.00 9.00 108 GLY B CA 1
ATOM 3437 C C . GLY B 1 108 ? 6.598 4.721 42.422 1.00 9.61 108 GLY B C 1
ATOM 3438 O O . GLY B 1 108 ? 6.610 4.157 43.515 1.00 9.81 108 GLY B O 1
ATOM 3439 N N . ILE B 1 109 ? 7.347 4.327 41.397 1.00 7.82 109 ILE B N 1
ATOM 3440 C CA . ILE B 1 109 ? 8.326 3.253 41.522 1.00 7.75 109 ILE B CA 1
ATOM 3441 C C . ILE B 1 109 ? 9.592 3.861 40.940 1.00 7.06 109 ILE B C 1
ATOM 3442 O O . ILE B 1 109 ? 9.649 4.193 39.753 1.00 7.68 109 ILE B O 1
ATOM 3447 N N . THR B 1 110 ? 10.598 4.024 41.788 1.00 7.43 110 THR B N 1
ATOM 3448 C CA . THR B 1 110 ? 11.842 4.652 41.378 1.00 8.33 110 THR B CA 1
ATOM 3449 C C . THR B 1 110 ? 12.982 4.203 42.287 1.00 8.16 110 THR B C 1
ATOM 3450 O O . THR B 1 110 ? 12.756 3.507 43.277 1.00 8.92 110 THR B O 1
ATOM 3454 N N . THR B 1 111 ? 14.208 4.587 41.951 1.00 8.73 111 THR B N 1
ATOM 3455 C CA . THR B 1 111 ? 15.354 4.198 42.766 1.00 9.59 111 THR B CA 1
ATOM 3456 C C . THR B 1 111 ? 15.709 5.218 43.835 1.00 10.80 111 THR B C 1
ATOM 3457 O O . THR B 1 111 ? 16.508 4.924 44.720 1.00 11.33 111 THR B O 1
ATOM 3461 N N . ARG B 1 112 ? 15.116 6.405 43.772 1.00 11.61 112 ARG B N 1
ATOM 3462 C CA . ARG B 1 112 ? 15.468 7.440 44.736 1.00 12.39 112 ARG B CA 1
ATOM 3463 C C . ARG B 1 112 ? 14.434 8.538 44.939 1.00 11.50 112 ARG B C 1
ATOM 3464 O O . ARG B 1 112 ? 13.541 8.735 44.112 1.00 9.84 112 ARG B O 1
ATOM 3472 N N . GLU B 1 113 ? 14.577 9.246 46.061 1.00 11.20 113 GLU B N 1
ATOM 3473 C CA . GLU B 1 113 ? 13.723 10.381 46.395 1.00 11.35 113 GLU B CA 1
ATOM 3474 C C . GLU B 1 113 ? 13.926 11.277 45.182 1.00 10.60 113 GLU B C 1
ATOM 3475 O O . GLU B 1 113 ? 15.063 11.545 44.793 1.00 10.76 113 GLU B O 1
ATOM 3481 N N . SER B 1 114 ? 12.837 11.758 44.600 1.00 9.93 114 SER B N 1
ATOM 3482 C CA . SER B 1 114 ? 12.949 12.530 43.374 1.00 8.89 114 SER B CA 1
ATOM 3483 C C . SER B 1 114 ? 11.729 13.387 43.098 1.00 8.15 114 SER B C 1
ATOM 3484 O O . SER B 1 114 ? 10.805 13.457 43.901 1.00 8.46 114 SER B O 1
ATOM 3487 N N . SER B 1 115 ? 11.730 14.027 41.932 1.00 8.12 115 SER B N 1
ATOM 3488 C CA . SER B 1 115 ? 10.598 14.845 41.524 1.00 7.55 115 SER B CA 1
ATOM 3489 C C . SER B 1 115 ? 9.369 13.937 41.502 1.00 7.84 115 SER B C 1
ATOM 3490 O O . SER B 1 115 ? 8.269 14.348 41.869 1.00 8.88 115 SER B O 1
ATOM 3493 N N . LEU B 1 116 ? 9.567 12.691 41.079 1.00 8.44 116 LEU B N 1
ATOM 3494 C CA . LEU B 1 116 ? 8.473 11.730 41.010 1.00 9.10 116 LEU B CA 1
ATOM 3495 C C . LEU B 1 116 ? 7.870 11.415 42.374 1.00 8.40 116 LEU B C 1
ATOM 3496 O O . LEU B 1 116 ? 6.650 11.459 42.539 1.00 8.80 116 LEU B O 1
ATOM 3501 N N . THR B 1 117 ? 8.712 11.099 43.353 1.00 9.48 117 THR B N 1
ATOM 3502 C CA . THR B 1 117 ? 8.184 10.773 44.670 1.00 9.81 117 THR B CA 1
ATOM 3503 C C . THR B 1 117 ? 7.448 11.958 45.276 1.00 10.93 117 THR B C 1
ATOM 3504 O O . THR B 1 117 ? 6.464 11.777 45.987 1.00 11.24 117 THR B O 1
ATOM 3508 N N . ARG B 1 118 ? 7.904 13.169 44.971 1.00 10.62 118 ARG B N 1
ATOM 3509 C CA . ARG B 1 118 ? 7.253 14.359 45.505 1.00 11.92 118 ARG B CA 1
ATOM 3510 C C . ARG B 1 118 ? 5.860 14.601 44.925 1.00 13.23 118 ARG B C 1
ATOM 3511 O O . ARG B 1 118 ? 5.059 15.318 45.521 1.00 15.04 118 ARG B O 1
ATOM 3519 N N . MET B 1 119 ? 5.551 14.004 43.778 1.00 12.90 119 MET B N 1
ATOM 3520 C CA . MET B 1 119 ? 4.223 14.203 43.208 1.00 14.99 119 MET B CA 1
ATOM 3521 C C . MET B 1 119 ? 3.312 12.989 43.343 1.00 14.23 119 MET B C 1
ATOM 3522 O O . MET B 1 119 ? 2.178 12.999 42.863 1.00 16.99 119 MET B O 1
ATOM 3527 N N . CYS B 1 120 ? 3.808 11.944 43.996 1.00 12.71 120 CYS B N 1
ATOM 3528 C CA . CYS B 1 120 ? 3.017 10.738 44.212 1.00 12.67 120 CYS B CA 1
ATOM 3529 C C . CYS B 1 120 ? 2.560 10.686 45.663 1.00 13.36 120 CYS B C 1
ATOM 3530 O O . CYS B 1 120 ? 3.154 11.321 46.534 1.00 13.96 120 CYS B O 1
ATOM 3533 N N . ASP B 1 121 ? 1.499 9.930 45.919 1.00 12.81 121 ASP B N 1
ATOM 3534 C CA . ASP B 1 121 ? 0.967 9.793 47.270 1.00 12.75 121 ASP B CA 1
ATOM 3535 C C . ASP B 1 121 ? 1.803 8.812 48.076 1.00 12.95 121 ASP B C 1
ATOM 3536 O O . ASP B 1 121 ? 1.978 8.968 49.285 1.00 13.82 121 ASP B O 1
ATOM 3541 N N . TYR B 1 122 ? 2.309 7.792 47.394 1.00 12.62 122 TYR B N 1
ATOM 3542 C CA . TYR B 1 122 ? 3.153 6.778 48.009 1.00 13.19 122 TYR B CA 1
ATOM 3543 C C . TYR B 1 122 ? 4.159 6.365 46.949 1.00 11.59 122 TYR B C 1
ATOM 3544 O O . TYR B 1 122 ? 3.926 6.575 45.759 1.00 11.53 122 TYR B O 1
ATOM 3553 N N . SER B 1 123 ? 5.274 5.788 47.375 1.00 10.86 123 SER B N 1
ATOM 3554 C CA . SER B 1 123 ? 6.283 5.339 46.429 1.00 10.79 123 SER B CA 1
ATOM 3555 C C . SER B 1 123 ? 7.049 4.124 46.910 1.00 11.40 123 SER B C 1
ATOM 3556 O O . SER B 1 123 ? 7.225 3.910 48.114 1.00 11.68 123 SER B O 1
ATOM 3559 N N . LEU B 1 124 ? 7.476 3.320 45.945 1.00 10.92 124 LEU B N 1
ATOM 3560 C CA . LEU B 1 124 ? 8.292 2.148 46.198 1.00 11.29 124 LEU B CA 1
ATOM 3561 C C . LEU B 1 124 ? 9.664 2.626 45.757 1.00 11.02 124 LEU B C 1
ATOM 3562 O O . LEU B 1 124 ? 9.958 2.669 44.560 1.00 10.87 124 LEU B O 1
ATOM 3567 N N . VAL B 1 125 ? 10.482 3.033 46.719 1.00 10.36 125 VAL B N 1
ATOM 3568 C CA . VAL B 1 125 ? 11.821 3.510 46.414 1.00 10.43 125 VAL B CA 1
ATOM 3569 C C . VAL B 1 125 ? 12.773 2.342 46.614 1.00 10.86 125 VAL B C 1
ATOM 3570 O O . VAL B 1 125 ? 13.185 2.040 47.734 1.00 11.39 125 VAL B O 1
ATOM 3574 N N . VAL B 1 126 ? 13.097 1.671 45.514 1.00 9.93 126 VAL B N 1
ATOM 3575 C CA . VAL B 1 126 ? 13.984 0.514 45.545 1.00 9.76 126 VAL B CA 1
ATOM 3576 C C . VAL B 1 126 ? 15.372 0.987 45.145 1.00 10.14 126 VAL B C 1
ATOM 3577 O O . VAL B 1 126 ? 15.633 1.249 43.969 1.00 10.02 126 VAL B O 1
ATOM 3581 N N . PRO B 1 127 ? 16.290 1.087 46.121 1.00 10.84 127 PRO B N 1
ATOM 3582 C CA . PRO B 1 127 ? 17.664 1.544 45.907 1.00 11.62 127 PRO B CA 1
ATOM 3583 C C . PRO B 1 127 ? 18.610 0.697 45.067 1.00 11.49 127 PRO B C 1
ATOM 3584 O O . PRO B 1 127 ? 19.741 0.436 45.475 1.00 11.86 127 PRO B O 1
ATOM 3588 N N . ALA B 1 128 ? 18.148 0.270 43.897 1.00 11.03 128 ALA B N 1
ATOM 3589 C CA . ALA B 1 128 ? 18.986 -0.498 42.985 1.00 10.18 128 ALA B CA 1
ATOM 3590 C C . ALA B 1 128 ? 19.659 0.563 42.117 1.00 10.70 128 ALA B C 1
ATOM 3591 O O . ALA B 1 128 ? 19.387 0.679 40.923 1.00 11.42 128 ALA B O 1
ATOM 3593 N N . ILE B 1 129 ? 20.526 1.348 42.754 1.00 11.55 129 ILE B N 1
ATOM 3594 C CA . ILE B 1 129 ? 21.244 2.444 42.113 1.00 11.59 129 ILE B CA 1
ATOM 3595 C C . ILE B 1 129 ? 22.065 2.024 40.899 1.00 9.67 129 ILE B C 1
ATOM 3596 O O . ILE B 1 129 ? 22.759 1.006 40.924 1.00 10.86 129 ILE B O 1
ATOM 3601 N N . GLU B 1 130 ? 21.986 2.824 39.838 1.00 8.73 130 GLU B N 1
ATOM 3602 C CA . GLU B 1 130 ? 22.728 2.536 38.616 1.00 7.82 130 GLU B CA 1
ATOM 3603 C C . GLU B 1 130 ? 23.374 3.778 38.020 1.00 8.40 130 GLU B C 1
ATOM 3604 O O . GLU B 1 130 ? 22.736 4.824 37.878 1.00 9.02 130 GLU B O 1
ATOM 3610 N N . GLU B 1 131 ? 24.652 3.653 37.680 1.00 8.27 131 GLU B N 1
ATOM 3611 C CA . GLU B 1 131 ? 25.389 4.748 37.068 1.00 8.87 131 GLU B CA 1
ATOM 3612 C C . GLU B 1 131 ? 25.312 4.630 35.550 1.00 8.74 131 GLU B C 1
ATOM 3613 O O . GLU B 1 131 ? 25.415 5.627 34.838 1.00 9.92 131 GLU B O 1
ATOM 3623 N N . SER B 1 132 ? 25.113 3.413 35.054 1.00 8.31 132 SER B N 1
ATOM 3624 C CA . SER B 1 132 ? 25.021 3.199 33.617 1.00 8.03 132 SER B CA 1
ATOM 3625 C C . SER B 1 132 ? 23.778 3.856 33.039 1.00 7.65 132 SER B C 1
ATOM 3626 O O . SER B 1 132 ? 22.739 3.940 33.694 1.00 8.55 132 SER B O 1
ATOM 3629 N N . VAL B 1 133 ? 23.896 4.333 31.808 1.00 8.25 133 VAL B N 1
ATOM 3630 C CA . VAL B 1 133 ? 22.765 4.938 31.124 1.00 8.47 133 VAL B CA 1
ATOM 3631 C C . VAL B 1 133 ? 21.720 3.845 30.897 1.00 7.79 133 VAL B C 1
ATOM 3632 O O . VAL B 1 133 ? 20.521 4.110 30.878 1.00 8.46 133 VAL B O 1
ATOM 3636 N N . VAL B 1 134 ? 22.185 2.609 30.746 1.00 6.91 134 VAL B N 1
ATOM 3637 C CA . VAL B 1 134 ? 21.288 1.486 30.498 1.00 7.66 134 VAL B CA 1
ATOM 3638 C C . VAL B 1 134 ? 20.793 0.821 31.777 1.00 7.63 134 VAL B C 1
ATOM 3639 O O . VAL B 1 134 ? 21.579 0.392 32.620 1.00 9.06 134 VAL B O 1
ATOM 3643 N N . MET B 1 135 ? 19.474 0.745 31.907 1.00 7.20 135 MET B N 1
ATOM 3644 C CA . MET B 1 135 ? 18.822 0.138 33.058 1.00 7.71 135 MET B CA 1
ATOM 3645 C C . MET B 1 135 ? 19.022 -1.377 33.045 1.00 7.52 135 MET B C 1
ATOM 3646 O O . MET B 1 135 ? 18.813 -2.027 32.020 1.00 8.38 135 MET B O 1
ATOM 3651 N N . THR B 1 136 ? 19.454 -1.940 34.170 1.00 6.68 136 THR B N 1
ATOM 3652 C CA . THR B 1 136 ? 19.630 -3.383 34.250 1.00 7.46 136 THR B CA 1
ATOM 3653 C C . THR B 1 136 ? 18.946 -3.962 35.483 1.00 6.46 136 THR B C 1
ATOM 3654 O O . THR B 1 136 ? 17.735 -4.188 35.454 1.00 7.45 136 THR B O 1
ATOM 3658 N N . HIS B 1 137 ? 19.686 -4.158 36.574 1.00 6.91 137 HIS B N 1
ATOM 3659 C CA . HIS B 1 137 ? 19.097 -4.761 37.766 1.00 7.19 137 HIS B CA 1
ATOM 3660 C C . HIS B 1 137 ? 17.944 -4.002 38.413 1.00 6.29 137 HIS B C 1
ATOM 3661 O O . HIS B 1 137 ? 17.158 -4.591 39.154 1.00 7.70 137 HIS B O 1
ATOM 3668 N N . SER B 1 138 ? 17.808 -2.711 38.124 1.00 6.81 138 SER B N 1
ATOM 3669 C CA . SER B 1 138 ? 16.699 -1.956 38.698 1.00 6.83 138 SER B CA 1
ATOM 3670 C C . SER B 1 138 ? 15.363 -2.436 38.117 1.00 6.85 138 SER B C 1
ATOM 3671 O O . SER B 1 138 ? 14.339 -2.399 38.791 1.00 6.91 138 SER B O 1
ATOM 3674 N N . PHE B 1 139 ? 15.374 -2.884 36.865 1.00 5.97 139 PHE B N 1
ATOM 3675 C CA . PHE B 1 139 ? 14.161 -3.387 36.225 1.00 7.24 139 PHE B CA 1
ATOM 3676 C C . PHE B 1 139 ? 13.676 -4.598 37.025 1.00 7.06 139 PHE B C 1
ATOM 3677 O O . PHE B 1 139 ? 12.519 -4.678 37.448 1.00 6.70 139 PHE B O 1
ATOM 3685 N N . THR B 1 140 ? 14.594 -5.531 37.236 1.00 6.65 140 THR B N 1
ATOM 3686 C CA . THR B 1 140 ? 14.325 -6.764 37.956 1.00 7.70 140 THR B CA 1
ATOM 3687 C C . THR B 1 140 ? 13.915 -6.510 39.406 1.00 7.78 140 THR B C 1
ATOM 3688 O O . THR B 1 140 ? 12.994 -7.145 39.925 1.00 8.27 140 THR B O 1
ATOM 3692 N N . SER B 1 141 ? 14.605 -5.577 40.055 1.00 6.90 141 SER B N 1
ATOM 3693 C CA . SER B 1 141 ? 14.324 -5.238 41.446 1.00 7.48 141 SER B CA 1
ATOM 3694 C C . SER B 1 141 ? 12.963 -4.562 41.595 1.00 6.46 141 SER B C 1
ATOM 3695 O O . SER B 1 141 ? 12.206 -4.875 42.517 1.00 7.25 141 SER B O 1
ATOM 3698 N N . PHE B 1 142 ? 12.657 -3.630 40.694 1.00 6.66 142 PHE B N 1
ATOM 3699 C CA . PHE B 1 142 ? 11.366 -2.945 40.714 1.00 7.51 142 PHE B CA 1
ATOM 3700 C C . PHE B 1 142 ? 10.249 -3.980 40.563 1.00 7.04 142 PHE B C 1
ATOM 3701 O O . PHE B 1 142 ? 9.240 -3.941 41.271 1.00 7.86 142 PHE B O 1
ATOM 3709 N N . TYR B 1 143 ? 10.424 -4.893 39.612 1.00 6.71 143 TYR B N 1
ATOM 3710 C CA . TYR B 1 143 ? 9.415 -5.912 39.367 1.00 6.62 143 TYR B CA 1
ATOM 3711 C C . TYR B 1 143 ? 9.126 -6.743 40.606 1.00 6.83 143 TYR B C 1
ATOM 3712 O O . TYR B 1 143 ? 7.968 -6.934 40.969 1.00 6.68 143 TYR B O 1
ATOM 3721 N N . PHE B 1 144 ? 10.173 -7.236 41.256 1.00 7.45 144 PHE B N 1
ATOM 3722 C CA . PHE B 1 144 ? 9.974 -8.060 42.438 1.00 7.25 144 PHE B CA 1
ATOM 3723 C C . PHE B 1 144 ? 9.296 -7.304 43.575 1.00 7.69 144 PHE B C 1
ATOM 3724 O O . PHE B 1 144 ? 8.386 -7.828 44.214 1.00 7.91 144 PHE B O 1
ATOM 3732 N N . ALA B 1 145 ? 9.735 -6.077 43.833 1.00 7.21 145 ALA B N 1
ATOM 3733 C CA . ALA B 1 145 ? 9.142 -5.286 44.905 1.00 6.78 145 ALA B CA 1
ATOM 3734 C C . ALA B 1 145 ? 7.644 -5.108 44.681 1.00 7.78 145 ALA B C 1
ATOM 3735 O O . ALA B 1 145 ? 6.837 -5.316 45.591 1.00 8.42 145 ALA B O 1
ATOM 3737 N N . TYR B 1 146 ? 7.268 -4.728 43.464 1.00 7.65 146 TYR B N 1
ATOM 3738 C CA . TYR B 1 146 ? 5.861 -4.524 43.162 1.00 7.49 146 TYR B CA 1
ATOM 3739 C C . TYR B 1 146 ? 5.078 -5.835 43.170 1.00 7.68 146 TYR B C 1
ATOM 3740 O O . TYR B 1 146 ? 3.945 -5.875 43.643 1.00 7.83 146 TYR B O 1
ATOM 3749 N N . LEU B 1 147 ? 5.677 -6.902 42.649 1.00 7.13 147 LEU B N 1
ATOM 3750 C CA . LEU B 1 147 ? 5.000 -8.194 42.618 1.00 8.21 147 LEU B CA 1
ATOM 3751 C C . LEU B 1 147 ? 4.640 -8.643 44.030 1.00 7.51 147 LEU B C 1
ATOM 3752 O O . LEU B 1 147 ? 3.544 -9.155 44.264 1.00 8.24 147 LEU B O 1
ATOM 3757 N N . GLN B 1 148 ? 5.563 -8.463 44.969 1.00 7.77 148 GLN B N 1
ATOM 3758 C CA . GLN B 1 148 ? 5.298 -8.833 46.353 1.00 8.65 148 GLN B CA 1
ATOM 3759 C C . GLN B 1 148 ? 4.130 -8.006 46.873 1.00 7.42 148 GLN B C 1
ATOM 3760 O O . GLN B 1 148 ? 3.232 -8.524 47.537 1.00 8.25 148 GLN B O 1
ATOM 3766 N N . LEU B 1 149 ? 4.141 -6.714 46.561 1.00 7.65 149 LEU B N 1
ATOM 3767 C CA . LEU B 1 149 ? 3.081 -5.825 47.014 1.00 8.22 149 LEU B CA 1
ATOM 3768 C C . LEU B 1 149 ? 1.734 -6.212 46.410 1.00 7.90 149 LEU B C 1
ATOM 3769 O O . LEU B 1 149 ? 0.705 -6.153 47.085 1.00 8.30 149 LEU B O 1
ATOM 3774 N N . LEU B 1 150 ? 1.746 -6.616 45.143 1.00 8.19 150 LEU B N 1
ATOM 3775 C CA . LEU B 1 150 ? 0.526 -7.021 44.451 1.00 9.18 150 LEU B CA 1
ATOM 3776 C C . LEU B 1 150 ? -0.034 -8.307 45.059 1.00 8.37 150 LEU B C 1
ATOM 3777 O O . LEU B 1 150 ? -1.229 -8.395 45.352 1.00 9.23 150 LEU B O 1
ATOM 3782 N N . ARG B 1 151 ? 0.825 -9.304 45.241 1.00 9.37 151 ARG B N 1
ATOM 3783 C CA . ARG B 1 151 ? 0.386 -10.567 45.826 1.00 9.40 151 ARG B CA 1
ATOM 3784 C C . ARG B 1 151 ? -0.207 -10.313 47.208 1.00 10.12 151 ARG B C 1
ATOM 3785 O O . ARG B 1 151 ? -1.279 -10.819 47.537 1.00 10.88 151 ARG B O 1
ATOM 3793 N N . TYR B 1 152 ? 0.492 -9.515 48.007 1.00 9.77 152 TYR B N 1
ATOM 3794 C CA . TYR B 1 152 ? 0.044 -9.192 49.357 1.00 9.83 152 TYR B CA 1
ATOM 3795 C C . TYR B 1 152 ? -1.320 -8.501 49.333 1.00 10.49 152 TYR B C 1
ATOM 3796 O O . TYR B 1 152 ? -2.235 -8.871 50.076 1.00 11.01 152 TYR B O 1
ATOM 3805 N N . SER B 1 153 ? -1.450 -7.494 48.475 1.00 10.25 153 SER B N 1
ATOM 3806 C CA . SER B 1 153 ? -2.695 -6.743 48.354 1.00 10.27 153 SER B CA 1
ATOM 3807 C C . SER B 1 153 ? -3.860 -7.623 47.930 1.00 10.66 153 SER B C 1
ATOM 3808 O O . SER B 1 153 ? -4.995 -7.407 48.354 1.00 11.97 153 SER B O 1
ATOM 3811 N N . TYR B 1 154 ? -3.577 -8.611 47.086 1.00 10.55 154 TYR B N 1
ATOM 3812 C CA . TYR B 1 154 ? -4.611 -9.507 46.584 1.00 12.81 154 TYR B CA 1
ATOM 3813 C C . TYR B 1 154 ? -4.850 -10.735 47.462 1.00 12.55 154 TYR B C 1
ATOM 3814 O O . TYR B 1 154 ? -5.592 -11.640 47.081 1.00 14.15 154 TYR B O 1
ATOM 3823 N N . GLY B 1 155 ? -4.220 -10.766 48.633 1.00 13.83 155 GLY B N 1
ATOM 3824 C CA . GLY B 1 155 ? -4.415 -11.877 49.551 1.00 14.15 155 GLY B CA 1
ATOM 3825 C C . GLY B 1 155 ? -3.680 -13.170 49.250 1.00 15.29 155 GLY B C 1
ATOM 3826 O O . GLY B 1 155 ? -4.088 -14.235 49.718 1.00 16.53 155 GLY B O 1
ATOM 3827 N N . LEU B 1 156 ? -2.600 -13.092 48.481 1.00 15.15 156 LEU B N 1
ATOM 3828 C CA . LEU B 1 156 ? -1.820 -14.278 48.143 1.00 15.69 156 LEU B CA 1
ATOM 3829 C C . LEU B 1 156 ? -0.593 -14.376 49.045 1.00 16.10 156 LEU B C 1
ATOM 3830 O O . LEU B 1 156 ? -0.116 -13.369 49.571 1.00 16.05 156 LEU B O 1
ATOM 3835 N N . PRO B 1 157 ? -0.068 -15.596 49.242 1.00 16.74 157 PRO B N 1
ATOM 3836 C CA . PRO B 1 157 ? 1.112 -15.762 50.092 1.00 17.06 157 PRO B CA 1
ATOM 3837 C C . PRO B 1 157 ? 2.327 -15.077 49.473 1.00 16.52 157 PRO B C 1
ATOM 3838 O O . PRO B 1 157 ? 2.432 -14.956 48.252 1.00 15.20 157 PRO B O 1
ATOM 3842 N N . PRO B 1 158 ? 3.263 -14.617 50.312 1.00 16.63 158 PRO B N 1
ATOM 3843 C CA . PRO B 1 158 ? 4.469 -13.939 49.836 1.00 16.68 158 PRO B CA 1
ATOM 3844 C C . PRO B 1 158 ? 5.449 -14.864 49.128 1.00 15.92 158 PRO B C 1
ATOM 3845 O O . PRO B 1 158 ? 5.503 -16.061 49.407 1.00 16.62 158 PRO B O 1
ATOM 3849 N N . LEU B 1 159 ? 6.213 -14.303 48.198 1.00 13.26 159 LEU B N 1
ATOM 3850 C CA . LEU B 1 159 ? 7.215 -15.076 47.484 1.00 12.49 159 LEU B CA 1
ATOM 3851 C C . LEU B 1 159 ? 8.437 -15.140 48.390 1.00 12.07 159 LEU B C 1
ATOM 3852 O O . LEU B 1 159 ? 8.616 -14.286 49.262 1.00 12.23 159 LEU B O 1
ATOM 3857 N N . ASN B 1 160 ? 9.268 -16.155 48.194 1.00 11.15 160 ASN B N 1
ATOM 3858 C CA . ASN B 1 160 ? 10.475 -16.319 48.991 1.00 11.87 160 ASN B CA 1
ATOM 3859 C C . ASN B 1 160 ? 11.597 -15.551 48.295 1.00 10.88 160 ASN B C 1
ATOM 3860 O O . ASN B 1 160 ? 12.130 -16.001 47.278 1.00 11.77 160 ASN B O 1
ATOM 3865 N N . ALA B 1 161 ? 11.948 -14.391 48.843 1.00 11.08 161 ALA B N 1
ATOM 3866 C CA . ALA B 1 161 ? 12.991 -13.548 48.264 1.00 11.22 161 ALA B CA 1
ATOM 3867 C C . ALA B 1 161 ? 14.341 -14.250 48.174 1.00 11.79 161 ALA B C 1
ATOM 3868 O O . ALA B 1 161 ? 15.071 -14.081 47.199 1.00 11.45 161 ALA B O 1
ATOM 3870 N N . GLY B 1 162 ? 14.676 -15.032 49.194 1.00 11.27 162 GLY B N 1
ATOM 3871 C CA . GLY B 1 162 ? 15.940 -15.744 49.185 1.00 11.24 162 GLY B CA 1
ATOM 3872 C C . GLY B 1 162 ? 16.031 -16.708 48.017 1.00 10.81 162 GLY B C 1
ATOM 3873 O O . GLY B 1 162 ? 17.056 -16.789 47.343 1.00 11.22 162 GLY B O 1
ATOM 3874 N N . GLU B 1 163 ? 14.948 -17.435 47.768 1.00 10.69 163 GLU B N 1
ATOM 3875 C CA . GLU B 1 163 ? 14.914 -18.401 46.676 1.00 11.46 163 GLU B CA 1
ATOM 3876 C C . GLU B 1 163 ? 15.030 -17.714 45.319 1.00 10.78 163 GLU B C 1
ATOM 3877 O O . GLU B 1 163 ? 15.736 -18.192 44.432 1.00 10.92 163 GLU B O 1
ATOM 3883 N N . ILE B 1 164 ? 14.331 -16.596 45.157 1.00 9.96 164 ILE B N 1
ATOM 3884 C CA . ILE B 1 164 ? 14.368 -15.867 43.898 1.00 10.33 164 ILE B CA 1
ATOM 3885 C C . ILE B 1 164 ? 15.740 -15.238 43.689 1.00 8.87 164 ILE B C 1
ATOM 3886 O O . ILE B 1 164 ? 16.275 -15.255 42.581 1.00 9.16 164 ILE B O 1
ATOM 3891 N N . SER B 1 165 ? 16.318 -14.700 44.758 1.00 8.95 165 SER B N 1
ATOM 3892 C CA . SER B 1 165 ? 17.642 -14.100 44.669 1.00 9.22 165 SER B CA 1
ATOM 3893 C C . SER B 1 165 ? 18.654 -15.170 44.254 1.00 9.28 165 SER B C 1
ATOM 3894 O O . SER B 1 165 ? 19.510 -14.936 43.403 1.00 9.58 165 SER B O 1
ATOM 3897 N N . LYS B 1 166 ? 18.553 -16.350 44.858 1.00 8.77 166 LYS B N 1
ATOM 3898 C CA . LYS B 1 166 ? 19.465 -17.437 44.526 1.00 9.79 166 LYS B CA 1
ATOM 3899 C C . LYS B 1 166 ? 19.277 -17.880 43.076 1.00 9.50 166 LYS B C 1
ATOM 3900 O O . LYS B 1 166 ? 20.229 -18.303 42.421 1.00 10.39 166 LYS B O 1
ATOM 3906 N N . ALA B 1 167 ? 18.053 -17.774 42.569 1.00 9.34 167 ALA B N 1
ATOM 3907 C CA . ALA B 1 167 ? 17.794 -18.155 41.186 1.00 9.26 167 ALA B CA 1
ATOM 3908 C C . ALA B 1 167 ? 18.549 -17.224 40.237 1.00 8.79 167 ALA B C 1
ATOM 3909 O O . ALA B 1 167 ? 19.050 -17.664 39.203 1.00 9.19 167 ALA B O 1
ATOM 3911 N N . THR B 1 168 ? 18.637 -15.940 40.582 1.00 8.78 168 THR B N 1
ATOM 3912 C CA . THR B 1 168 ? 19.357 -15.008 39.722 1.00 9.08 168 THR B CA 1
ATOM 3913 C C . THR B 1 168 ? 20.861 -15.256 39.812 1.00 9.53 168 THR B C 1
ATOM 3914 O O . THR B 1 168 ? 21.604 -14.916 38.893 1.00 9.70 168 THR B O 1
ATOM 3918 N N . GLU B 1 169 ? 21.315 -15.854 40.911 1.00 10.55 169 GLU B N 1
ATOM 3919 C CA . GLU B 1 169 ? 22.732 -16.171 41.039 1.00 10.74 169 GLU B CA 1
ATOM 3920 C C . GLU B 1 169 ? 23.010 -17.285 40.031 1.00 10.34 169 GLU B C 1
ATOM 3921 O O . GLU B 1 169 ? 24.076 -17.335 39.421 1.00 10.84 169 GLU B O 1
ATOM 3927 N N . LYS B 1 170 ? 22.039 -18.177 39.850 1.00 10.22 170 LYS B N 1
ATOM 3928 C CA . LYS B 1 170 ? 22.201 -19.260 38.889 1.00 9.70 170 LYS B CA 1
ATOM 3929 C C . LYS B 1 170 ? 22.285 -18.671 37.480 1.00 9.27 170 LYS B C 1
ATOM 3930 O O . LYS B 1 170 ? 23.048 -19.147 36.644 1.00 9.63 170 LYS B O 1
ATOM 3936 N N . SER B 1 171 ? 21.502 -17.629 37.218 1.00 8.48 171 SER B N 1
ATOM 3937 C CA . SER B 1 171 ? 21.540 -16.990 35.908 1.00 8.62 171 SER B CA 1
ATOM 3938 C C . SER B 1 171 ? 22.948 -16.465 35.647 1.00 8.34 171 SER B C 1
ATOM 3939 O O . SER B 1 171 ? 23.494 -16.633 34.557 1.00 8.29 171 SER B O 1
ATOM 3942 N N . LEU B 1 172 ? 23.539 -15.835 36.657 1.00 8.48 172 LEU B N 1
ATOM 3943 C CA . LEU B 1 172 ? 24.877 -15.277 36.518 1.00 8.60 172 LEU B CA 1
ATOM 3944 C C . LEU B 1 172 ? 25.971 -16.316 36.261 1.00 8.95 172 LEU B C 1
ATOM 3945 O O . LEU B 1 172 ? 27.031 -15.976 35.736 1.00 9.37 172 LEU B O 1
ATOM 3950 N N . GLU B 1 173 ? 25.724 -17.574 36.623 1.00 8.83 173 GLU B N 1
ATOM 3951 C CA . GLU B 1 173 ? 26.707 -18.633 36.379 1.00 10.36 173 GLU B CA 1
ATOM 3952 C C . GLU B 1 173 ? 26.915 -18.838 34.884 1.00 9.44 173 GLU B C 1
ATOM 3953 O O . GLU B 1 173 ? 27.914 -19.413 34.459 1.00 9.54 173 GLU B O 1
ATOM 3959 N N . TYR B 1 174 ? 25.949 -18.389 34.088 1.00 8.09 174 TYR B N 1
ATOM 3960 C CA . TYR B 1 174 ? 26.018 -18.534 32.638 1.00 7.76 174 TYR B CA 1
ATOM 3961 C C . TYR B 1 174 ? 26.850 -17.452 31.960 1.00 7.14 174 TYR B C 1
ATOM 3962 O O . TYR B 1 174 ? 26.945 -17.425 30.737 1.00 7.68 174 TYR B O 1
ATOM 3971 N N . GLU B 1 175 ? 27.463 -16.570 32.744 1.00 7.12 175 GLU B N 1
ATOM 3972 C CA . GLU B 1 175 ? 28.250 -15.483 32.169 1.00 7.40 175 GLU B CA 1
ATOM 3973 C C . GLU B 1 175 ? 29.280 -15.928 31.132 1.00 6.53 175 GLU B C 1
ATOM 3974 O O . GLU B 1 175 ? 29.318 -15.396 30.025 1.00 8.06 175 GLU B O 1
ATOM 3980 N N . ARG B 1 176 ? 30.116 -16.899 31.484 1.00 8.37 176 ARG B N 1
ATOM 3981 C CA . ARG B 1 176 ? 31.123 -17.212 30.471 1.00 8.70 176 ARG B CA 1
ATOM 3982 C C . ARG B 1 176 ? 30.544 -18.032 29.311 1.00 7.45 176 ARG B C 1
ATOM 3983 O O . ARG B 1 176 ? 30.982 -17.940 28.172 1.00 7.83 176 ARG B O 1
ATOM 3991 N N . TYR B 1 177 ? 29.460 -18.778 29.489 1.00 7.53 177 TYR B N 1
ATOM 3992 C CA . TYR B 1 177 ? 28.801 -19.437 28.365 1.00 7.11 177 TYR B CA 1
ATOM 3993 C C . TYR B 1 177 ? 28.274 -18.374 27.399 1.00 6.61 177 TYR B C 1
ATOM 3994 O O . TYR B 1 177 ? 28.408 -18.495 26.183 1.00 7.09 177 TYR B O 1
ATOM 4003 N N . ILE B 1 178 ? 27.674 -17.330 27.958 1.00 6.60 178 ILE B N 1
ATOM 4004 C CA . ILE B 1 178 ? 27.138 -16.237 27.160 1.00 7.24 178 ILE B CA 1
ATOM 4005 C C . ILE B 1 178 ? 28.264 -15.536 26.398 1.00 7.46 178 ILE B C 1
ATOM 4006 O O . ILE B 1 178 ? 28.111 -15.197 25.225 1.00 8.53 178 ILE B O 1
ATOM 4011 N N . ARG B 1 179 ? 29.400 -15.334 27.060 1.00 8.21 179 ARG B N 1
ATOM 4012 C CA . ARG B 1 179 ? 30.548 -14.713 26.408 1.00 9.09 179 ARG B CA 1
ATOM 4013 C C . ARG B 1 179 ? 30.983 -15.589 25.231 1.00 8.07 179 ARG B C 1
ATOM 4014 O O . ARG B 1 179 ? 31.353 -15.083 24.171 1.00 8.73 179 ARG B O 1
ATOM 4022 N N . GLU B 1 180 ? 30.932 -16.906 25.427 1.00 7.56 180 GLU B N 1
ATOM 4023 C CA . GLU B 1 180 ? 31.330 -17.857 24.391 1.00 7.69 180 GLU B CA 1
ATOM 4024 C C . GLU B 1 180 ? 30.382 -17.787 23.193 1.00 7.83 180 GLU B C 1
ATOM 4025 O O . GLU B 1 180 ? 30.815 -17.915 22.051 1.00 8.42 180 GLU B O 1
ATOM 4031 N N . ILE B 1 181 ? 29.090 -17.589 23.447 1.00 8.13 181 ILE B N 1
ATOM 4032 C CA . ILE B 1 181 ? 28.131 -17.469 22.351 1.00 8.49 181 ILE B CA 1
ATOM 4033 C C . ILE B 1 181 ? 28.538 -16.269 21.492 1.00 7.31 181 ILE B C 1
ATOM 4034 O O . ILE B 1 181 ? 28.622 -16.361 20.267 1.00 7.91 181 ILE B O 1
ATOM 4039 N N . VAL B 1 182 ? 28.800 -15.145 22.151 1.00 7.94 182 VAL B N 1
ATOM 4040 C CA . VAL B 1 182 ? 29.197 -13.928 21.455 1.00 7.65 182 VAL B CA 1
ATOM 4041 C C . VAL B 1 182 ? 30.502 -14.125 20.686 1.00 7.68 182 VAL B C 1
ATOM 4042 O O . VAL B 1 182 ? 30.664 -13.607 19.586 1.00 8.31 182 VAL B O 1
ATOM 4046 N N . GLU B 1 183 ? 31.425 -14.888 21.259 1.00 8.55 183 GLU B N 1
ATOM 4047 C CA . GLU B 1 183 ? 32.703 -15.138 20.607 1.00 10.40 183 GLU B CA 1
ATOM 4048 C C . GLU B 1 183 ? 32.615 -16.109 19.435 1.00 9.74 183 GLU B C 1
ATOM 4049 O O . GLU B 1 183 ? 33.278 -15.916 18.416 1.00 11.40 183 GLU B O 1
ATOM 4055 N N . SER B 1 184 ? 31.786 -17.140 19.574 1.00 9.39 184 SER B N 1
ATOM 4056 C CA . SER B 1 184 ? 31.672 -18.170 18.544 1.00 9.71 184 SER B CA 1
ATOM 4057 C C . SER B 1 184 ? 30.710 -17.920 17.390 1.00 9.33 184 SER B C 1
ATOM 4058 O O . SER B 1 184 ? 30.830 -18.558 16.347 1.00 10.88 184 SER B O 1
ATOM 4061 N N . PHE B 1 185 ? 29.753 -17.015 17.568 1.00 7.90 185 PHE B N 1
ATOM 4062 C CA . PHE B 1 185 ? 28.802 -16.708 16.502 1.00 7.59 185 PHE B CA 1
ATOM 4063 C C . PHE B 1 185 ? 28.631 -15.201 16.400 1.00 7.64 185 PHE B C 1
ATOM 4064 O O . PHE B 1 185 ? 27.921 -14.591 17.198 1.00 7.97 185 PHE B O 1
ATOM 4072 N N . ASP B 1 186 ? 29.295 -14.607 15.414 1.00 8.06 186 ASP B N 1
ATOM 4073 C CA . ASP B 1 186 ? 29.242 -13.164 15.210 1.00 8.47 186 ASP B CA 1
ATOM 4074 C C . ASP B 1 186 ? 27.955 -12.758 14.493 1.00 7.87 186 ASP B C 1
ATOM 4075 O O . ASP B 1 186 ? 27.974 -12.396 13.312 1.00 8.85 186 ASP B O 1
ATOM 4080 N N . PHE B 1 187 ? 26.837 -12.812 15.209 1.00 7.48 187 PHE B N 1
ATOM 4081 C CA . PHE B 1 187 ? 25.560 -12.446 14.613 1.00 7.15 187 PHE B CA 1
ATOM 4082 C C . PHE B 1 187 ? 25.487 -10.951 14.300 1.00 6.86 187 PHE B C 1
ATOM 4083 O O . PHE B 1 187 ? 26.091 -10.129 14.995 1.00 7.17 187 PHE B O 1
ATOM 4091 N N . GLN B 1 188 ? 24.758 -10.619 13.234 1.00 6.97 188 GLN B N 1
ATOM 4092 C CA . GLN B 1 188 ? 24.604 -9.237 12.776 1.00 7.88 188 GLN B CA 1
ATOM 4093 C C . GLN B 1 188 ? 23.261 -8.628 13.166 1.00 7.24 188 GLN B C 1
ATOM 4094 O O . GLN B 1 188 ? 23.083 -7.411 13.115 1.00 8.26 188 GLN B O 1
ATOM 4100 N N . ASN B 1 189 ? 22.303 -9.481 13.505 1.00 6.53 189 ASN B N 1
ATOM 4101 C CA . ASN B 1 189 ? 21.013 -9.014 13.988 1.00 6.07 189 ASN B CA 1
ATOM 4102 C C . ASN B 1 189 ? 20.480 -10.093 14.921 1.00 5.80 189 ASN B C 1
ATOM 4103 O O . ASN B 1 189 ? 21.021 -11.208 14.974 1.00 6.16 189 ASN B O 1
ATOM 4108 N N . ILE B 1 190 ? 19.449 -9.764 15.685 1.00 5.94 190 ILE B N 1
ATOM 4109 C CA . ILE B 1 190 ? 18.933 -10.700 16.666 1.00 5.75 190 ILE B CA 1
ATOM 4110 C C . ILE B 1 190 ? 17.445 -10.489 16.895 1.00 5.89 190 ILE B C 1
ATOM 4111 O O . ILE B 1 190 ? 16.939 -9.370 16.772 1.00 6.38 190 ILE B O 1
ATOM 4116 N N . ILE B 1 191 ? 16.751 -11.578 17.212 1.00 6.11 191 ILE B N 1
ATOM 4117 C CA . ILE B 1 191 ? 15.319 -11.534 17.478 1.00 5.57 191 ILE B CA 1
ATOM 4118 C C . ILE B 1 191 ? 15.029 -12.226 18.801 1.00 5.41 191 ILE B C 1
ATOM 4119 O O . ILE B 1 191 ? 15.421 -13.376 18.998 1.00 6.50 191 ILE B O 1
ATOM 4124 N N . PHE B 1 192 ? 14.356 -11.519 19.702 1.00 5.60 192 PHE B N 1
ATOM 4125 C CA . PHE B 1 192 ? 13.977 -12.079 20.997 1.00 5.19 192 PHE B CA 1
ATOM 4126 C C . PHE B 1 192 ? 12.501 -12.455 20.925 1.00 5.79 192 PHE B C 1
ATOM 4127 O O . PHE B 1 192 ? 11.679 -11.676 20.435 1.00 6.61 192 PHE B O 1
ATOM 4135 N N . LEU B 1 193 ? 12.174 -13.644 21.420 1.00 6.23 193 LEU B N 1
ATOM 4136 C CA . LEU B 1 193 ? 10.801 -14.143 21.397 1.00 5.78 193 LEU B CA 1
ATOM 4137 C C . LEU B 1 193 ? 10.330 -14.574 22.778 1.00 5.77 193 LEU B C 1
ATOM 4138 O O . LEU B 1 193 ? 11.074 -15.207 23.525 1.00 6.54 193 LEU B O 1
ATOM 4143 N N . GLY B 1 194 ? 9.088 -14.230 23.103 1.00 5.37 194 GLY B N 1
ATOM 4144 C CA . GLY B 1 194 ? 8.517 -14.603 24.383 1.00 6.21 194 GLY B CA 1
ATOM 4145 C C . GLY B 1 194 ? 7.016 -14.408 24.340 1.00 4.98 194 GLY B C 1
ATOM 4146 O O . GLY B 1 194 ? 6.517 -13.608 23.541 1.00 6.40 194 GLY B O 1
ATOM 4147 N N . SER B 1 195 ? 6.300 -15.138 25.190 1.00 5.73 195 SER B N 1
ATOM 4148 C CA . SER B 1 195 ? 4.846 -15.040 25.254 1.00 5.91 195 SER B CA 1
ATOM 4149 C C . SER B 1 195 ? 4.409 -14.726 26.680 1.00 5.77 195 SER B C 1
ATOM 4150 O O . SER B 1 195 ? 5.095 -15.075 27.639 1.00 6.66 195 SER B O 1
ATOM 4153 N N . GLY B 1 196 ? 3.267 -14.064 26.819 1.00 6.33 196 GLY B N 1
ATOM 4154 C CA . GLY B 1 196 ? 2.789 -13.723 28.145 1.00 6.56 196 GLY B CA 1
ATOM 4155 C C . GLY B 1 196 ? 3.791 -12.839 28.861 1.00 7.24 196 GLY B C 1
ATOM 4156 O O . GLY B 1 196 ? 4.301 -11.879 28.280 1.00 6.62 196 GLY B O 1
ATOM 4157 N N . LEU B 1 197 ? 4.097 -13.165 30.113 1.00 6.92 197 LEU B N 1
ATOM 4158 C CA . LEU B 1 197 ? 5.036 -12.357 30.879 1.00 7.35 197 LEU B CA 1
ATOM 4159 C C . LEU B 1 197 ? 6.413 -12.263 30.230 1.00 7.19 197 LEU B C 1
ATOM 4160 O O . LEU B 1 197 ? 7.142 -11.295 30.457 1.00 8.47 197 LEU B O 1
ATOM 4165 N N . LEU B 1 198 ? 6.775 -13.252 29.419 1.00 6.44 198 LEU B N 1
ATOM 4166 C CA . LEU B 1 198 ? 8.079 -13.213 28.771 1.00 5.99 198 LEU B CA 1
ATOM 4167 C C . LEU B 1 198 ? 8.112 -12.318 27.536 1.00 6.14 198 LEU B C 1
ATOM 4168 O O . LEU B 1 198 ? 9.183 -12.064 26.989 1.00 6.61 198 LEU B O 1
ATOM 4173 N N . TYR B 1 199 ? 6.954 -11.832 27.093 1.00 5.56 199 TYR B N 1
ATOM 4174 C CA . TYR B 1 199 ? 6.946 -10.936 25.943 1.00 5.82 199 TYR B CA 1
ATOM 4175 C C . TYR B 1 199 ? 7.563 -9.587 26.354 1.00 6.17 199 TYR B C 1
ATOM 4176 O O . TYR B 1 199 ? 8.435 -9.074 25.656 1.00 5.83 199 TYR B O 1
ATOM 4185 N N . PRO B 1 200 ? 7.119 -8.989 27.482 1.00 6.20 200 PRO B N 1
ATOM 4186 C CA . PRO B 1 200 ? 7.745 -7.713 27.854 1.00 6.77 200 PRO B CA 1
ATOM 4187 C C . PRO B 1 200 ? 9.242 -7.910 28.123 1.00 6.80 200 PRO B C 1
ATOM 4188 O O . PRO B 1 200 ? 10.037 -6.988 27.958 1.00 6.81 200 PRO B O 1
ATOM 4192 N N . VAL B 1 201 ? 9.625 -9.109 28.556 1.00 6.41 201 VAL B N 1
ATOM 4193 C CA . VAL B 1 201 ? 11.034 -9.388 28.801 1.00 6.08 201 VAL B CA 1
ATOM 4194 C C . VAL B 1 201 ? 11.763 -9.388 27.454 1.00 6.19 201 VAL B C 1
ATOM 4195 O O . VAL B 1 201 ? 12.896 -8.917 27.355 1.00 6.71 201 VAL B O 1
ATOM 4199 N N . ALA B 1 202 ? 11.110 -9.910 26.417 1.00 5.65 202 ALA B N 1
ATOM 4200 C CA . ALA B 1 202 ? 11.702 -9.920 25.082 1.00 4.98 202 ALA B CA 1
ATOM 4201 C C . ALA B 1 202 ? 11.872 -8.471 24.602 1.00 5.37 202 ALA B C 1
ATOM 4202 O O . ALA B 1 202 ? 12.895 -8.121 24.014 1.00 6.17 202 ALA B O 1
ATOM 4204 N N . LEU B 1 203 ? 10.866 -7.633 24.846 1.00 5.70 203 LEU B N 1
ATOM 4205 C CA . LEU B 1 203 ? 10.935 -6.228 24.449 1.00 5.62 203 LEU B CA 1
ATOM 4206 C C . LEU B 1 203 ? 12.099 -5.539 25.160 1.00 4.96 203 LEU B C 1
ATOM 4207 O O . LEU B 1 203 ? 12.874 -4.811 24.542 1.00 5.76 203 LEU B O 1
ATOM 4212 N N . GLU B 1 204 ? 12.217 -5.775 26.462 1.00 5.84 204 GLU B N 1
ATOM 4213 C CA . GLU B 1 204 ? 13.292 -5.183 27.248 1.00 5.13 204 GLU B CA 1
ATOM 4214 C C . GLU B 1 204 ? 14.651 -5.700 26.769 1.00 6.14 204 GLU B C 1
ATOM 4215 O O . GLU B 1 204 ? 15.603 -4.929 26.634 1.00 6.55 204 GLU B O 1
ATOM 4221 N N . ALA B 1 205 ? 14.739 -7.002 26.511 1.00 5.40 205 ALA B N 1
ATOM 4222 C CA . ALA B 1 205 ? 15.984 -7.602 26.037 1.00 6.25 205 ALA B CA 1
ATOM 4223 C C . ALA B 1 205 ? 16.430 -6.939 24.742 1.00 5.76 205 ALA B C 1
ATOM 4224 O O . ALA B 1 205 ? 17.607 -6.624 24.563 1.00 6.42 205 ALA B O 1
ATOM 4226 N N . SER B 1 206 ? 15.482 -6.734 23.834 1.00 5.34 206 SER B N 1
ATOM 4227 C CA . SER B 1 206 ? 15.792 -6.120 22.553 1.00 5.15 206 SER B CA 1
ATOM 4228 C C . SER B 1 206 ? 16.298 -4.695 22.750 1.00 5.47 206 SER B C 1
ATOM 4229 O O . SER B 1 206 ? 17.230 -4.264 22.071 1.00 6.02 206 SER B O 1
ATOM 4232 N N . LEU B 1 207 ? 15.692 -3.963 23.680 1.00 5.49 207 LEU B N 1
ATOM 4233 C CA . LEU B 1 207 ? 16.139 -2.600 23.940 1.00 5.76 207 LEU B CA 1
ATOM 4234 C C . LEU B 1 207 ? 17.549 -2.602 24.534 1.00 5.62 207 LEU B C 1
ATOM 4235 O O . LEU B 1 207 ? 18.364 -1.747 24.183 1.00 6.37 207 LEU B O 1
ATOM 4240 N N . LYS B 1 208 ? 17.846 -3.551 25.422 1.00 5.03 208 LYS B N 1
ATOM 4241 C CA . LYS B 1 208 ? 19.187 -3.620 26.007 1.00 6.41 208 LYS B CA 1
ATOM 4242 C C . LYS B 1 208 ? 20.223 -3.797 24.899 1.00 6.80 208 LYS B C 1
ATOM 4243 O O . LYS B 1 208 ? 21.254 -3.123 24.880 1.00 6.95 208 LYS B O 1
ATOM 4249 N N . MET B 1 209 ? 19.947 -4.712 23.977 1.00 7.46 209 MET B N 1
ATOM 4250 C CA . MET B 1 209 ? 20.860 -4.983 22.874 1.00 7.89 209 MET B CA 1
ATOM 4251 C C . MET B 1 209 ? 20.994 -3.744 21.993 1.00 8.45 209 MET B C 1
ATOM 4252 O O . MET B 1 209 ? 22.094 -3.387 21.560 1.00 8.98 209 MET B O 1
ATOM 4257 N N . LYS B 1 210 ? 19.870 -3.079 21.742 1.00 8.74 210 LYS B N 1
ATOM 4258 C CA . LYS B 1 210 ? 19.842 -1.880 20.915 1.00 9.64 210 LYS B CA 1
ATOM 4259 C C . LYS B 1 210 ? 20.695 -0.755 21.513 1.00 9.85 210 LYS B C 1
ATOM 4260 O O . LYS B 1 210 ? 21.536 -0.169 20.828 1.00 12.08 210 LYS B O 1
ATOM 4266 N N . GLU B 1 211 ? 20.472 -0.460 22.791 1.00 8.63 211 GLU B N 1
ATOM 4267 C CA . GLU B 1 211 ? 21.208 0.595 23.484 1.00 9.03 211 GLU B CA 1
ATOM 4268 C C . GLU B 1 211 ? 22.685 0.273 23.683 1.00 9.46 211 GLU B C 1
ATOM 4269 O O . GLU B 1 211 ? 23.561 1.048 23.295 1.00 10.79 211 GLU B O 1
ATOM 4275 N N . MET B 1 212 ? 22.956 -0.871 24.299 1.00 8.26 212 MET B N 1
ATOM 4276 C CA . MET B 1 212 ? 24.334 -1.263 24.596 1.00 6.87 212 MET B CA 1
ATOM 4277 C C . MET B 1 212 ? 25.188 -1.469 23.349 1.00 7.78 212 MET B C 1
ATOM 4278 O O . MET B 1 212 ? 26.327 -1.061 23.281 1.00 7.54 212 MET B O 1
ATOM 4283 N N . SER B 1 213 ? 24.600 -2.172 22.349 1.00 7.21 213 SER B N 1
ATOM 4284 C CA . SER B 1 213 ? 25.409 -2.557 21.200 1.00 7.76 213 SER B CA 1
ATOM 4285 C C . SER B 1 213 ? 25.107 -1.779 19.908 1.00 7.10 213 SER B C 1
ATOM 4286 O O . SER B 1 213 ? 25.588 -2.129 18.838 1.00 7.82 213 SER B O 1
ATOM 4289 N N . ILE B 1 214 ? 24.262 -0.724 20.004 1.00 8.14 214 ILE B N 1
ATOM 4290 C CA . ILE B 1 214 ? 23.852 -0.002 18.786 1.00 8.02 214 ILE B CA 1
ATOM 4291 C C . ILE B 1 214 ? 23.495 -0.984 17.664 1.00 7.94 214 ILE B C 1
ATOM 4292 O O . ILE B 1 214 ? 24.022 -0.944 16.559 1.00 9.02 214 ILE B O 1
ATOM 4297 N N . PHE B 1 215 ? 22.563 -1.895 18.007 1.00 8.57 215 PHE B N 1
ATOM 4298 C CA . PHE B 1 215 ? 22.394 -3.122 17.229 1.00 7.95 215 PHE B CA 1
ATOM 4299 C C . PHE B 1 215 ? 20.985 -3.261 16.651 1.00 7.41 215 PHE B C 1
ATOM 4300 O O . PHE B 1 215 ? 20.017 -2.667 17.115 1.00 7.33 215 PHE B O 1
ATOM 4308 N N . TRP B 1 216 ? 20.923 -4.068 15.564 1.00 6.03 216 TRP B N 1
ATOM 4309 C CA . TRP B 1 216 ? 19.646 -4.414 14.953 1.00 5.92 216 TRP B CA 1
ATOM 4310 C C . TRP B 1 216 ? 19.055 -5.558 15.737 1.00 5.64 216 TRP B C 1
ATOM 4311 O O . TRP B 1 216 ? 19.405 -6.719 15.557 1.00 6.46 216 TRP B O 1
ATOM 4322 N N . SER B 1 217 ? 18.153 -5.208 16.643 1.00 5.74 217 SER B N 1
ATOM 4323 C CA . SER B 1 217 ? 17.492 -6.182 17.496 1.00 6.36 217 SER B CA 1
ATOM 4324 C C . SER B 1 217 ? 15.985 -5.984 17.406 1.00 6.56 217 SER B C 1
ATOM 4325 O O . SER B 1 217 ? 15.506 -4.852 17.316 1.00 8.09 217 SER B O 1
ATOM 4329 N N . GLU B 1 218 ? 15.243 -7.087 17.423 1.00 6.63 218 GLU B N 1
ATOM 4330 C CA . GLU B 1 218 ? 13.786 -7.040 17.351 1.00 6.37 218 GLU B CA 1
ATOM 4331 C C . GLU B 1 218 ? 13.195 -7.983 18.394 1.00 6.21 218 GLU B C 1
ATOM 4332 O O . GLU B 1 218 ? 13.886 -8.865 18.905 1.00 6.65 218 GLU B O 1
ATOM 4338 N N . ALA B 1 219 ? 11.921 -7.791 18.717 1.00 6.00 219 ALA B N 1
ATOM 4339 C CA . ALA B 1 219 ? 11.249 -8.634 19.701 1.00 4.75 219 ALA B CA 1
ATOM 4340 C C . ALA B 1 219 ? 9.792 -8.818 19.312 1.00 4.89 219 ALA B C 1
ATOM 4341 O O . ALA B 1 219 ? 9.146 -7.872 18.862 1.00 5.82 219 ALA B O 1
ATOM 4343 N N . TYR B 1 220 ? 9.280 -10.032 19.500 1.00 5.58 220 TYR B N 1
ATOM 4344 C CA . TYR B 1 220 ? 7.896 -10.342 19.153 1.00 5.39 220 TYR B CA 1
ATOM 4345 C C . TYR B 1 220 ? 7.280 -11.406 20.030 1.00 6.34 220 TYR B C 1
ATOM 4346 O O . TYR B 1 220 ? 7.986 -12.178 20.686 1.00 6.34 220 TYR B O 1
ATOM 4355 N N . PRO B 1 221 ? 5.939 -11.441 20.072 1.00 7.42 221 PRO B N 1
ATOM 4356 C CA . PRO B 1 221 ? 5.262 -12.466 20.864 1.00 7.27 221 PRO B CA 1
ATOM 4357 C C . PRO B 1 221 ? 5.697 -13.717 20.087 1.00 7.48 221 PRO B C 1
ATOM 4358 O O . PRO B 1 221 ? 5.662 -13.731 18.852 1.00 7.60 221 PRO B O 1
ATOM 4362 N N . THR B 1 222 ? 6.125 -14.745 20.805 1.00 6.87 222 THR B N 1
ATOM 4363 C CA . THR B 1 222 ? 6.643 -15.969 20.201 1.00 7.01 222 THR B CA 1
ATOM 4364 C C . THR B 1 222 ? 6.211 -16.375 18.796 1.00 7.61 222 THR B C 1
ATOM 4365 O O . THR B 1 222 ? 7.015 -16.346 17.866 1.00 8.88 222 THR B O 1
ATOM 4369 N N . PHE B 1 223 ? 4.950 -16.749 18.628 1.00 7.05 223 PHE B N 1
ATOM 4370 C CA . PHE B 1 223 ? 4.496 -17.222 17.328 1.00 7.32 223 PHE B CA 1
ATOM 4371 C C . PHE B 1 223 ? 4.111 -16.167 16.307 1.00 7.22 223 PHE B C 1
ATOM 4372 O O . PHE B 1 223 ? 3.948 -16.469 15.126 1.00 8.79 223 PHE B O 1
ATOM 4380 N N . GLU B 1 224 ? 3.995 -14.923 16.748 1.00 7.40 2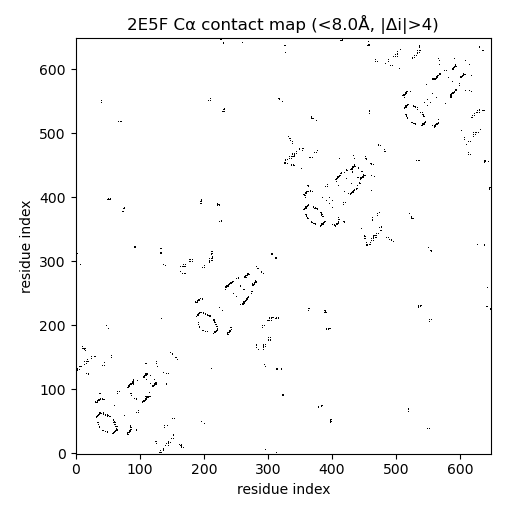24 GLU B N 1
ATOM 4381 C CA . GLU B 1 224 ? 3.643 -13.848 15.837 1.00 7.33 224 GLU B CA 1
ATOM 4382 C C . GLU B 1 224 ? 4.764 -13.608 14.820 1.00 7.24 224 GLU B C 1
ATOM 4383 O O . GLU B 1 224 ? 4.518 -13.113 13.719 1.00 8.42 224 GLU B O 1
ATOM 4389 N N . VAL B 1 225 ? 5.992 -13.976 15.182 1.00 7.12 225 VAL B N 1
ATOM 4390 C CA . VAL B 1 225 ? 7.137 -13.762 14.301 1.00 7.17 225 VAL B CA 1
ATOM 4391 C C . VAL B 1 225 ? 7.025 -14.438 12.927 1.00 6.53 225 VAL B C 1
ATOM 4392 O O . VAL B 1 225 ? 7.638 -13.987 11.961 1.00 7.00 225 VAL B O 1
ATOM 4396 N N . ARG B 1 226 ? 6.235 -15.503 12.826 1.00 7.76 226 ARG B N 1
ATOM 4397 C CA . ARG B 1 226 ? 6.080 -16.187 11.543 1.00 8.58 226 ARG B CA 1
ATOM 4398 C C . ARG B 1 226 ? 5.344 -15.336 10.514 1.00 8.13 226 ARG B C 1
ATOM 4399 O O . ARG B 1 226 ? 5.457 -15.565 9.311 1.00 9.30 226 ARG B O 1
ATOM 4407 N N . HIS B 1 227 ? 4.592 -14.353 10.994 1.00 7.83 227 HIS B N 1
ATOM 4408 C CA . HIS B 1 227 ? 3.804 -13.500 10.119 1.00 8.44 227 HIS B CA 1
ATOM 4409 C C . HIS B 1 227 ? 4.555 -12.337 9.492 1.00 9.28 227 HIS B C 1
ATOM 4410 O O . HIS B 1 227 ? 4.309 -11.173 9.813 1.00 11.96 227 HIS B O 1
ATOM 4417 N N . GLY B 1 228 ? 5.473 -12.671 8.590 1.00 8.42 228 GLY B N 1
ATOM 4418 C CA . GLY B 1 228 ? 6.247 -11.666 7.885 1.00 8.17 228 GLY B CA 1
ATOM 4419 C C . GLY B 1 228 ? 7.566 -11.280 8.521 1.00 7.47 228 GLY B C 1
ATOM 4420 O O . GLY B 1 228 ? 8.583 -11.186 7.837 1.00 7.10 228 GLY B O 1
ATOM 4421 N N . PHE B 1 229 ? 7.553 -11.067 9.832 1.00 7.25 229 PHE B N 1
ATOM 4422 C CA . PHE B 1 229 ? 8.750 -10.648 10.555 1.00 7.13 229 PHE B CA 1
ATOM 4423 C C . PHE B 1 229 ? 9.962 -11.556 10.355 1.00 6.91 229 PHE B C 1
ATOM 4424 O O . PHE B 1 229 ? 11.090 -11.077 10.245 1.00 8.01 229 PHE B O 1
ATOM 4432 N N . LYS B 1 230 ? 9.725 -12.863 10.291 1.00 7.32 230 LYS B N 1
ATOM 4433 C CA . LYS B 1 230 ? 10.812 -13.830 10.139 1.00 7.85 230 LYS B CA 1
ATOM 4434 C C . LYS B 1 230 ? 11.628 -13.675 8.859 1.00 7.74 230 LYS B C 1
ATOM 4435 O O . LYS B 1 230 ? 12.691 -14.280 8.725 1.00 8.54 230 LYS B O 1
ATOM 4441 N N . ALA B 1 231 ? 11.138 -12.872 7.921 1.00 6.86 231 ALA B N 1
ATOM 4442 C CA . ALA B 1 231 ? 11.845 -12.671 6.659 1.00 7.16 231 ALA B CA 1
ATOM 4443 C C . ALA B 1 231 ? 13.257 -12.114 6.829 1.00 7.04 231 ALA B C 1
ATOM 4444 O O . ALA B 1 231 ? 14.116 -12.328 5.974 1.00 7.85 231 ALA B O 1
ATOM 4446 N N . ILE B 1 232 ? 13.506 -11.402 7.925 1.00 7.10 232 ILE B N 1
ATOM 4447 C CA . ILE B 1 232 ? 14.827 -10.819 8.143 1.00 9.36 232 ILE B CA 1
ATOM 4448 C C . ILE B 1 232 ? 15.796 -11.687 8.939 1.00 8.90 232 ILE B C 1
ATOM 4449 O O . ILE B 1 232 ? 16.846 -11.215 9.371 1.00 11.36 232 ILE B O 1
ATOM 4454 N N . ALA B 1 233 ? 15.452 -12.958 9.122 1.00 7.44 233 ALA B N 1
ATOM 4455 C CA . ALA B 1 233 ? 16.317 -13.873 9.856 1.00 7.51 233 ALA B CA 1
ATOM 4456 C C . ALA B 1 233 ? 16.997 -14.857 8.908 1.00 7.27 233 ALA B C 1
ATOM 4457 O O . ALA B 1 233 ? 16.329 -15.570 8.157 1.00 9.23 233 ALA B O 1
ATOM 4459 N N . ASP B 1 234 ? 18.327 -14.875 8.924 1.00 8.03 234 ASP B N 1
ATOM 4460 C CA . ASP B 1 234 ? 19.080 -15.811 8.095 1.00 8.42 234 ASP B CA 1
ATOM 4461 C C . ASP B 1 234 ? 20.358 -16.254 8.805 1.00 8.71 234 ASP B C 1
ATOM 4462 O O . ASP B 1 234 ? 20.421 -16.235 10.033 1.00 8.64 234 ASP B O 1
ATOM 4467 N N . GLU B 1 235 ? 21.372 -16.650 8.041 1.00 9.21 235 GLU B N 1
ATOM 4468 C CA . GLU B 1 235 ? 22.623 -17.131 8.624 1.00 10.67 235 GLU B CA 1
ATOM 4469 C C . GLU B 1 235 ? 23.361 -16.143 9.522 1.00 10.30 235 GLU B C 1
ATOM 4470 O O . GLU B 1 235 ? 24.248 -16.536 10.277 1.00 12.12 235 GLU B O 1
ATOM 4476 N N . LYS B 1 236 ? 23.001 -14.868 9.451 1.00 9.35 236 LYS B N 1
ATOM 4477 C CA . LYS B 1 236 ? 23.656 -13.857 10.277 1.00 9.82 236 LYS B CA 1
ATOM 4478 C C . LYS B 1 236 ? 22.805 -13.496 11.493 1.00 7.91 236 LYS B C 1
ATOM 4479 O O . LYS B 1 236 ? 23.121 -12.564 12.231 1.00 8.66 236 LYS B O 1
ATOM 4485 N N . THR B 1 237 ? 21.744 -14.262 11.717 1.00 7.69 237 THR B N 1
ATOM 4486 C CA . THR B 1 237 ? 20.820 -13.983 12.804 1.00 6.84 237 THR B CA 1
ATOM 4487 C C . THR B 1 237 ? 20.841 -14.953 13.969 1.00 5.78 237 THR B C 1
ATOM 4488 O O . THR B 1 237 ? 20.952 -16.163 13.776 1.00 6.75 237 THR B O 1
ATOM 4492 N N . LEU B 1 238 ? 20.735 -14.409 15.180 1.00 6.38 238 LEU B N 1
ATOM 4493 C CA . LEU B 1 238 ? 20.618 -15.234 16.375 1.00 5.31 238 LEU B CA 1
ATOM 4494 C C . LEU B 1 238 ? 19.174 -15.018 16.820 1.00 5.55 238 LEU B C 1
ATOM 4495 O O . LEU B 1 238 ? 18.712 -13.877 16.924 1.00 6.27 238 LEU B O 1
ATOM 4500 N N . VAL B 1 239 ? 18.452 -16.111 17.035 1.00 5.87 239 VAL B N 1
ATOM 4501 C CA . VAL B 1 239 ? 17.077 -16.036 17.504 1.00 6.48 239 VAL B CA 1
ATOM 4502 C C . VAL B 1 239 ? 17.108 -16.534 18.940 1.00 6.10 239 VAL B C 1
ATOM 4503 O O . VAL B 1 239 ? 17.635 -17.614 19.220 1.00 6.80 239 VAL B O 1
ATOM 4507 N N . VAL B 1 240 ? 16.566 -15.733 19.850 1.00 6.04 240 VAL B N 1
ATOM 4508 C CA . VAL B 1 240 ? 16.539 -16.088 21.264 1.00 6.25 240 VAL B CA 1
ATOM 4509 C C . VAL B 1 240 ? 15.103 -16.363 21.676 1.00 6.79 240 VAL B C 1
ATOM 4510 O O . VAL B 1 240 ? 14.292 -15.443 21.779 1.00 7.60 240 VAL B O 1
ATOM 4514 N N . LEU B 1 241 ? 14.791 -17.637 21.892 1.00 6.83 241 LEU B N 1
ATOM 4515 C CA . LEU B 1 241 ? 13.453 -18.041 22.292 1.00 6.82 241 LEU B CA 1
ATOM 4516 C C . LEU B 1 241 ? 13.411 -18.257 23.795 1.00 6.93 241 LEU B C 1
ATOM 4517 O O . LEU B 1 241 ? 14.149 -19.085 24.333 1.00 7.28 241 LEU B O 1
ATOM 4522 N N . MET B 1 242 ? 12.555 -17.498 24.469 1.00 6.51 242 MET B N 1
ATOM 4523 C CA . MET B 1 242 ? 12.404 -17.611 25.914 1.00 5.73 242 MET B CA 1
ATOM 4524 C C . MET B 1 242 ? 11.047 -18.244 26.170 1.00 6.57 242 MET B C 1
ATOM 4525 O O . MET B 1 242 ? 10.015 -17.708 25.772 1.00 7.32 242 MET B O 1
ATOM 4530 N N . VAL B 1 243 ? 11.054 -19.394 26.831 1.00 6.89 243 VAL B N 1
ATOM 4531 C CA . VAL B 1 243 ? 9.816 -20.121 27.082 1.00 8.11 243 VAL B CA 1
ATOM 4532 C C . VAL B 1 243 ? 9.881 -20.968 28.352 1.00 7.57 243 VAL B C 1
ATOM 4533 O O . VAL B 1 243 ? 10.837 -21.711 28.566 1.00 8.24 243 VAL B O 1
ATOM 4537 N N . GLU B 1 244 ? 8.856 -20.853 29.191 1.00 8.24 244 GLU B N 1
ATOM 4538 C CA . GLU B 1 244 ? 8.810 -21.602 30.441 1.00 9.82 244 GLU B CA 1
ATOM 4539 C C . GLU B 1 244 ? 8.546 -23.082 30.193 1.00 10.75 244 GLU B C 1
ATOM 4540 O O . GLU B 1 244 ? 9.316 -23.939 30.624 1.00 12.02 244 GLU B O 1
ATOM 4546 N N . GLU B 1 245 ? 7.451 -23.373 29.498 1.00 11.70 245 GLU B N 1
ATOM 4547 C CA . GLU B 1 245 ? 7.074 -24.749 29.191 1.00 13.34 245 GLU B CA 1
ATOM 4548 C C . GLU B 1 245 ? 6.798 -24.889 27.699 1.00 12.08 245 GLU B C 1
ATOM 4549 O O . GLU B 1 245 ? 5.686 -24.646 27.231 1.00 12.93 245 GLU B O 1
ATOM 4555 N N . PRO B 1 246 ? 7.814 -25.294 26.929 1.00 11.28 246 PRO B N 1
ATOM 4556 C CA . PRO B 1 246 ? 7.640 -25.449 25.485 1.00 10.96 246 PRO B CA 1
ATOM 4557 C C . PRO B 1 246 ? 6.791 -26.644 25.078 1.00 11.42 246 PRO B C 1
ATOM 4558 O O . PRO B 1 246 ? 6.699 -27.636 25.803 1.00 11.64 246 PRO B O 1
ATOM 4562 N N . PHE B 1 247 ? 6.152 -26.527 23.919 1.00 9.69 247 PHE B N 1
ATOM 4563 C CA . PHE B 1 247 ? 5.357 -27.617 23.381 1.00 10.86 247 PHE B CA 1
ATOM 4564 C C . PHE B 1 247 ? 5.714 -27.793 21.908 1.00 11.24 247 PHE B C 1
ATOM 4565 O O . PHE B 1 247 ? 6.635 -27.144 21.410 1.00 10.27 247 PHE B O 1
ATOM 4573 N N . GLU B 1 248 ? 5.009 -28.681 21.217 1.00 11.13 248 GLU B N 1
ATOM 4574 C CA . GLU B 1 248 ? 5.297 -28.977 19.817 1.00 12.29 248 GLU B CA 1
ATOM 4575 C C . GLU B 1 248 ? 5.582 -27.783 18.909 1.00 9.74 248 GLU B C 1
ATOM 4576 O O . GLU B 1 248 ? 6.539 -27.800 18.135 1.00 9.62 248 GLU B O 1
ATOM 4582 N N . TRP B 1 249 ? 4.752 -26.751 18.992 1.00 9.30 249 TRP B N 1
ATOM 4583 C CA . TRP B 1 249 ? 4.947 -25.580 18.149 1.00 8.67 249 TRP B CA 1
ATOM 4584 C C . TRP B 1 249 ? 6.316 -24.937 18.327 1.00 7.64 249 TRP B C 1
ATOM 4585 O O . TRP B 1 249 ? 6.873 -24.402 17.374 1.00 8.21 249 TRP B O 1
ATOM 4596 N N . HIS B 1 250 ? 6.862 -24.987 19.539 1.00 7.69 250 HIS B N 1
ATOM 4597 C CA . HIS B 1 250 ? 8.175 -24.397 19.774 1.00 7.74 250 HIS B CA 1
ATOM 4598 C C . HIS B 1 250 ? 9.272 -25.137 19.025 1.00 7.39 250 HIS B C 1
ATOM 4599 O O . HIS B 1 250 ? 10.182 -24.516 18.478 1.00 7.82 250 HIS B O 1
ATOM 4606 N N . GLU B 1 251 ? 9.194 -26.464 18.994 1.00 8.30 251 GLU B N 1
ATOM 4607 C CA . GLU B 1 251 ? 10.203 -27.235 18.279 1.00 9.12 251 GLU B CA 1
ATOM 4608 C C . GLU B 1 251 ? 10.109 -26.909 16.792 1.00 8.13 251 GLU B C 1
ATOM 4609 O O . GLU B 1 251 ? 11.124 -26.761 16.112 1.00 8.53 251 GLU B O 1
ATOM 4615 N N . LYS B 1 252 ? 8.883 -26.805 16.287 1.00 7.91 252 LYS B N 1
ATOM 4616 C CA . LYS B 1 252 ? 8.678 -26.479 14.882 1.00 8.76 252 LYS B CA 1
ATOM 4617 C C . LYS B 1 252 ? 9.225 -25.089 14.562 1.00 7.73 252 LYS B C 1
ATOM 4618 O O . LYS B 1 252 ? 9.834 -24.885 13.515 1.00 8.28 252 LYS B O 1
ATOM 4624 N N . LEU B 1 253 ? 9.022 -24.141 15.473 1.00 7.70 253 LEU B N 1
ATOM 4625 C CA . LEU B 1 253 ? 9.505 -22.780 15.265 1.00 8.03 253 LEU B CA 1
ATOM 4626 C C . LEU B 1 253 ? 11.034 -22.743 15.228 1.00 6.98 253 LEU B C 1
ATOM 4627 O O . LEU B 1 253 ? 11.628 -22.059 14.394 1.00 8.14 253 LEU B O 1
ATOM 4632 N N . VAL B 1 254 ? 11.672 -23.479 16.133 1.00 7.01 254 VAL B N 1
ATOM 4633 C CA . VAL B 1 254 ? 13.129 -23.530 16.168 1.00 7.60 254 VAL B CA 1
ATOM 4634 C C . VAL B 1 254 ? 13.644 -24.093 14.843 1.00 7.61 254 VAL B C 1
ATOM 4635 O O . VAL B 1 254 ? 14.569 -23.553 14.240 1.00 8.02 254 VAL B O 1
ATOM 4639 N N . LYS B 1 255 ? 13.032 -25.183 14.391 1.00 8.10 255 LYS B N 1
ATOM 4640 C CA . LYS B 1 255 ? 13.422 -25.811 13.134 1.00 8.46 255 LYS B CA 1
ATOM 4641 C C . LYS B 1 255 ? 13.237 -24.854 11.954 1.00 8.24 255 LYS B C 1
ATOM 4642 O O . LYS B 1 255 ? 14.050 -24.822 11.029 1.00 8.70 255 LYS B O 1
ATOM 4648 N N . GLU B 1 256 ? 12.160 -24.078 11.996 1.00 8.15 256 GLU B N 1
ATOM 4649 C CA . GLU B 1 256 ? 11.849 -23.123 10.942 1.00 8.61 256 GLU B CA 1
ATOM 4650 C C . GLU B 1 256 ? 12.971 -22.096 10.797 1.00 7.40 256 GLU B C 1
ATOM 4651 O O . GLU B 1 256 ? 13.411 -21.790 9.690 1.00 8.28 256 GLU B O 1
ATOM 4657 N N . PHE B 1 257 ? 13.437 -21.565 11.923 1.00 7.76 257 PHE B N 1
ATOM 4658 C CA . PHE B 1 257 ? 14.510 -20.586 11.886 1.00 7.22 257 PHE B CA 1
ATOM 4659 C C . PHE B 1 257 ? 15.836 -21.198 11.459 1.00 7.63 257 PHE B C 1
ATOM 4660 O O . PHE B 1 257 ? 16.597 -20.579 10.716 1.00 7.87 257 PHE B O 1
ATOM 4668 N N . LYS B 1 258 ? 16.117 -22.413 11.917 1.00 8.62 258 LYS B N 1
ATOM 4669 C CA . LYS B 1 258 ? 17.364 -23.064 11.535 1.00 9.65 258 LYS B CA 1
ATOM 4670 C C . LYS B 1 258 ? 17.363 -23.345 10.035 1.00 9.60 258 LYS B C 1
ATOM 4671 O O . LYS B 1 258 ? 18.411 -23.306 9.389 1.00 10.59 258 LYS B O 1
ATOM 4677 N N . ASN B 1 259 ? 16.185 -23.609 9.478 1.00 9.79 259 ASN B N 1
ATOM 4678 C CA . ASN B 1 259 ? 16.084 -23.863 8.042 1.00 11.05 259 ASN B CA 1
ATOM 4679 C C . ASN B 1 259 ? 16.400 -22.602 7.224 1.00 9.92 259 ASN B C 1
ATOM 4680 O O . ASN B 1 259 ? 16.796 -22.652 6.068 1.00 11.22 259 ASN B O 1
ATOM 4688 N N . GLN B 1 260 ? 16.173 -21.435 7.866 1.00 8.36 260 GLN B N 1
ATOM 4689 C CA . GLN B 1 260 ? 16.528 -20.168 7.218 1.00 8.55 260 GLN B CA 1
ATOM 4690 C C . GLN B 1 260 ? 18.016 -19.836 7.394 1.00 8.02 260 GLN B C 1
ATOM 4691 O O . GLN B 1 260 ? 18.544 -18.862 6.864 1.00 9.40 260 GLN B O 1
ATOM 4697 N N . GLY B 1 261 ? 18.700 -20.679 8.193 1.00 7.79 261 GLY B N 1
ATOM 4698 C CA . GLY B 1 261 ? 20.142 -20.509 8.366 1.00 8.54 261 GLY B CA 1
ATOM 4699 C C . GLY B 1 261 ? 20.485 -19.875 9.714 1.00 9.04 261 GLY B C 1
ATOM 4700 O O . GLY B 1 261 ? 21.636 -19.782 10.121 1.00 9.69 261 GLY B O 1
ATOM 4701 N N . ALA B 1 262 ? 19.485 -19.404 10.447 1.00 8.50 262 ALA B N 1
ATOM 4702 C CA . ALA B 1 262 ? 19.736 -18.749 11.722 1.00 7.97 262 ALA B CA 1
ATOM 4703 C C . ALA B 1 262 ? 20.122 -19.737 12.812 1.00 8.88 262 ALA B C 1
ATOM 4704 O O . ALA B 1 262 ? 19.839 -20.930 12.714 1.00 8.98 262 ALA B O 1
ATOM 4706 N N . LYS B 1 263 ? 20.795 -19.231 13.841 1.00 7.79 263 LYS B N 1
ATOM 4707 C CA . LYS B 1 263 ? 21.162 -20.056 14.981 1.00 8.74 263 LYS B CA 1
ATOM 4708 C C . LYS B 1 263 ? 20.158 -19.699 16.070 1.00 7.57 263 LYS B C 1
ATOM 4709 O O . LYS B 1 263 ? 19.665 -18.564 16.125 1.00 8.09 263 LYS B O 1
ATOM 4715 N N . VAL B 1 264 ? 19.852 -20.662 16.931 1.00 7.62 264 VAL B N 1
ATOM 4716 C CA . VAL B 1 264 ? 18.866 -20.441 17.973 1.00 7.26 264 VAL B CA 1
ATOM 4717 C C . VAL B 1 264 ? 19.340 -20.731 19.386 1.00 7.18 264 VAL B C 1
ATOM 4718 O O . VAL B 1 264 ? 19.920 -21.784 19.662 1.00 7.89 264 VAL B O 1
ATOM 4722 N N . LEU B 1 265 ? 19.089 -19.770 20.270 1.00 6.63 265 LEU B N 1
ATOM 4723 C CA . LEU B 1 265 ? 19.399 -19.899 21.683 1.00 6.66 265 LEU B CA 1
ATOM 4724 C C . LEU B 1 265 ? 18.053 -20.037 22.374 1.00 7.05 265 LEU B C 1
ATOM 4725 O O . LEU B 1 265 ? 17.167 -19.202 22.187 1.00 7.38 265 LEU B O 1
ATOM 4730 N N . VAL B 1 266 ? 17.883 -21.103 23.143 1.00 6.81 266 VAL B N 1
ATOM 4731 C CA . VAL B 1 266 ? 16.649 -21.288 23.882 1.00 6.51 266 VAL B CA 1
ATOM 4732 C C . VAL B 1 266 ? 16.939 -21.082 25.360 1.00 7.10 266 VAL B C 1
ATOM 4733 O O . VAL B 1 266 ? 17.829 -21.722 25.922 1.00 8.26 266 VAL B O 1
ATOM 4737 N N . ILE B 1 267 ? 16.216 -20.151 25.971 1.00 6.92 267 ILE B N 1
ATOM 4738 C CA . ILE B 1 267 ? 16.337 -19.891 27.403 1.00 6.81 267 ILE B CA 1
ATOM 4739 C C . ILE B 1 267 ? 15.002 -20.413 27.914 1.00 7.10 267 ILE B C 1
ATOM 4740 O O . ILE B 1 267 ? 13.944 -19.937 27.502 1.00 6.85 267 ILE B O 1
ATOM 4745 N N . SER B 1 268 ? 15.038 -21.401 28.797 1.00 7.33 268 SER B N 1
ATOM 4746 C CA . SER B 1 268 ? 13.786 -21.981 29.262 1.00 8.41 268 SER B CA 1
ATOM 4747 C C . SER B 1 268 ? 13.913 -22.571 30.672 1.00 8.34 268 SER B C 1
ATOM 4748 O O . SER B 1 268 ? 14.974 -22.592 31.284 1.00 8.63 268 SER B O 1
ATOM 4752 N N . ASN B 1 269 ? 12.753 -23.009 31.196 1.00 10.14 269 ASN B N 1
ATOM 4753 C CA . ASN B 1 269 ? 12.744 -23.750 32.452 1.00 11.21 269 ASN B CA 1
ATOM 4754 C C . ASN B 1 269 ? 12.463 -25.231 32.190 1.00 12.89 269 ASN B C 1
ATOM 4755 O O . ASN B 1 269 ? 11.862 -25.941 32.988 1.00 14.44 269 ASN B O 1
ATOM 4760 N N . SER B 1 270 ? 12.883 -25.673 30.990 1.00 12.67 270 SER B N 1
ATOM 4761 C CA . SER B 1 270 ? 12.638 -27.055 30.585 1.00 13.03 270 SER B CA 1
ATOM 4762 C C . SER B 1 270 ? 13.931 -27.714 30.091 1.00 12.55 270 SER B C 1
ATOM 4763 O O . SER B 1 270 ? 14.836 -27.088 29.589 1.00 12.21 270 SER B O 1
ATOM 4766 N N . PRO B 1 271 ? 14.021 -29.017 30.338 1.00 12.55 271 PRO B N 1
ATOM 4767 C CA . PRO B 1 271 ? 15.178 -29.800 29.907 1.00 13.02 271 PRO B CA 1
ATOM 4768 C C . PRO B 1 271 ? 15.081 -30.259 28.432 1.00 13.30 271 PRO B C 1
ATOM 4769 O O . PRO B 1 271 ? 16.004 -30.860 27.869 1.00 14.52 271 PRO B O 1
ATOM 4773 N N . GLN B 1 272 ? 13.914 -29.970 27.809 1.00 14.06 272 GLN B N 1
ATOM 4774 C CA . GLN B 1 272 ? 13.615 -30.404 26.439 1.00 15.67 272 GLN B CA 1
ATOM 4775 C C . GLN B 1 272 ? 14.583 -29.853 25.392 1.00 15.39 272 GLN B C 1
ATOM 4776 O O . GLN B 1 272 ? 14.990 -28.694 25.397 1.00 16.84 272 GLN B O 1
ATOM 4782 N N . ASP B 1 273 ? 14.968 -30.756 24.479 1.00 13.54 273 ASP B N 1
ATOM 4783 C CA . ASP B 1 273 ? 15.759 -30.343 23.332 1.00 14.05 273 ASP B CA 1
ATOM 4784 C C . ASP B 1 273 ? 14.819 -30.024 22.187 1.00 13.53 273 ASP B C 1
ATOM 4785 O O . ASP B 1 273 ? 14.113 -30.880 21.671 1.00 14.86 273 ASP B O 1
ATOM 4790 N N . LEU B 1 274 ? 14.767 -28.723 21.840 1.00 12.44 274 LEU B N 1
ATOM 4791 C CA . LEU B 1 274 ? 13.930 -28.296 20.726 1.00 12.00 274 LEU B CA 1
ATOM 4792 C C . LEU B 1 274 ? 14.731 -28.190 19.425 1.00 12.77 274 LEU B C 1
ATOM 4793 O O . LEU B 1 274 ? 14.246 -27.726 18.406 1.00 13.39 274 LEU B O 1
ATOM 4798 N N . GLY B 1 275 ? 16.016 -28.587 19.502 1.00 12.54 275 GLY B N 1
ATOM 4799 C CA . GLY B 1 275 ? 16.861 -28.487 18.308 1.00 12.69 275 GLY B CA 1
ATOM 4800 C C . GLY B 1 275 ? 17.742 -27.236 18.337 1.00 11.90 275 GLY B C 1
ATOM 4801 O O . GLY B 1 275 ? 18.408 -26.887 17.361 1.00 13.99 275 GLY B O 1
ATOM 4802 N N . GLN B 1 276 ? 17.716 -26.523 19.487 1.00 11.91 276 GLN B N 1
ATOM 4803 C CA . GLN B 1 276 ? 18.484 -25.276 19.607 1.00 11.30 276 GLN B CA 1
ATOM 4804 C C . GLN B 1 276 ? 19.998 -25.492 19.532 1.00 11.49 276 GLN B C 1
ATOM 4805 O O . GLN B 1 276 ? 20.513 -26.563 19.824 1.00 12.43 276 GLN B O 1
ATOM 4811 N N . ASP B 1 277 ? 20.702 -24.432 19.147 1.00 8.88 277 ASP B N 1
ATOM 4812 C CA . ASP B 1 277 ? 22.159 -24.452 19.047 1.00 9.41 277 ASP B CA 1
ATOM 4813 C C . ASP B 1 277 ? 22.788 -24.110 20.395 1.00 9.38 277 ASP B C 1
ATOM 4814 O O . ASP B 1 277 ? 23.853 -24.619 20.741 1.00 10.79 277 ASP B O 1
ATOM 4819 N N . TYR B 1 278 ? 22.116 -23.244 21.147 1.00 8.03 278 TYR B N 1
ATOM 4820 C CA . TYR B 1 278 ? 22.577 -22.811 22.462 1.00 7.46 278 TYR B CA 1
ATOM 4821 C C . TYR B 1 278 ? 21.419 -23.010 23.428 1.00 8.14 278 TYR B C 1
ATOM 4822 O O . TYR B 1 278 ? 20.263 -22.788 23.062 1.00 7.43 278 TYR B O 1
ATOM 4831 N N . SER B 1 279 ? 21.722 -23.416 24.659 1.00 7.99 279 SER B N 1
ATOM 4832 C CA . SER B 1 279 ? 20.678 -23.673 25.644 1.00 8.29 279 SER B CA 1
ATOM 4833 C C . SER B 1 279 ? 21.029 -23.152 27.032 1.00 7.39 279 SER B C 1
ATOM 4834 O O . SER B 1 279 ? 22.125 -23.393 27.542 1.00 8.39 279 SER B O 1
ATOM 4838 N N . ILE B 1 280 ? 20.085 -22.443 27.638 1.00 7.55 280 ILE B N 1
ATOM 4839 C CA . ILE B 1 280 ? 20.258 -21.904 28.980 1.00 7.91 280 ILE B CA 1
ATOM 4840 C C . ILE B 1 280 ? 19.020 -22.290 29.779 1.00 8.42 280 ILE B C 1
ATOM 4841 O O . ILE B 1 280 ? 17.915 -21.843 29.480 1.00 10.07 280 ILE B O 1
ATOM 4846 N N . GLU B 1 281 ? 19.212 -23.147 30.777 1.00 8.86 281 GLU B N 1
ATOM 4847 C CA . GLU B 1 281 ? 18.119 -23.610 31.625 1.00 9.35 281 GLU B CA 1
ATOM 4848 C C . GLU B 1 281 ? 18.133 -22.852 32.942 1.00 9.14 281 GLU B C 1
ATOM 4849 O O . GLU B 1 281 ? 19.154 -22.808 33.634 1.00 10.34 281 GLU B O 1
ATOM 4855 N N . LEU B 1 282 ? 16.993 -22.262 33.283 1.00 8.27 282 LEU B N 1
ATOM 4856 C CA . LEU B 1 282 ? 16.870 -21.473 34.502 1.00 9.18 282 LEU B CA 1
ATOM 4857 C C . LEU B 1 282 ? 15.938 -22.119 35.522 1.00 9.81 282 LEU B C 1
ATOM 4858 O O . LEU B 1 282 ? 15.037 -22.874 35.165 1.00 10.25 282 LEU B O 1
ATOM 4863 N N . PRO B 1 283 ? 16.144 -21.823 36.816 1.00 9.58 283 PRO B N 1
ATOM 4864 C CA . PRO B 1 283 ? 15.298 -22.393 37.870 1.00 10.80 283 PRO B CA 1
ATOM 4865 C C . PRO B 1 283 ? 13.850 -21.957 37.677 1.00 10.63 283 PRO B C 1
ATOM 4866 O O . PRO B 1 283 ? 13.582 -20.771 37.488 1.00 11.16 283 PRO B O 1
ATOM 4870 N N . ARG B 1 284 ? 12.918 -22.905 37.720 1.00 11.39 284 ARG B N 1
ATOM 4871 C CA . ARG B 1 284 ? 11.509 -22.569 37.552 1.00 12.09 284 ARG B CA 1
ATOM 4872 C C . ARG B 1 284 ? 10.965 -22.055 38.877 1.00 12.03 284 ARG B C 1
ATOM 4873 O O . ARG B 1 284 ? 11.192 -22.657 39.926 1.00 14.38 284 ARG B O 1
ATOM 4881 N N . LEU B 1 285 ? 10.252 -20.936 38.822 1.00 11.29 285 LEU B N 1
ATOM 4882 C CA . LEU B 1 285 ? 9.691 -20.315 40.017 1.00 10.38 285 LEU B CA 1
ATOM 4883 C C . LEU B 1 285 ? 8.188 -20.155 39.856 1.00 10.80 285 LEU B C 1
ATOM 4884 O O . LEU B 1 285 ? 7.617 -20.577 38.849 1.00 11.04 285 LEU B O 1
ATOM 4889 N N . SER B 1 286 ? 7.554 -19.546 40.856 1.00 10.67 286 SER B N 1
ATOM 4890 C CA . SER B 1 286 ? 6.125 -19.269 40.807 1.00 11.33 286 SER B CA 1
ATOM 4891 C C . SER B 1 286 ? 5.924 -18.588 39.453 1.00 11.34 286 SER B C 1
ATOM 4892 O O . SER B 1 286 ? 6.755 -17.783 39.038 1.00 11.58 286 SER B O 1
ATOM 4895 N N . LYS B 1 287 ? 4.830 -18.906 38.771 1.00 10.41 287 LYS B N 1
ATOM 4896 C CA . LYS B 1 287 ? 4.568 -18.350 37.447 1.00 10.99 287 LYS B CA 1
ATOM 4897 C C . LYS B 1 287 ? 4.838 -16.853 37.310 1.00 10.58 287 LYS B C 1
ATOM 4898 O O . LYS B 1 287 ? 5.459 -16.414 36.339 1.00 10.84 287 LYS B O 1
ATOM 4904 N N . ASP B 1 288 ? 4.372 -16.070 38.276 1.00 9.93 288 ASP B N 1
ATOM 4905 C CA . ASP B 1 288 ? 4.563 -14.628 38.233 1.00 9.38 288 ASP B CA 1
ATOM 4906 C C . ASP B 1 288 ? 6.011 -14.166 38.417 1.00 8.78 288 ASP B C 1
ATOM 4907 O O . ASP B 1 288 ? 6.427 -13.174 37.817 1.00 9.57 288 ASP B O 1
ATOM 4912 N N . ALA B 1 289 ? 6.782 -14.889 39.222 1.00 8.64 289 ALA B N 1
ATOM 4913 C CA . ALA B 1 289 ? 8.175 -14.529 39.475 1.00 8.67 289 ALA B CA 1
ATOM 4914 C C . ALA B 1 289 ? 9.143 -15.175 38.484 1.00 9.24 289 ALA B C 1
ATOM 4915 O O . ALA B 1 289 ? 10.296 -14.755 38.357 1.00 9.38 289 ALA B O 1
ATOM 4917 N N . ASN B 1 290 ? 8.662 -16.186 37.771 1.00 9.08 290 ASN B N 1
ATOM 4918 C CA . ASN B 1 290 ? 9.478 -16.929 36.818 1.00 8.72 290 ASN B CA 1
ATOM 4919 C C . ASN B 1 290 ? 10.288 -16.119 35.796 1.00 8.45 290 ASN B C 1
ATOM 4920 O O . ASN B 1 290 ? 11.376 -16.537 35.399 1.00 8.08 290 ASN B O 1
ATOM 4925 N N . PRO B 1 291 ? 9.777 -14.959 35.350 1.00 7.69 291 PRO B N 1
ATOM 4926 C CA . PRO B 1 291 ? 10.551 -14.180 34.375 1.00 7.55 291 PRO B CA 1
ATOM 4927 C C . PRO B 1 291 ? 11.835 -13.564 34.932 1.00 7.15 291 PRO B C 1
ATOM 4928 O O . PRO B 1 291 ? 12.759 -13.260 34.180 1.00 7.08 291 PRO B O 1
ATOM 4932 N N . ILE B 1 292 ? 11.891 -13.385 36.246 1.00 7.65 292 ILE B N 1
ATOM 4933 C CA . ILE B 1 292 ? 13.040 -12.746 36.876 1.00 6.98 292 ILE B CA 1
ATOM 4934 C C . ILE B 1 292 ? 14.428 -13.258 36.473 1.00 6.03 292 ILE B C 1
ATOM 4935 O O . ILE B 1 292 ? 15.285 -12.467 36.081 1.00 7.48 292 ILE B O 1
ATOM 4940 N N . PRO B 1 293 ? 14.668 -14.578 36.537 1.00 5.98 293 PRO B N 1
ATOM 4941 C CA . PRO B 1 293 ? 15.996 -15.080 36.153 1.00 7.06 293 PRO B CA 1
ATOM 4942 C C . PRO B 1 293 ? 16.384 -14.852 34.687 1.00 6.07 293 PRO B C 1
ATOM 4943 O O . PRO B 1 293 ? 17.560 -14.937 34.336 1.00 6.38 293 PRO B O 1
ATOM 4947 N N . TYR B 1 294 ? 15.401 -14.565 33.837 1.00 5.84 294 TYR B N 1
ATOM 4948 C CA . TYR B 1 294 ? 15.664 -14.325 32.419 1.00 6.55 294 TYR B CA 1
ATOM 4949 C C . TYR B 1 294 ? 16.350 -12.981 32.171 1.00 5.55 294 TYR B C 1
ATOM 4950 O O . TYR B 1 294 ? 17.147 -12.850 31.242 1.00 5.72 294 TYR B O 1
ATOM 4959 N N . LEU B 1 295 ? 16.044 -11.989 33.002 1.00 6.77 295 LEU B N 1
ATOM 4960 C CA . LEU B 1 295 ? 16.610 -10.655 32.819 1.00 6.02 295 LEU B CA 1
ATOM 4961 C C . LEU B 1 295 ? 18.135 -10.586 32.857 1.00 6.89 295 LEU B C 1
ATOM 4962 O O . LEU B 1 295 ? 18.747 -10.012 31.958 1.00 5.93 295 LEU B O 1
ATOM 4970 N N . PRO B 1 296 ? 18.777 -11.161 33.888 1.00 6.34 296 PRO B N 1
ATOM 4971 C CA . PRO B 1 296 ? 20.242 -11.069 33.864 1.00 6.95 296 PRO B CA 1
ATOM 4972 C C . PRO B 1 296 ? 20.860 -11.768 32.643 1.00 6.08 296 PRO B C 1
ATOM 4973 O O . PRO B 1 296 ? 21.911 -11.360 32.150 1.00 6.99 296 PRO B O 1
ATOM 4977 N N . ILE B 1 297 ? 20.202 -12.810 32.141 1.00 6.75 297 ILE B N 1
ATOM 4978 C CA . ILE B 1 297 ? 20.721 -13.510 30.972 1.00 6.39 297 ILE B CA 1
ATOM 4979 C C . ILE B 1 297 ? 20.751 -12.590 29.751 1.00 6.21 297 ILE B C 1
ATOM 4980 O O . ILE B 1 297 ? 21.778 -12.464 29.087 1.00 6.46 297 ILE B O 1
ATOM 4985 N N . VAL B 1 298 ? 19.628 -11.946 29.448 1.00 5.81 298 VAL B N 1
ATOM 4986 C CA . VAL B 1 298 ? 19.585 -11.072 28.280 1.00 6.04 298 VAL B CA 1
ATOM 4987 C C . VAL B 1 298 ? 20.431 -9.813 28.460 1.00 5.71 298 VAL B C 1
ATOM 4988 O O . VAL B 1 298 ? 20.951 -9.269 27.485 1.00 6.15 298 VAL B O 1
ATOM 4992 N N . GLN B 1 299 ? 20.584 -9.355 29.699 1.00 5.80 299 GLN B N 1
ATOM 4993 C CA . GLN B 1 299 ? 21.409 -8.181 29.965 1.00 6.12 299 GLN B CA 1
ATOM 4994 C C . GLN B 1 299 ? 22.880 -8.532 29.721 1.00 6.11 299 GLN B C 1
ATOM 4995 O O . GLN B 1 299 ? 23.627 -7.744 29.143 1.00 6.22 299 GLN B O 1
ATOM 5001 N N . LEU B 1 300 ? 23.290 -9.726 30.143 1.00 5.74 300 LEU B N 1
ATOM 5002 C CA . LEU B 1 300 ? 24.671 -10.166 29.932 1.00 5.70 300 LEU B CA 1
ATOM 5003 C C . LEU B 1 300 ? 24.973 -10.367 28.449 1.00 6.19 300 LEU B C 1
ATOM 5004 O O . LEU B 1 300 ? 26.064 -10.040 27.977 1.00 6.88 300 LEU B O 1
ATOM 5009 N N . LEU B 1 301 ? 24.007 -10.913 27.716 1.00 6.09 301 LEU B N 1
ATOM 5010 C CA . LEU B 1 301 ? 24.189 -11.144 26.287 1.00 5.94 301 LEU B CA 1
ATOM 5011 C C . LEU B 1 301 ? 24.403 -9.814 25.572 1.00 5.84 301 LEU B C 1
ATOM 5012 O O . LEU B 1 301 ? 25.269 -9.691 24.707 1.00 6.12 301 LEU B O 1
ATOM 5017 N N . SER B 1 302 ? 23.610 -8.818 25.950 1.00 6.21 302 SER B N 1
ATOM 5018 C CA . SER B 1 302 ? 23.710 -7.496 25.353 1.00 6.56 302 SER B CA 1
ATOM 5019 C C . SER B 1 302 ? 25.033 -6.829 25.725 1.00 6.45 302 SER B C 1
ATOM 5020 O O . SER B 1 302 ? 25.665 -6.185 24.888 1.00 6.67 302 SER B O 1
ATOM 5023 N N . TYR B 1 303 ? 25.453 -6.995 26.978 1.00 6.22 303 TYR B N 1
ATOM 5024 C CA . TYR B 1 303 ? 26.702 -6.408 27.450 1.00 6.37 303 TYR B CA 1
ATOM 5025 C C . TYR B 1 303 ? 27.899 -6.964 26.692 1.00 7.13 303 TYR B C 1
ATOM 5026 O O . TYR B 1 303 ? 28.731 -6.215 26.178 1.00 7.46 303 TYR B O 1
ATOM 5035 N N . TYR B 1 304 ? 27.995 -8.286 26.624 1.00 6.74 304 TYR B N 1
ATOM 5036 C CA . TYR B 1 304 ? 29.124 -8.884 25.934 1.00 7.34 304 TYR B CA 1
ATOM 5037 C C . TYR B 1 304 ? 29.134 -8.641 24.431 1.00 7.02 304 TYR B C 1
ATOM 5038 O O . TYR B 1 304 ? 30.202 -8.536 23.827 1.00 7.97 304 TYR B O 1
ATOM 5047 N N . LYS B 1 305 ? 27.963 -8.530 23.815 1.00 6.82 305 LYS B N 1
ATOM 5048 C CA . LYS B 1 305 ? 27.940 -8.246 22.386 1.00 6.65 305 LYS B CA 1
ATOM 5049 C C . LYS B 1 305 ? 28.474 -6.822 22.195 1.00 7.21 305 LYS B C 1
ATOM 5050 O O . LYS B 1 305 ? 29.238 -6.556 21.270 1.00 6.88 305 LYS B O 1
ATOM 5056 N N . ALA B 1 306 ? 28.085 -5.915 23.088 1.00 6.28 306 ALA B N 1
ATOM 5057 C CA . ALA B 1 306 ? 28.535 -4.528 23.006 1.00 7.04 306 ALA B CA 1
ATOM 5058 C C . ALA B 1 306 ? 30.053 -4.437 23.108 1.00 7.74 306 ALA B C 1
ATOM 5059 O O . ALA B 1 306 ? 30.701 -3.771 22.298 1.00 8.51 306 ALA B O 1
ATOM 5061 N N . VAL B 1 307 ? 30.621 -5.107 24.104 1.00 8.40 307 VAL B N 1
ATOM 5062 C CA . VAL B 1 307 ? 32.066 -5.088 24.288 1.00 10.29 307 VAL B CA 1
ATOM 5063 C C . VAL B 1 307 ? 32.794 -5.697 23.092 1.00 10.58 307 VAL B C 1
ATOM 5064 O O . VAL B 1 307 ? 33.877 -5.241 22.726 1.00 12.40 307 VAL B O 1
ATOM 5068 N N . SER B 1 308 ? 32.201 -6.716 22.475 1.00 9.38 308 SER B N 1
ATOM 5069 C CA . SER B 1 308 ? 32.832 -7.349 21.323 1.00 10.80 308 SER B CA 1
ATOM 5070 C C . SER B 1 308 ? 32.887 -6.393 20.128 1.00 11.86 308 SER B C 1
ATOM 5071 O O . SER B 1 308 ? 33.663 -6.568 19.194 1.00 13.91 308 SER B O 1
ATOM 5074 N N . ARG B 1 309 ? 32.011 -5.368 20.173 1.00 11.47 309 ARG B N 1
ATOM 5075 C CA . ARG B 1 309 ? 31.981 -4.393 19.092 1.00 12.02 309 ARG B CA 1
ATOM 5076 C C . ARG B 1 309 ? 32.771 -3.123 19.439 1.00 12.06 309 ARG B C 1
ATOM 5077 O O . ARG B 1 309 ? 32.709 -2.106 18.760 1.00 12.14 309 ARG B O 1
ATOM 5085 N N . GLY B 1 310 ? 33.487 -3.199 20.582 1.00 11.19 310 GLY B N 1
ATOM 5086 C CA . GLY B 1 310 ? 34.326 -2.075 20.996 1.00 12.39 310 GLY B CA 1
ATOM 5087 C C . GLY B 1 310 ? 33.493 -0.878 21.483 1.00 12.73 310 GLY B C 1
ATOM 5088 O O . GLY B 1 310 ? 33.943 0.258 21.461 1.00 13.46 310 GLY B O 1
ATOM 5089 N N . LEU B 1 311 ? 32.274 -1.143 21.939 1.00 11.59 311 LEU B N 1
ATOM 5090 C CA . LEU B 1 311 ? 31.393 -0.086 22.410 1.00 11.83 311 LEU B CA 1
ATOM 5091 C C . LEU B 1 311 ? 31.367 0.001 23.928 1.00 11.45 311 LEU B C 1
ATOM 5092 O O . LEU B 1 311 ? 31.731 -0.949 24.625 1.00 12.82 311 LEU B O 1
ATOM 5097 N N . ASN B 1 312 ? 30.945 1.155 24.433 1.00 12.01 312 ASN B N 1
ATOM 5098 C CA . ASN B 1 312 ? 30.841 1.374 25.867 1.00 11.23 312 ASN B CA 1
ATOM 5099 C C . ASN B 1 312 ? 29.364 1.344 26.232 1.00 10.61 312 ASN B C 1
ATOM 5100 O O . ASN B 1 312 ? 28.629 2.296 25.976 1.00 11.42 312 ASN B O 1
ATOM 5105 N N . PRO B 1 313 ? 28.906 0.235 26.824 1.00 9.58 313 PRO B N 1
ATOM 5106 C CA . PRO B 1 313 ? 27.502 0.098 27.215 1.00 9.92 313 PRO B CA 1
ATOM 5107 C C . PRO B 1 313 ? 27.044 1.091 28.280 1.00 9.50 313 PRO B C 1
ATOM 5108 O O . PRO B 1 313 ? 25.850 1.375 28.391 1.00 9.86 313 PRO B O 1
ATOM 5112 N N . ASP B 1 314 ? 27.990 1.617 29.055 1.00 8.68 314 ASP B N 1
ATOM 5113 C CA . ASP B 1 314 ? 27.683 2.582 30.111 1.00 9.53 314 ASP B CA 1
ATOM 5114 C C . ASP B 1 314 ? 27.149 3.895 29.548 1.00 9.14 314 ASP B C 1
ATOM 5115 O O . ASP B 1 314 ? 26.298 4.541 30.158 1.00 9.90 314 ASP B O 1
ATOM 5120 N N . ASN B 1 315 ? 27.673 4.301 28.397 1.00 10.19 315 ASN B N 1
ATOM 5121 C CA . ASN B 1 315 ? 27.248 5.548 27.772 1.00 11.63 315 ASN B CA 1
ATOM 5122 C C . ASN B 1 315 ? 27.115 5.417 26.261 1.00 10.13 315 ASN B C 1
ATOM 5123 O O . ASN B 1 315 ? 28.000 5.829 25.508 1.00 11.64 315 ASN B O 1
ATOM 5128 N N . PRO B 1 316 ? 26.002 4.831 25.798 1.00 9.37 316 PRO B N 1
ATOM 5129 C CA . PRO B 1 316 ? 25.765 4.654 24.362 1.00 9.79 316 PRO B CA 1
ATOM 5130 C C . PRO B 1 316 ? 25.679 6.004 23.659 1.00 10.11 316 PRO B C 1
ATOM 5131 O O . PRO B 1 316 ? 25.210 6.988 24.235 1.00 10.66 316 PRO B O 1
ATOM 5135 N N . ARG B 1 317 ? 26.127 6.050 22.411 1.00 10.15 317 ARG B N 1
ATOM 5136 C CA . ARG B 1 317 ? 26.087 7.293 21.658 1.00 9.50 317 ARG B CA 1
ATOM 5137 C C . ARG B 1 317 ? 24.668 7.861 21.613 1.00 9.55 317 ARG B C 1
ATOM 5138 O O . ARG B 1 317 ? 23.685 7.115 21.555 1.00 8.99 317 ARG B O 1
ATOM 5146 N N . PHE B 1 318 ? 24.585 9.187 21.663 1.00 8.88 318 PHE B N 1
ATOM 5147 C CA . PHE B 1 318 ? 23.326 9.928 21.591 1.00 8.59 318 PHE B CA 1
ATOM 5148 C C . PHE B 1 318 ? 22.374 9.832 22.776 1.00 8.09 318 PHE B C 1
ATOM 5149 O O . PHE B 1 318 ? 21.407 10.589 22.842 1.00 9.84 318 PHE B O 1
ATOM 5157 N N . LEU B 1 319 ? 22.627 8.926 23.713 1.00 8.10 319 LEU B N 1
ATOM 5158 C CA . LEU B 1 319 ? 21.705 8.768 24.836 1.00 8.41 319 LEU B CA 1
ATOM 5159 C C . LEU B 1 319 ? 22.014 9.555 26.099 1.00 9.28 319 LEU B C 1
ATOM 5160 O O . LEU B 1 319 ? 23.172 9.771 26.446 1.00 11.87 319 LEU B O 1
ATOM 5165 N N . ASP B 1 320 ? 20.953 9.978 26.779 1.00 9.94 320 ASP B N 1
ATOM 5166 C CA . ASP B 1 320 ? 21.072 10.701 28.042 1.00 10.40 320 ASP B CA 1
ATOM 5167 C C . ASP B 1 320 ? 20.635 9.742 29.141 1.00 11.06 320 ASP B C 1
ATOM 5168 O O . ASP B 1 320 ? 19.841 8.832 28.896 1.00 11.19 320 ASP B O 1
ATOM 5173 N N . LYS B 1 321 ? 21.151 9.947 30.348 1.00 10.94 321 LYS B N 1
ATOM 5174 C CA . LYS B 1 321 ? 20.781 9.115 31.490 1.00 11.35 321 LYS B CA 1
ATOM 5175 C C . LYS B 1 321 ? 19.276 9.283 31.715 1.00 10.19 321 LYS B C 1
ATOM 5176 O O . LYS B 1 321 ? 18.556 8.317 31.981 1.00 11.81 321 LYS B O 1
ATOM 5182 N N . VAL B 1 322 ? 18.818 10.525 31.596 1.00 9.11 322 VAL B N 1
ATOM 5183 C CA . VAL B 1 322 ? 17.413 10.868 31.776 1.00 8.43 322 VAL B CA 1
ATOM 5184 C C . VAL B 1 322 ? 16.935 11.693 30.588 1.00 8.33 322 VAL B C 1
ATOM 5185 O O . VAL B 1 322 ? 17.589 12.660 30.193 1.00 8.23 322 VAL B O 1
ATOM 5189 N N . VAL B 1 323 ? 15.805 11.305 30.008 1.00 7.23 323 VAL B N 1
ATOM 5190 C CA . VAL B 1 323 ? 15.252 12.051 28.889 1.00 6.59 323 VAL B CA 1
ATOM 5191 C C . VAL B 1 323 ? 14.432 13.210 29.443 1.00 6.50 323 VAL B C 1
ATOM 5192 O O . VAL B 1 323 ? 13.434 13.008 30.141 1.00 7.13 323 VAL B O 1
ATOM 5196 N N . ARG B 1 324 ? 14.871 14.426 29.138 1.00 6.88 324 ARG B N 1
ATOM 5197 C CA . ARG B 1 324 ? 14.178 15.622 29.589 1.00 6.97 324 ARG B CA 1
ATOM 5198 C C . ARG B 1 324 ? 13.798 16.505 28.409 1.00 8.49 324 ARG B C 1
ATOM 5199 O O . ARG B 1 324 ? 14.416 16.442 27.343 1.00 9.06 324 ARG B O 1
ATOM 5207 N N . TRP B 1 325 ? 12.763 17.314 28.608 1.00 8.67 325 TRP B N 1
ATOM 5208 C CA . TRP B 1 325 ? 12.291 18.249 27.597 1.00 10.10 325 TRP B CA 1
ATOM 5209 C C . TRP B 1 325 ? 12.293 19.645 28.208 1.00 11.04 325 TRP B C 1
ATOM 5210 O O . TRP B 1 325 ? 12.716 20.597 27.516 1.00 13.86 325 TRP B O 1
#

Secondary structure (DSSP, 8-state):
--HHHHHTTHHHHHHHHHHHHHHHTTT----SEEEEEESTHHHHHHHHHHHHHHHTTSEEEEEEHHHHHHHGGGS---S-SEEEEE-SSS--HHHHHHHHT--S-EEEEESSS-HHHHHSSEEEE------SSS--HHHHHHHHHHHHHHHHHTTPPPP-HHHHHHHHHHHHTTHHHHHHHHHH---SEEEEEE-TTHHHHHHHHHHHHHHHH--EEEEEEGGGGGTTGGGG-STTEEEEEEESS--HHHHHHHHHHHHTT-EEEEEES-----S-SEEEE-----TTTTTTTHHHHHHHHHHHHHHHTT--TTS-TT--SS---/-HHHHHTTHHHHHHHHHHHHHHHTTT----SEEEEEESTHHHHHHHHHHHHHHHTTSEEEEEEHHHHHHHGGGS-----SEEEEE-SSS--HHHHHHHHT--S-EEEEESSS-HHHHHSSEEEE------SSS--HHHHHHHHHHHHHHHHHTTPPPP-HHHHHHHHHHHHTTHHHHHHHHHH---SEEEEEE-TTHHHHHHHHHHHHHHHH--EEEEEEGGGGGTTGGGG-STTEEEEEEESS--HHHHHHHHHHHHTT-EEEEEES-----S-SEEEE-----TTTTTTTHHHHHHHHHHHHHHHTT--TTS-TT--SS---

CATH classification: 3.40.50.10490 (+1 more: 3.40.50.10490)

Solvent-accessible surface area: 21472 Å² total; per-residue (Å²): 114,88,0,30,84,9,0,90,70,0,16,73,1,0,82,68,0,30,123,16,6,65,126,24,52,113,154,6,95,8,33,74,69,2,2,0,0,0,13,1,13,10,18,18,0,0,58,0,0,6,12,0,0,16,32,43,64,11,55,1,21,24,0,10,0,1,1,10,14,90,14,99,79,3,39,34,14,54,118,21,79,1,0,0,0,1,5,28,19,0,25,15,22,0,0,31,54,0,0,107,116,14,142,50,112,31,0,0,0,0,10,115,113,0,36,0,20,174,62,19,78,57,21,0,39,0,53,0,96,10,113,0,14,0,9,0,2,0,0,0,0,0,0,0,0,0,0,2,0,0,22,90,39,56,68,65,89,97,20,95,12,40,102,5,10,112,3,0,84,72,0,32,117,52,30,159,80,1,74,76,5,8,126,93,21,103,0,91,6,1,0,0,0,0,33,4,10,12,43,0,0,0,29,0,0,6,1,0,0,7,15,1,0,25,5,47,1,11,13,27,10,2,6,4,0,26,19,4,7,10,0,4,0,24,99,116,0,0,1,0,2,1,12,32,103,11,77,119,28,9,68,99,2,2,92,34,2,75,128,16,34,3,74,1,1,1,0,3,23,10,113,94,113,6,23,29,55,38,40,0,82,9,46,132,21,53,109,2,0,2,3,0,0,0,0,0,0,0,0,0,0,0,18,28,3,0,67,65,103,72,56,74,0,18,96,10,87,75,22,84,94,28,14,130,72,114,0,34,94,7,0,89,71,0,18,75,1,0,80,69,0,31,128,16,6,67,127,27,49,113,134,7,80,6,32,74,66,4,5,0,0,0,12,2,13,9,20,18,0,0,57,0,0,6,10,0,0,15,29,43,63,12,46,0,21,26,0,10,0,1,2,11,16,88,16,110,73,3,42,32,20,56,135,38,85,0,0,0,0,1,5,26,21,0,30,16,25,0,1,30,53,0,1,115,119,16,150,45,79,24,1,0,0,0,8,114,129,1,33,0,24,166,54,17,82,89,25,0,54,0,52,0,95,10,112,1,15,0,10,0,1,0,0,0,0,0,0,0,0,0,0,2,0,0,22,89,28,56,68,64,90,95,21,96,11,26,98,6,8,130,4,0,88,98,0,30,124,53,30,198,80,2,119,94,0,8,135,66,18,104,0,91,6,1,0,0,0,0,32,4,11,10,41,0,0,0,28,0,0,7,1,0,0,5,14,1,0,25,6,48,2,12,13,25,8,1,5,4,0,27,18,4,5,11,0,5,0,16,107,106,0,0,1,0,2,1,13,28,94,4,62,124,30,9,94,108,1,2,137,32,2,79,112,15,35,2,74,1,1,1,0,4,23,5,116,75,113,7,37,29,58,27,43,0,86,9,44,145,18,52,103,2,0,3,4,0,0,0,0,0,0,0,0,0,1,0,36,20,3,0,70,59,102,73,61,83,6,27,99,9,87,76,20,77,91,21,13,133,84

B-factor: mean 13.66, std 8.61, range [2.67, 59.63]

Sequence (649 aa):
MKTLIEIKQTPDGIIKADKVFNKVKDKISLPNRILYLGCGSSHFLSKLLAMVTNMHGGLGIALPCSEFLYSKETYPIGEVELAVGISRSGETTEILLALEKINVKKLGITTRESSLTRMCDYSLVVPAIEESVVMTHSFTSFYFAYLQLLRYSYGLPPLNAGEISKATEKSLEYERYIREIVESFDFQNIIFLGSGLLYPVALEASLKMKEMSIFWSEAYPTFEVRHGFKAIADEKTLVVLMVEEPFEWHEKLVKEFKNQGAKVLVISNSPQDLGQDYSIELPRLSKDANPIPYLPIVQLLSYYKAVSRGLNPDNPRFLDKVVRWKTLIEIKQTPDGIIKADKVFNKVKDKISLPNRILYLGCGSSHFLSKLLAMVTNMHGGLGIALPCSEFLYSKETYPIGEVELAVGISRSGETTEILLALEKINVKKLGITTRESSLTRMCDYSLVVPAIEESVVMTHSFTSFYFAYLQLLRYSYGLPPLNAGEISKATEKSLEYERYIREIVESFDFQNIIFLGSGLLYPVALEASLKMKEMSIFWSEAYPTFEVRHGFKAIADEKTLVVLMVEEPFEWHEKLVKEFKNQGAKVLVISNSPQDLGQDYSIELPRLSKDANPIPYLPIVQLLSYYKAVSRGLNPDNPRFLDKVVRW

Nearest PDB structures (foldseek):
  2df8-assembly1_B  TM=1.003E+00  e=2.729E-64  Pyrococcus horikoshii OT3
  2cb0-assembly1_A  TM=9.998E-01  e=6.177E-54  Pyrococcus furiosus
  1j5x-assembly1_A  TM=8.396E-01  e=2.211E-22  Thermotoga maritima
  3ooj-assembly1_C  TM=8.417E-01  e=4.866E-22  Escherichia coli
  7dnr-assembly1_B  TM=8.356E-01  e=2.618E-22  Escherichia coli K-12

Foldseek 3Di:
DFLVVLLLCLLVLLVLLVVLLVVCLVPDADDQQEEEEEADLSQLLLVLLQLVSVVLPGHYDTDYLVCLVPPVVVDPRPDHQEYEYEDQDLEFASSLNSLVVDDHAYEYEYQDDHPNCVSHPYYRRRNSDGLFLQDASSSLSSLSNVVQSSCSNSVHDGFDSNVLSVLLVLLVVCLVVLLVVLVPQVAQEEEEEAARSCQSVRVSLQVLLCLLAVGHYYYDHHPCCVVPVLPPQALRYEYEYEEADDDDVQLVSQVVSVVRNYAYEYEYCDPDDSPHPHYHHTPAGDVSSRCSSVRSNSNSNSNSNSVVNVHDSRDGPPDDSHHYD/DLLVLLLCLLVLLVLLVVLLVVCLVVDFDDQQEEEEEADLSQLLLVLLQLVSVVLPGHYYGDYLVCCVPPVVVDPRPDHQEYEYEDADLEFASSLSSLVPDPHAYEYEYQDDHSNCVSHPYYRRRNSDDLFLQDASSSLSSLSNVVQSNCSSSVHDGFDSNVLSVLLVLLVVCLVVLLVCVVVAVAQEEEEEAARSCQSVRVSLQVLLCLLAVGHYYYDHHPCCVVPVLPPQALRYEYEYEEADDDDVQLVSCVVRVVRNYAYEYEYCDPDDSPHPHYHHTPAGDVSSRCSSVRSNSNSNSNSNSVVNVHDSRDGPPGDSHHYD

Organism: Pyrococcus horikoshii (strain ATCC 700860 / DSM 12428 / JCM 9974 / NBRC 100139 / OT-3) (NCBI:txid70601)